Protein AF-A0A9P8JMW9-F1 (afdb_monomer_lite)

InterPro domains:
  IPR007317 Golgi to ER traffic protein 4 [PF04190] (308-570)
  IPR007317 Golgi to ER traffic protein 4 [PTHR12875] (272-573)
  IPR011990 Tetratricopeptide-like helical domain superfamily [G3DSA:1.25.40.10] (266-571)

Sequence (598 aa):
MWIPQNRLHRLKITGHLLQAILTFITGCMTLAILTEKREHDSRVQWCFALCFLTMPALMYQCIVPCWTRLWRLANPYIFFAIDSVFTIFWISAFASMCAWTAKGIQKGAIEKKLSMSDASCSTFAFGSTSACNLAKATTGLGVALCILFLAAAIMSGIDAYKLWKSGNVRTQPDIYSQTPSRSSSPEGKDEWSLSTDDLGAKSTYASDAYQGWAQDHEPAFLESDTMEGRHPGKHVRCESTKTIPYERDLTPSAMSPTVAELRYTGIFPMSAKIQKTLARQQEKVKEGQFYEAHQQLRVIASRYTKSSDWTSAIDLLASGASMLLKAGQGASGGDLCMFLMDVYGKAELKPDTTNKARLLSLLREFPEGEPTRKRFAGEVIGWSSKFGEYPAGDPELHHVIGTLYAEDGEATEAEKHLTLGTADSPVTFASLEYDWYASDEPSTAPLYAARVVFPYLLVGNLRAANKAFLLFTSKLSSSNPGLGVQEVGSASSDLRVYPSLPLLNFLGLLLLAIEKGSADVFKQLKSHYASYIKDAGNWDEALAQVGEMYFGIKIPSQSNPLFDMMSSFMGGGGSGSQKPASRRVEAAPAPAPAPALD

Foldseek 3Di:
DWFDDDPLLVVLLVLLVVLLVLLVVLLVLLVVLVPFPWDDDPLSVLSNVLSVVSVVLSVCSNPQLTDPVNLVVPALVVQLVSLVVNLVSLVSNLVSLVVLLLVQQVVQCVVVVHDPVPRDLPSGRTGHSVSSVSSVVSSVSSVVSSVSSVVSSVSSVVQNVCCVVPVDHPSPGVPDPPPPDDDDDPDDDDPDDDDPPPPDDDDDDDDDDDDDDDDDDDDDDDDDDDPDDDDDDDDDDDDDDDDDDDDDDDDDDDDDPPPPPPPPPDDDPAPPVLVVLLVVLLVCLVVVVLVVSLVVLVVVLVVCVVVVVLVNNLRSLLSSLLSCLLSVNQVSSLVSLVVNLVSCVVNLDAPDPVVVVSLLSSLVSHDPPRPSSVVSLVSQQVSNLVSHDHVRGAQQSLQSQLLVCLVSLVLVSSLSSLLSHDLCSLVSNLVSLLVVCVVDDPQCLLVSLCSQQLSNLLVVNLVSSVVNLCNNVVVVCVVCVPFDWDWDDDPVDIDIDGPSHVSNSLSRQLSVCLLVLDLVSLVVSCVVCVVVVVVSPPCPVSSLSSSCQRNVPDRDPPCPVVNVVVCVVVPDDDDDDDDDDDDHSDRDDDDDPDDDDD

pLDDT: mean 79.08, std 24.62, range [23.27, 98.56]

Radius of gyration: 34.65 Å; chains: 1; bounding box: 91×107×77 Å

Structure (mmCIF, N/CA/C/O backbone):
data_AF-A0A9P8JMW9-F1
#
_entry.id   AF-A0A9P8JMW9-F1
#
loop_
_atom_site.group_PDB
_atom_site.id
_atom_site.type_symbol
_atom_site.label_atom_id
_atom_site.label_alt_id
_atom_site.label_comp_id
_atom_site.label_asym_id
_atom_site.label_entity_id
_atom_site.label_seq_id
_atom_site.pdbx_PDB_ins_code
_atom_site.Cartn_x
_atom_site.Cartn_y
_atom_site.Cartn_z
_atom_site.occupancy
_atom_site.B_iso_or_equiv
_atom_site.auth_seq_id
_atom_site.auth_comp_id
_atom_site.auth_asym_id
_atom_site.auth_atom_id
_atom_site.pdbx_PDB_model_num
ATOM 1 N N . MET A 1 1 ? 15.835 5.437 4.046 1.00 61.50 1 MET A N 1
ATOM 2 C CA . MET A 1 1 ? 17.200 6.000 4.123 1.00 61.50 1 MET A CA 1
ATOM 3 C C . MET A 1 1 ? 17.122 7.511 4.332 1.00 61.50 1 MET A C 1
ATOM 5 O O . MET A 1 1 ? 16.263 8.152 3.724 1.00 61.50 1 MET A O 1
ATOM 9 N N . TRP A 1 2 ? 17.944 8.059 5.227 1.00 72.69 2 TRP A N 1
ATOM 10 C CA . TRP A 1 2 ? 18.009 9.498 5.514 1.00 72.69 2 TRP A CA 1
ATOM 11 C C . TRP A 1 2 ? 18.810 10.216 4.420 1.00 72.69 2 TRP A C 1
ATOM 13 O O . TRP A 1 2 ? 19.878 9.740 4.043 1.00 72.69 2 TRP A O 1
ATOM 23 N N . ILE A 1 3 ? 18.309 11.339 3.900 1.00 70.81 3 ILE A N 1
ATOM 24 C CA . ILE A 1 3 ? 19.006 12.134 2.874 1.00 70.81 3 ILE A CA 1
ATOM 25 C C . ILE A 1 3 ? 19.988 13.096 3.568 1.00 70.81 3 ILE A C 1
ATOM 27 O O . ILE A 1 3 ? 19.559 13.850 4.450 1.00 70.81 3 ILE A O 1
ATOM 31 N N . PRO A 1 4 ? 21.288 13.107 3.214 1.00 72.12 4 PRO A N 1
ATOM 32 C CA . PRO A 1 4 ? 22.244 14.047 3.791 1.00 72.12 4 PRO A CA 1
ATOM 33 C C . PRO A 1 4 ? 21.847 15.495 3.472 1.00 72.12 4 PRO A C 1
ATOM 35 O O . PRO A 1 4 ? 21.650 15.868 2.320 1.00 72.12 4 PRO A O 1
ATOM 38 N N . GLN A 1 5 ? 21.722 16.321 4.515 1.00 73.38 5 GLN A N 1
ATOM 39 C CA . GLN A 1 5 ? 21.242 17.699 4.389 1.00 73.38 5 GLN A CA 1
ATOM 40 C C . GLN A 1 5 ? 22.390 18.708 4.336 1.00 73.38 5 GLN A C 1
ATOM 42 O O . GLN A 1 5 ? 23.272 18.706 5.203 1.00 73.38 5 GLN A O 1
ATOM 47 N N . ASN A 1 6 ? 22.318 19.627 3.371 1.00 75.81 6 ASN A N 1
ATOM 48 C CA . ASN A 1 6 ? 23.217 20.776 3.246 1.00 75.81 6 ASN A CA 1
ATOM 49 C C . ASN A 1 6 ? 23.014 21.783 4.390 1.00 75.81 6 ASN A C 1
ATOM 51 O O . ASN A 1 6 ? 21.942 21.845 4.991 1.00 75.81 6 ASN A O 1
ATOM 55 N N . ARG A 1 7 ? 24.015 22.634 4.666 1.00 78.50 7 ARG A N 1
ATOM 56 C CA . ARG A 1 7 ? 23.982 23.597 5.791 1.00 78.50 7 ARG A CA 1
ATOM 57 C C . ARG A 1 7 ? 22.729 24.484 5.807 1.00 78.50 7 ARG A C 1
ATOM 59 O O . ARG A 1 7 ? 22.129 24.656 6.860 1.00 78.50 7 ARG A O 1
ATOM 66 N N . LEU A 1 8 ? 22.302 24.983 4.643 1.00 77.50 8 LEU A N 1
ATOM 67 C CA . LEU A 1 8 ? 21.089 25.803 4.520 1.00 77.50 8 LEU A CA 1
ATOM 68 C C . LEU A 1 8 ? 19.818 25.017 4.877 1.00 77.50 8 LEU A C 1
ATOM 70 O O . LEU A 1 8 ? 18.912 25.543 5.511 1.00 77.50 8 LEU A O 1
ATOM 74 N N . HIS A 1 9 ? 19.770 23.742 4.499 1.00 77.44 9 HIS A N 1
ATOM 75 C CA . HIS A 1 9 ? 18.626 22.889 4.776 1.00 77.44 9 HIS A CA 1
ATOM 76 C C . HIS A 1 9 ? 18.567 22.491 6.255 1.00 77.44 9 HIS A C 1
ATOM 78 O O . HIS A 1 9 ? 17.506 22.541 6.866 1.00 77.44 9 HIS A O 1
ATOM 84 N N . ARG A 1 10 ? 19.721 22.198 6.870 1.00 83.31 10 ARG A N 1
ATOM 85 C CA . ARG A 1 10 ? 19.817 22.001 8.325 1.00 83.31 10 ARG A CA 1
ATOM 86 C C . ARG A 1 10 ? 19.355 23.242 9.084 1.00 83.31 10 ARG A C 1
ATOM 88 O O . ARG A 1 10 ? 18.584 23.110 10.021 1.00 83.31 10 ARG A O 1
ATOM 95 N N . LEU A 1 11 ? 19.764 24.433 8.642 1.00 87.56 11 LEU A N 1
ATOM 96 C CA . LEU A 1 11 ? 19.314 25.695 9.232 1.00 87.56 11 LEU A CA 1
ATOM 97 C C . LEU A 1 11 ? 17.788 25.849 9.143 1.00 87.56 11 LEU A C 1
ATOM 99 O O . LEU A 1 11 ? 17.157 26.196 10.138 1.00 87.56 11 LEU A O 1
ATOM 103 N N . LYS A 1 12 ? 17.194 25.542 7.984 1.00 87.44 12 LYS A N 1
ATOM 104 C CA . LYS A 1 12 ? 15.740 25.579 7.793 1.00 87.44 12 LYS A CA 1
ATOM 105 C C . LYS A 1 12 ? 15.017 24.569 8.694 1.00 87.44 12 LYS A C 1
ATOM 107 O O . LYS A 1 12 ? 14.062 24.945 9.366 1.00 87.44 12 LYS A O 1
ATOM 112 N N . ILE A 1 13 ? 15.495 23.324 8.776 1.00 89.50 13 ILE A N 1
ATOM 113 C CA . ILE A 1 13 ? 14.938 22.306 9.685 1.00 89.50 13 ILE A CA 1
ATOM 114 C C . ILE A 1 13 ? 15.008 22.784 11.137 1.00 89.50 13 ILE A C 1
ATOM 116 O O . ILE A 1 13 ? 14.005 22.719 11.841 1.00 89.50 13 ILE A O 1
ATOM 120 N N . THR A 1 14 ? 16.156 23.299 11.585 1.00 90.44 14 THR A N 1
ATOM 121 C CA . THR A 1 14 ? 16.304 23.840 12.944 1.00 90.44 14 THR A CA 1
ATOM 122 C C . THR A 1 14 ? 15.345 25.005 13.189 1.00 90.44 14 THR A C 1
ATOM 124 O O . THR A 1 14 ? 14.741 25.084 14.257 1.00 90.44 14 THR A O 1
ATOM 127 N N . GLY A 1 15 ? 15.142 25.873 12.192 1.00 93.62 15 GLY A N 1
ATOM 128 C CA . GLY A 1 15 ? 14.141 26.938 12.235 1.00 93.62 15 GLY A CA 1
ATOM 129 C C . GLY A 1 15 ? 12.717 26.406 12.425 1.00 93.62 15 GLY A C 1
ATOM 130 O O . GLY A 1 15 ? 11.994 26.898 13.289 1.00 93.62 15 GLY A O 1
ATOM 131 N N . HIS A 1 16 ? 12.334 25.356 11.698 1.00 95.44 16 HIS A N 1
ATOM 132 C CA . HIS A 1 16 ? 11.022 24.718 11.844 1.00 95.44 16 HIS A CA 1
ATOM 133 C C . HIS A 1 16 ? 10.845 23.976 13.176 1.00 95.44 16 HIS A C 1
ATOM 135 O O . HIS A 1 16 ? 9.763 24.018 13.759 1.00 95.44 16 HIS A O 1
ATOM 141 N N . LEU A 1 17 ? 11.901 23.359 13.713 1.00 93.56 17 LEU A N 1
ATOM 142 C CA . LEU A 1 17 ? 11.870 22.770 15.056 1.00 93.56 17 LEU A CA 1
ATOM 143 C C . LEU A 1 17 ? 11.662 23.844 16.132 1.00 93.56 17 LEU A C 1
ATOM 145 O O . LEU A 1 17 ? 10.852 23.657 17.040 1.00 93.56 17 LEU A O 1
ATOM 149 N N . LEU A 1 18 ? 12.323 24.999 16.000 1.00 95.25 18 LEU A N 1
ATOM 150 C CA . LEU A 1 18 ? 12.076 26.145 16.876 1.00 95.25 18 LEU A CA 1
ATOM 151 C C . LEU A 1 18 ? 10.628 26.643 16.748 1.00 95.25 18 LEU A C 1
ATOM 153 O O . LEU A 1 18 ? 9.980 26.895 17.762 1.00 95.25 18 LEU A O 1
ATOM 157 N N . GLN A 1 19 ? 10.088 26.731 15.529 1.00 97.25 19 GLN A N 1
ATOM 158 C CA . GLN A 1 19 ? 8.681 27.085 15.317 1.00 97.25 19 GLN A CA 1
ATOM 159 C C . GLN A 1 19 ? 7.728 26.091 15.987 1.00 97.25 19 GLN A C 1
ATOM 161 O O . GLN A 1 19 ? 6.733 26.522 16.567 1.00 97.25 19 GLN A O 1
ATOM 166 N N . ALA A 1 20 ? 8.025 24.788 15.973 1.00 96.75 20 ALA A N 1
ATOM 167 C CA . ALA A 1 20 ? 7.200 23.782 16.641 1.00 96.75 20 ALA A CA 1
ATOM 168 C C . ALA A 1 20 ? 7.177 24.002 18.161 1.00 96.75 20 ALA A C 1
ATOM 170 O O . ALA A 1 20 ? 6.106 24.012 18.768 1.00 96.75 20 ALA A O 1
ATOM 171 N N . ILE A 1 21 ? 8.338 24.279 18.763 1.00 96.50 21 ILE A N 1
ATOM 172 C CA . ILE A 1 21 ? 8.458 24.581 20.198 1.00 96.50 21 ILE A CA 1
ATOM 173 C C . ILE A 1 21 ? 7.669 25.848 20.554 1.00 96.50 21 ILE A C 1
ATOM 175 O O . ILE A 1 21 ? 6.849 25.829 21.471 1.00 96.50 21 ILE A O 1
ATOM 179 N N . LEU A 1 22 ? 7.868 26.941 19.812 1.00 96.81 22 LEU A N 1
ATOM 180 C CA . LEU A 1 22 ? 7.160 28.201 20.059 1.00 96.81 22 LEU A CA 1
ATOM 181 C C . LEU A 1 22 ? 5.647 28.051 19.860 1.00 96.81 22 LEU A C 1
ATOM 183 O O . LEU A 1 22 ? 4.869 28.610 20.633 1.00 96.81 22 LEU A O 1
ATOM 187 N N . THR A 1 23 ? 5.218 27.262 18.874 1.00 97.31 23 THR A N 1
ATOM 188 C CA . THR A 1 23 ? 3.799 26.970 18.635 1.00 97.31 23 THR A CA 1
ATOM 189 C C . THR A 1 23 ? 3.195 26.167 19.784 1.00 97.31 23 THR A C 1
ATOM 191 O O . THR A 1 23 ? 2.097 26.483 20.238 1.00 97.31 23 THR A O 1
ATOM 194 N N . PHE A 1 24 ? 3.909 25.164 20.301 1.00 96.88 24 PHE A N 1
ATOM 195 C CA . PHE A 1 24 ? 3.461 24.382 21.454 1.00 96.88 24 PHE A CA 1
ATOM 196 C C . PHE A 1 24 ? 3.309 25.258 22.704 1.00 96.88 24 PHE A C 1
ATOM 198 O O . PHE A 1 24 ? 2.259 25.239 23.343 1.00 96.88 24 PHE A O 1
ATOM 205 N N . ILE A 1 25 ? 4.310 26.095 23.004 1.00 96.69 25 ILE A N 1
ATOM 206 C CA . ILE A 1 25 ? 4.258 27.046 24.127 1.00 96.69 25 ILE A CA 1
ATOM 207 C C . ILE A 1 25 ? 3.062 27.996 23.965 1.00 96.69 25 ILE A C 1
ATOM 209 O O . ILE A 1 25 ? 2.274 28.161 24.895 1.00 96.69 25 ILE A O 1
ATOM 213 N N . THR A 1 26 ? 2.878 28.560 22.768 1.00 96.31 26 THR A N 1
ATOM 214 C CA . THR A 1 26 ? 1.742 29.438 22.439 1.00 96.31 26 THR A CA 1
ATOM 215 C C . THR A 1 26 ? 0.405 28.716 22.640 1.00 96.31 26 THR A C 1
ATOM 217 O O . THR A 1 26 ? -0.527 29.284 23.209 1.00 96.31 26 THR A O 1
ATOM 220 N N . GLY A 1 27 ? 0.308 27.445 22.238 1.00 95.81 27 GLY A N 1
ATOM 221 C CA . GLY A 1 27 ? -0.864 26.596 22.456 1.00 95.81 27 GLY A CA 1
ATOM 222 C C . GLY A 1 27 ? -1.185 26.400 23.937 1.00 95.81 27 GLY A C 1
ATOM 223 O O . GLY A 1 27 ? -2.322 26.633 24.343 1.00 95.81 27 GLY A O 1
ATOM 224 N N . CYS A 1 28 ? -0.188 26.064 24.759 1.00 95.88 28 CYS A N 1
ATOM 225 C CA . CYS A 1 28 ? -0.345 25.909 26.210 1.00 95.88 28 CYS A CA 1
ATOM 226 C C . CYS A 1 28 ? -0.783 27.212 26.892 1.00 95.88 28 CYS A C 1
ATOM 228 O O . CYS A 1 28 ? -1.676 27.203 27.739 1.00 95.88 28 CYS A O 1
ATOM 230 N N . MET A 1 29 ? -0.195 28.345 26.500 1.00 94.06 29 MET A N 1
ATOM 231 C CA . MET A 1 29 ? -0.575 29.659 27.022 1.00 94.06 29 MET A CA 1
ATOM 232 C C . MET A 1 29 ? -2.011 30.024 26.635 1.00 94.06 29 MET A C 1
ATOM 234 O O . MET A 1 29 ? -2.782 30.478 27.477 1.00 94.06 29 MET A O 1
ATOM 238 N N . THR A 1 30 ? -2.402 29.774 25.385 1.00 92.56 30 THR A N 1
ATOM 239 C CA . THR A 1 30 ? -3.764 30.060 24.912 1.00 92.56 30 THR A CA 1
ATOM 240 C C . THR A 1 30 ? -4.791 29.138 25.573 1.00 92.56 30 THR A C 1
ATOM 242 O O . THR A 1 30 ? -5.875 29.590 25.934 1.00 92.56 30 THR A O 1
ATOM 245 N N . LEU A 1 31 ? -4.441 27.870 25.814 1.00 92.69 31 LEU A N 1
ATOM 246 C CA . LEU A 1 31 ? -5.275 26.934 26.566 1.00 92.69 31 LEU A CA 1
ATOM 247 C C . LEU A 1 31 ? -5.510 27.423 27.997 1.00 92.69 31 LEU A C 1
ATOM 249 O O . LEU A 1 31 ? -6.648 27.434 28.454 1.00 92.69 31 LEU A O 1
ATOM 253 N N . ALA A 1 32 ? -4.462 27.888 28.681 1.00 91.81 32 ALA A N 1
ATOM 254 C CA . ALA A 1 32 ? -4.598 28.443 30.024 1.00 91.81 32 ALA A CA 1
ATOM 255 C C . ALA A 1 32 ? -5.555 29.651 30.054 1.00 91.81 32 ALA A C 1
ATOM 257 O O . ALA A 1 32 ? -6.397 29.726 30.948 1.00 91.81 32 ALA A O 1
ATOM 258 N N . ILE A 1 33 ? -5.506 30.534 29.044 1.00 90.94 33 ILE A N 1
ATOM 259 C CA . ILE A 1 33 ? -6.485 31.627 28.893 1.00 90.94 33 ILE A CA 1
ATOM 260 C C . ILE A 1 33 ? -7.900 31.048 28.762 1.00 90.94 33 ILE A C 1
ATOM 262 O O . ILE A 1 33 ? -8.773 31.420 29.539 1.00 90.94 33 ILE A O 1
ATOM 266 N N . LEU A 1 34 ? -8.116 30.099 27.844 1.00 90.06 34 LEU A N 1
ATOM 267 C CA . LEU A 1 34 ? -9.431 29.496 27.581 1.00 90.06 34 LEU A CA 1
ATOM 268 C C . LEU A 1 34 ? -10.025 28.744 28.784 1.00 90.06 34 LEU A C 1
ATOM 270 O O . LEU A 1 34 ? -11.243 28.608 28.869 1.00 90.06 34 LEU A O 1
ATOM 274 N N . THR A 1 35 ? -9.194 28.264 29.714 1.00 88.44 35 THR A N 1
ATOM 275 C CA . THR A 1 35 ? -9.659 27.579 30.933 1.00 88.44 35 THR A CA 1
ATOM 276 C C . THR A 1 35 ? -10.120 28.520 32.052 1.00 88.44 35 THR A C 1
ATOM 278 O O . THR A 1 35 ? -10.762 28.064 33.001 1.00 88.44 35 THR A O 1
ATOM 281 N N . GLU A 1 36 ? -9.844 29.828 31.975 1.00 82.81 36 GLU A N 1
ATOM 282 C CA . GLU A 1 36 ? -10.395 30.777 32.949 1.00 82.81 36 GLU A CA 1
ATOM 283 C C . GLU A 1 36 ? -11.919 30.910 32.763 1.00 82.81 36 GLU A C 1
ATOM 285 O O . GLU A 1 36 ? -12.391 31.121 31.650 1.00 82.81 36 GLU A O 1
ATOM 290 N N . LYS A 1 37 ? -12.698 30.837 33.859 1.00 60.44 37 LYS A N 1
ATOM 291 C CA . LYS A 1 37 ? -14.182 30.893 33.887 1.00 60.44 37 LYS A CA 1
ATOM 292 C C . LYS A 1 37 ? -14.784 32.270 33.511 1.00 60.44 37 LYS A C 1
ATOM 294 O O . LYS A 1 37 ? -15.643 32.776 34.232 1.00 60.44 37 LYS A O 1
ATOM 299 N N . ARG A 1 38 ? -14.321 32.924 32.442 1.00 65.62 38 ARG A N 1
ATOM 300 C CA . ARG A 1 38 ? -14.765 34.266 32.011 1.00 65.62 38 ARG A CA 1
ATOM 301 C C . ARG A 1 38 ? -14.933 34.371 30.488 1.00 65.62 38 ARG A C 1
ATOM 303 O O . ARG A 1 38 ? -14.707 33.408 29.767 1.00 65.62 38 ARG A O 1
ATOM 310 N N . GLU A 1 39 ? -15.422 35.523 30.024 1.00 70.38 39 GLU A N 1
ATOM 311 C CA . GLU A 1 39 ? -15.767 35.792 28.620 1.00 70.38 39 GLU A CA 1
ATOM 312 C C . GLU A 1 39 ? -14.536 35.744 27.693 1.00 70.38 39 GLU A C 1
ATOM 314 O O . GLU A 1 39 ? -13.828 36.737 27.519 1.00 70.38 39 GLU A O 1
ATOM 319 N N . HIS A 1 40 ? -14.321 34.605 27.034 1.00 76.19 40 HIS A N 1
ATOM 320 C CA . HIS A 1 40 ? -13.423 34.488 25.880 1.00 76.19 40 HIS A CA 1
ATOM 321 C C . HIS A 1 40 ? -14.231 34.474 24.584 1.00 76.19 40 HIS A C 1
ATOM 323 O O . HIS A 1 40 ? -15.393 34.081 24.558 1.00 76.19 40 HIS A O 1
ATOM 329 N N . ASP A 1 41 ? -13.605 34.909 23.498 1.00 82.81 41 ASP A N 1
ATOM 330 C CA . ASP A 1 41 ? -14.230 35.052 22.180 1.00 82.81 41 ASP A CA 1
ATOM 331 C C . ASP A 1 41 ? -13.438 34.239 21.139 1.00 82.81 41 ASP A C 1
ATOM 333 O O . ASP A 1 41 ? -12.290 33.844 21.365 1.00 82.81 41 ASP A O 1
ATOM 337 N N . SER A 1 42 ? -14.045 34.038 19.973 1.00 88.00 42 SER A N 1
ATOM 338 C CA . SER A 1 42 ? -13.505 33.434 18.751 1.00 88.00 42 SER A CA 1
ATOM 339 C C . SER A 1 42 ? -12.072 33.857 18.405 1.00 88.00 42 SER A C 1
ATOM 341 O O . SER A 1 42 ? -11.310 33.060 17.869 1.00 88.00 42 SER A O 1
ATOM 343 N N . ARG A 1 43 ? -11.650 35.076 18.766 1.00 91.69 43 ARG A N 1
ATOM 344 C CA . ARG A 1 43 ? -10.275 35.572 18.569 1.00 91.69 43 ARG A CA 1
ATOM 345 C C . ARG A 1 43 ? -9.216 34.765 19.328 1.00 91.69 43 ARG A C 1
ATOM 347 O O . ARG A 1 43 ? -8.158 34.488 18.770 1.00 91.69 43 ARG A O 1
ATOM 354 N N . VAL A 1 44 ? -9.499 34.375 20.574 1.00 91.06 44 VAL A N 1
ATOM 355 C CA . VAL A 1 44 ? -8.592 33.539 21.385 1.00 91.06 44 VAL A CA 1
ATOM 356 C C . VAL A 1 44 ? -8.647 32.089 20.900 1.00 91.06 44 VAL A C 1
ATOM 358 O O . VAL A 1 44 ? -7.618 31.426 20.782 1.00 91.06 44 VAL A O 1
ATOM 361 N N . GLN A 1 45 ? -9.842 31.621 20.529 1.00 91.81 45 GLN A N 1
ATOM 362 C CA . GLN A 1 45 ? -10.047 30.285 19.966 1.00 91.81 45 GLN A CA 1
ATOM 363 C C . GLN A 1 45 ? -9.317 30.101 18.628 1.00 91.81 45 GLN A C 1
ATOM 365 O O . GLN A 1 45 ? -8.721 29.052 18.409 1.00 91.81 45 GLN A O 1
ATOM 370 N N . TRP A 1 46 ? -9.294 31.122 17.764 1.00 94.31 46 TRP A N 1
ATOM 371 C CA . TRP A 1 46 ? -8.551 31.107 16.502 1.00 94.31 46 TRP A CA 1
ATOM 372 C C . TRP A 1 46 ? -7.052 30.899 16.727 1.00 94.31 46 TRP A C 1
ATOM 374 O O . TRP A 1 46 ? -6.443 30.061 16.065 1.00 94.31 46 TRP A O 1
ATOM 384 N N . CYS A 1 47 ? -6.465 31.598 17.704 1.00 93.75 47 CYS A N 1
ATOM 385 C CA . CYS A 1 47 ? -5.055 31.427 18.049 1.00 93.75 47 CYS A CA 1
ATOM 386 C C . CYS A 1 47 ? -4.759 29.993 18.525 1.00 93.75 47 CYS A C 1
ATOM 388 O O . CYS A 1 47 ? -3.785 29.387 18.086 1.00 93.75 47 CYS A O 1
ATOM 390 N N . PHE A 1 48 ? -5.627 29.416 19.362 1.00 94.62 48 PHE A N 1
ATOM 391 C CA . PHE A 1 48 ? -5.483 28.032 19.823 1.00 94.62 48 PHE A CA 1
ATOM 392 C C . PHE A 1 48 ? -5.633 27.016 18.681 1.00 94.62 48 PHE A C 1
ATOM 394 O O . PHE A 1 48 ? -4.810 26.112 18.542 1.00 94.62 48 PHE A O 1
ATOM 401 N N . ALA A 1 49 ? -6.646 27.188 17.829 1.00 95.00 49 ALA A N 1
ATOM 402 C CA . ALA A 1 49 ? -6.883 26.329 16.672 1.00 95.00 49 ALA A CA 1
ATOM 403 C C . ALA A 1 49 ? -5.707 26.369 15.685 1.00 95.00 49 ALA A C 1
ATOM 405 O O . ALA A 1 49 ? -5.283 25.328 15.176 1.00 95.00 49 ALA A O 1
ATOM 406 N N . LEU A 1 50 ? -5.123 27.551 15.460 1.00 95.94 50 LEU A N 1
ATOM 407 C CA . LEU A 1 50 ? -3.963 27.699 14.590 1.00 95.94 50 LEU A CA 1
ATOM 408 C C . LEU A 1 50 ? -2.736 26.945 15.122 1.00 95.94 50 LEU A C 1
ATOM 410 O O . LEU A 1 50 ? -1.985 26.384 14.322 1.00 95.94 50 LEU A O 1
ATOM 414 N N . CYS A 1 51 ? -2.544 26.860 16.444 1.00 95.12 51 CYS A N 1
ATOM 415 C CA . CYS A 1 51 ? -1.458 26.061 17.020 1.00 95.12 51 CYS A CA 1
ATOM 416 C C . CYS A 1 51 ? -1.560 24.581 16.620 1.00 95.12 51 CYS A C 1
ATOM 418 O O . CYS A 1 51 ? -0.551 23.978 16.257 1.00 95.12 51 CYS A O 1
ATOM 420 N N . PHE A 1 52 ? -2.769 24.010 16.612 1.00 91.88 52 PHE A N 1
ATOM 421 C CA . PHE A 1 52 ? -3.000 22.635 16.156 1.00 91.88 52 PHE A CA 1
ATOM 422 C C . PHE A 1 52 ? -2.812 22.485 14.648 1.00 91.88 52 PHE A C 1
ATOM 424 O O . PHE A 1 52 ? -2.158 21.544 14.205 1.00 91.88 52 PHE A O 1
ATOM 431 N N . LEU A 1 53 ? -3.326 23.432 13.860 1.00 94.94 53 LEU A N 1
ATOM 432 C CA . LEU A 1 53 ? -3.183 23.421 12.403 1.00 94.94 53 LEU A CA 1
ATOM 433 C C . LEU A 1 53 ? -1.715 23.537 11.952 1.00 94.94 53 LEU A C 1
ATOM 435 O O . LEU A 1 53 ? -1.330 22.993 10.919 1.00 94.94 53 LEU A O 1
ATOM 439 N N . THR A 1 54 ? -0.881 24.215 12.741 1.00 95.75 54 THR A N 1
ATOM 440 C CA . THR A 1 54 ? 0.545 24.420 12.455 1.00 95.75 54 THR A CA 1
ATOM 441 C C . THR A 1 54 ? 1.379 23.145 12.650 1.00 95.75 54 THR A C 1
ATOM 443 O O . THR A 1 54 ? 2.387 22.974 11.964 1.00 95.75 54 THR A O 1
ATOM 446 N N . MET A 1 55 ? 0.960 22.205 13.510 1.00 92.81 55 MET A N 1
ATOM 447 C CA . MET A 1 55 ? 1.744 20.991 13.801 1.00 92.81 55 MET A CA 1
ATOM 448 C C . MET A 1 55 ? 1.906 20.057 12.586 1.00 92.81 55 MET A C 1
ATOM 450 O O . MET A 1 55 ? 3.049 19.736 12.251 1.00 92.81 55 MET A O 1
ATOM 454 N N . PRO A 1 56 ? 0.840 19.664 11.854 1.00 94.50 56 PRO A N 1
ATOM 455 C CA . PRO A 1 56 ? 0.991 18.864 10.636 1.00 94.50 56 PRO A CA 1
ATOM 456 C C . PRO A 1 56 ? 1.813 19.564 9.547 1.00 94.50 56 PRO A C 1
ATOM 458 O O . PRO A 1 56 ? 2.567 18.910 8.826 1.00 94.50 56 PRO A O 1
ATOM 461 N N . ALA A 1 57 ? 1.704 20.892 9.439 1.00 94.62 57 ALA A N 1
ATOM 462 C CA . ALA A 1 57 ? 2.452 21.669 8.456 1.00 94.62 57 ALA A CA 1
ATOM 463 C C . ALA A 1 57 ? 3.960 21.668 8.744 1.00 94.62 57 ALA A C 1
ATOM 465 O O . ALA A 1 57 ? 4.760 21.419 7.843 1.00 94.62 57 ALA A O 1
ATOM 466 N N . LEU A 1 58 ? 4.360 21.874 10.003 1.00 95.31 58 LEU A N 1
ATOM 467 C CA . LEU A 1 58 ? 5.764 21.787 10.412 1.00 95.31 58 LEU A CA 1
ATOM 468 C C . LEU A 1 58 ? 6.305 20.358 10.290 1.00 95.31 58 LEU A C 1
ATOM 470 O O . LEU A 1 58 ? 7.430 20.162 9.834 1.00 95.31 58 LEU A O 1
ATOM 474 N N . MET A 1 59 ? 5.486 19.354 10.613 1.00 92.31 59 MET A N 1
ATOM 475 C CA . MET A 1 59 ? 5.837 17.948 10.420 1.00 92.31 59 MET A CA 1
ATOM 476 C C . MET A 1 59 ? 6.154 17.650 8.947 1.00 92.31 59 MET A C 1
ATOM 478 O O . MET A 1 59 ? 7.186 17.047 8.649 1.00 92.31 59 MET A O 1
ATOM 482 N N . TYR A 1 60 ? 5.321 18.130 8.018 1.00 93.31 60 TYR A N 1
ATOM 483 C CA . TYR A 1 60 ? 5.582 18.023 6.583 1.00 93.31 60 TYR A CA 1
ATOM 484 C C . TYR A 1 60 ? 6.909 18.696 6.193 1.00 93.31 60 TYR A C 1
ATOM 486 O O . TYR A 1 60 ? 7.746 18.075 5.538 1.00 93.31 60 TYR A O 1
ATOM 494 N N . GLN A 1 61 ? 7.133 19.936 6.639 1.00 91.94 61 GLN A N 1
ATOM 495 C CA . GLN A 1 61 ? 8.328 20.727 6.312 1.00 91.94 61 GLN A CA 1
ATOM 496 C C . GLN A 1 61 ? 9.635 20.107 6.839 1.00 91.94 61 GLN A C 1
ATOM 498 O O . GLN A 1 61 ? 10.667 20.217 6.180 1.00 91.94 61 GLN A O 1
ATOM 503 N N . CYS A 1 62 ? 9.611 19.437 7.995 1.00 90.19 62 CYS A N 1
ATOM 504 C CA . CYS A 1 62 ? 10.795 18.800 8.580 1.00 90.19 62 CYS A CA 1
ATOM 505 C C . CYS A 1 62 ? 11.056 17.390 8.036 1.00 90.19 62 CYS A C 1
ATOM 507 O O . CYS A 1 62 ? 12.207 17.026 7.788 1.00 90.19 62 CYS A O 1
ATOM 509 N N . ILE A 1 63 ? 10.010 16.573 7.879 1.00 88.62 63 ILE A N 1
ATOM 510 C CA . ILE A 1 63 ? 10.162 15.139 7.598 1.00 88.62 63 ILE A CA 1
ATOM 511 C C . ILE A 1 63 ? 10.337 14.881 6.104 1.00 88.62 63 ILE A C 1
ATOM 513 O O . ILE A 1 63 ? 11.247 14.149 5.715 1.00 88.62 63 ILE A O 1
ATOM 517 N N . VAL A 1 64 ? 9.502 15.482 5.254 1.00 88.38 64 VAL A N 1
ATOM 518 C CA . VAL A 1 64 ? 9.482 15.183 3.811 1.00 88.38 64 VAL A CA 1
ATOM 519 C C . VAL A 1 64 ? 10.856 15.348 3.146 1.00 88.38 64 VAL A C 1
ATOM 521 O O . VAL A 1 64 ? 11.255 14.444 2.410 1.00 88.38 64 VAL A O 1
ATOM 524 N N . PRO A 1 65 ? 11.641 16.406 3.429 1.00 82.50 65 PRO A N 1
ATOM 525 C CA . PRO A 1 65 ? 12.967 16.555 2.827 1.00 82.50 65 PRO A CA 1
ATOM 526 C C . PRO A 1 65 ? 14.034 15.582 3.348 1.00 82.50 65 PRO A C 1
ATOM 528 O O . PRO A 1 65 ? 15.055 15.381 2.692 1.00 82.50 65 PRO A O 1
ATOM 531 N N . CYS A 1 66 ? 13.835 15.003 4.535 1.00 82.06 66 CYS A N 1
ATOM 532 C CA . CYS A 1 66 ? 14.827 14.143 5.181 1.00 82.06 66 CYS A CA 1
ATOM 533 C C . CYS A 1 66 ? 14.733 12.682 4.729 1.00 82.06 66 CYS A C 1
ATOM 535 O O . CYS A 1 66 ? 15.675 11.914 4.932 1.00 82.06 66 CYS A O 1
ATOM 537 N N . TRP A 1 67 ? 13.618 12.278 4.116 1.00 80.38 67 TRP A N 1
ATOM 538 C CA . TRP A 1 67 ? 13.311 10.874 3.862 1.00 80.38 67 TRP A CA 1
ATOM 539 C C . TRP A 1 67 ? 13.308 10.539 2.374 1.00 80.38 67 TRP A C 1
ATOM 541 O O . TRP A 1 67 ? 12.466 10.998 1.607 1.00 80.38 67 TRP A O 1
ATOM 551 N N . THR A 1 68 ? 14.175 9.601 1.989 1.00 74.25 68 THR A N 1
ATOM 552 C CA . THR A 1 68 ? 14.229 9.037 0.622 1.00 74.25 68 THR A CA 1
ATOM 553 C C . THR A 1 68 ? 12.913 8.449 0.128 1.00 74.25 68 THR A C 1
ATOM 555 O O . THR A 1 68 ? 12.731 8.367 -1.073 1.00 74.25 68 THR A O 1
ATOM 558 N N . ARG A 1 69 ? 11.979 8.047 0.998 1.00 78.50 69 ARG A N 1
ATOM 559 C CA . ARG A 1 69 ? 10.657 7.542 0.576 1.00 78.50 69 ARG A CA 1
ATOM 560 C C . ARG A 1 69 ? 9.681 8.662 0.200 1.00 78.50 69 ARG A C 1
ATOM 562 O O . ARG A 1 69 ? 8.743 8.417 -0.549 1.00 78.50 69 ARG A O 1
ATOM 569 N N . LEU A 1 70 ? 9.918 9.881 0.686 1.00 80.88 70 LEU A N 1
ATOM 570 C CA . LEU A 1 70 ? 9.030 11.036 0.524 1.00 80.88 70 LEU A CA 1
ATOM 571 C C . LEU A 1 70 ? 9.550 12.054 -0.504 1.00 80.88 70 LEU A C 1
ATOM 573 O O . LEU A 1 70 ? 8.922 13.088 -0.703 1.00 80.88 70 LEU A O 1
ATOM 577 N N . TRP A 1 71 ? 10.649 11.761 -1.210 1.00 71.44 71 TRP A N 1
ATOM 578 C CA . TRP A 1 71 ? 11.291 12.696 -2.148 1.00 71.44 71 TRP A CA 1
ATOM 579 C C . TRP A 1 71 ? 10.351 13.231 -3.241 1.00 71.44 71 TRP A C 1
ATOM 581 O O . TRP A 1 71 ? 10.469 14.385 -3.639 1.00 71.44 71 TRP A O 1
ATOM 591 N N . ARG A 1 72 ? 9.372 12.429 -3.687 1.00 75.50 72 ARG A N 1
ATOM 592 C CA . ARG A 1 72 ? 8.363 12.844 -4.684 1.00 75.50 72 ARG A CA 1
ATOM 593 C C . ARG A 1 72 ? 7.414 13.923 -4.163 1.00 75.50 72 ARG A C 1
ATOM 595 O O . ARG A 1 72 ? 6.847 14.668 -4.954 1.00 75.50 72 ARG A O 1
ATOM 602 N N . LEU A 1 73 ? 7.247 14.004 -2.845 1.00 81.31 73 LEU A N 1
ATOM 603 C CA . LEU A 1 73 ? 6.466 15.042 -2.177 1.00 81.31 73 LEU A CA 1
ATOM 604 C C . LEU A 1 73 ? 7.322 16.287 -1.888 1.00 81.31 73 LEU A C 1
ATOM 606 O O . LEU A 1 73 ? 6.787 17.353 -1.606 1.00 81.31 73 LEU A O 1
ATOM 610 N N . ALA A 1 74 ? 8.652 16.197 -1.996 1.00 81.50 74 ALA A N 1
ATOM 611 C CA . ALA A 1 74 ? 9.579 17.275 -1.662 1.00 81.50 74 ALA A CA 1
ATOM 612 C C . ALA A 1 74 ? 9.674 18.359 -2.757 1.00 81.50 74 ALA A C 1
ATOM 614 O O . ALA A 1 74 ? 10.760 18.649 -3.262 1.00 81.50 74 ALA A O 1
ATOM 615 N N . ASN A 1 75 ? 8.540 18.967 -3.117 1.00 84.69 75 ASN A N 1
ATOM 616 C CA . ASN A 1 75 ? 8.441 20.029 -4.116 1.00 84.69 75 ASN A CA 1
ATOM 617 C C . ASN A 1 75 ? 8.666 21.431 -3.487 1.00 84.69 75 ASN A C 1
ATOM 619 O O . ASN A 1 75 ? 7.883 21.837 -2.620 1.00 84.69 75 ASN A O 1
ATOM 623 N N . PRO A 1 76 ? 9.671 22.212 -3.947 1.00 86.00 76 PRO A N 1
ATOM 624 C CA . PRO A 1 76 ? 9.945 23.576 -3.477 1.00 86.00 76 PRO A CA 1
ATOM 625 C C . PRO A 1 76 ? 8.754 24.541 -3.503 1.00 86.00 76 PRO A C 1
ATOM 627 O O . PRO A 1 76 ? 8.622 25.359 -2.594 1.00 86.00 76 PRO A O 1
ATOM 630 N N . TYR A 1 77 ? 7.860 24.430 -4.490 1.00 88.88 77 TYR A N 1
ATOM 631 C CA . TYR A 1 77 ? 6.664 25.274 -4.568 1.00 88.88 77 TYR A CA 1
ATOM 632 C C . TYR A 1 77 ? 5.680 24.984 -3.433 1.00 88.88 77 TYR A C 1
ATOM 634 O O . TYR A 1 77 ? 5.068 25.909 -2.905 1.00 88.88 77 TYR A O 1
ATOM 642 N N . ILE A 1 78 ? 5.560 23.718 -3.019 1.00 91.19 78 ILE A N 1
ATOM 643 C CA . ILE A 1 78 ? 4.693 23.324 -1.902 1.00 91.19 78 ILE A CA 1
ATOM 644 C C . ILE A 1 78 ? 5.261 23.869 -0.591 1.00 91.19 78 ILE A C 1
ATOM 646 O O . ILE A 1 78 ? 4.519 24.437 0.207 1.00 91.19 78 ILE A O 1
ATOM 650 N N . PHE A 1 79 ? 6.578 23.766 -0.391 1.00 92.38 79 PHE A N 1
ATOM 651 C CA . PHE A 1 79 ? 7.223 24.327 0.795 1.00 92.38 79 PHE A CA 1
ATOM 652 C C . PHE A 1 79 ? 7.032 25.846 0.883 1.00 92.38 79 PHE A C 1
ATOM 654 O O . PHE A 1 79 ? 6.653 26.347 1.940 1.00 92.38 79 PHE A O 1
ATOM 661 N N . PHE A 1 80 ? 7.215 26.561 -0.232 1.00 94.31 80 PHE A N 1
ATOM 662 C CA . PHE A 1 80 ? 6.973 28.003 -0.315 1.00 94.31 80 PHE A CA 1
ATOM 663 C C . PHE A 1 80 ? 5.510 28.377 -0.046 1.00 94.31 80 PHE A C 1
ATOM 665 O O . PHE A 1 80 ? 5.244 29.327 0.692 1.00 94.31 80 PHE A O 1
ATOM 672 N N . ALA A 1 81 ? 4.564 27.625 -0.613 1.00 95.94 81 ALA A N 1
ATOM 673 C CA . ALA A 1 81 ? 3.139 27.857 -0.418 1.00 95.94 81 ALA A CA 1
ATOM 674 C C . ALA A 1 81 ? 2.732 27.679 1.051 1.00 95.94 81 ALA A C 1
ATOM 676 O O . ALA A 1 81 ? 2.076 28.555 1.608 1.00 95.94 81 ALA A O 1
ATOM 677 N N . ILE A 1 82 ? 3.165 26.588 1.692 1.00 96.19 82 ILE A N 1
ATOM 678 C CA . ILE A 1 82 ? 2.895 26.336 3.113 1.00 96.19 82 ILE A CA 1
ATOM 679 C C . ILE A 1 82 ? 3.484 27.465 3.964 1.00 96.19 82 ILE A C 1
ATOM 681 O O . ILE A 1 82 ? 2.754 28.060 4.751 1.00 96.19 82 ILE A O 1
ATOM 685 N N . ASP A 1 83 ? 4.763 27.811 3.782 1.00 96.75 83 ASP A N 1
ATOM 686 C CA . ASP A 1 83 ? 5.400 28.862 4.585 1.00 96.75 83 ASP A CA 1
ATOM 687 C C . ASP A 1 83 ? 4.663 30.206 4.438 1.00 96.75 83 ASP A C 1
ATOM 689 O O . ASP A 1 83 ? 4.376 30.864 5.435 1.00 96.75 83 ASP A O 1
ATOM 693 N N . SER A 1 84 ? 4.261 30.565 3.214 1.00 96.50 84 SER A N 1
ATOM 694 C CA . SER A 1 84 ? 3.534 31.810 2.926 1.00 96.50 84 SER A CA 1
ATOM 695 C C . SER A 1 84 ? 2.132 31.840 3.545 1.00 96.50 84 SER A C 1
ATOM 697 O O . SER A 1 84 ? 1.725 32.850 4.121 1.00 96.50 84 SER A O 1
ATOM 699 N N . VAL A 1 85 ? 1.386 30.733 3.459 1.00 97.88 85 VAL A N 1
ATOM 700 C CA . VAL A 1 85 ? 0.053 30.615 4.071 1.00 97.88 85 VAL A CA 1
ATOM 701 C C . VAL A 1 85 ? 0.153 30.728 5.590 1.00 97.88 85 VAL A C 1
ATOM 703 O O . VAL A 1 85 ? -0.615 31.469 6.204 1.00 97.88 85 VAL A O 1
ATOM 706 N N . PHE A 1 86 ? 1.129 30.057 6.204 1.00 97.44 86 PHE A N 1
ATOM 707 C CA . PHE A 1 86 ? 1.318 30.124 7.650 1.00 97.44 86 PHE A CA 1
ATOM 708 C C . PHE A 1 86 ? 1.846 31.483 8.119 1.00 97.44 86 PHE A C 1
ATOM 710 O O . PHE A 1 86 ? 1.462 31.911 9.205 1.00 97.44 86 PHE A O 1
ATOM 717 N N . THR A 1 87 ? 2.602 32.230 7.307 1.00 97.38 87 THR A N 1
ATOM 718 C CA . THR A 1 87 ? 2.875 33.650 7.588 1.00 97.38 87 THR A CA 1
ATOM 719 C C . THR A 1 87 ? 1.570 34.437 7.724 1.00 97.38 87 THR A C 1
ATOM 721 O O . THR A 1 87 ? 1.373 35.123 8.725 1.00 97.38 87 THR A O 1
ATOM 724 N N . ILE A 1 88 ? 0.644 34.306 6.769 1.00 96.94 88 ILE A N 1
ATOM 725 C CA . ILE A 1 88 ? -0.644 35.022 6.793 1.00 96.94 88 ILE A CA 1
ATOM 726 C C . ILE A 1 88 ? -1.489 34.596 7.999 1.00 96.94 88 ILE A C 1
ATOM 728 O O . ILE A 1 88 ? -2.049 35.442 8.703 1.00 96.94 88 ILE A O 1
ATOM 732 N N . PHE A 1 89 ? -1.562 33.295 8.277 1.00 97.69 89 PHE A N 1
ATOM 733 C CA . PHE A 1 89 ? -2.319 32.795 9.420 1.00 97.69 89 PHE A CA 1
ATOM 734 C C . PHE A 1 89 ? -1.752 33.303 10.745 1.00 97.69 89 PHE A C 1
ATOM 736 O O . PHE A 1 89 ? -2.518 33.808 11.567 1.00 97.69 89 PHE A O 1
ATOM 743 N N . TRP A 1 90 ? -0.432 33.276 10.938 1.00 97.38 90 TRP A N 1
ATOM 744 C CA . TRP A 1 90 ? 0.179 33.796 12.161 1.00 97.38 90 TRP A CA 1
ATOM 745 C C . TRP A 1 90 ? 0.030 35.314 12.298 1.00 97.38 90 TRP A C 1
ATOM 747 O O . TRP A 1 90 ? -0.197 35.783 13.415 1.00 97.38 90 TRP A O 1
ATOM 757 N N . ILE A 1 91 ? 0.021 36.070 11.188 1.00 96.06 91 ILE A N 1
ATOM 758 C CA . ILE A 1 91 ? -0.364 37.494 11.187 1.00 96.06 91 ILE A CA 1
ATOM 759 C C . ILE A 1 91 ? -1.778 37.681 11.730 1.00 96.06 91 ILE A C 1
ATOM 761 O O . ILE A 1 91 ? -2.001 38.479 12.641 1.00 96.06 91 ILE A O 1
ATOM 765 N N . SER A 1 92 ? -2.736 36.915 11.207 1.00 96.19 92 SER A N 1
ATOM 766 C CA . SER A 1 92 ? -4.128 37.010 11.645 1.00 96.19 92 SER A CA 1
ATOM 767 C C . SER A 1 92 ? -4.311 36.618 13.118 1.00 96.19 92 SER A C 1
ATOM 769 O O . SER A 1 92 ? -5.113 37.233 13.824 1.00 96.19 92 SER A O 1
ATOM 771 N N . ALA A 1 93 ? -3.549 35.637 13.610 1.00 94.62 93 ALA A N 1
ATOM 772 C CA . ALA A 1 93 ? -3.643 35.151 14.982 1.00 94.62 93 ALA A CA 1
ATOM 773 C C . ALA A 1 93 ? -3.110 36.167 15.997 1.00 94.62 93 ALA A C 1
ATOM 775 O O . ALA A 1 93 ? -3.832 36.511 16.936 1.00 94.62 93 ALA A O 1
ATOM 776 N N . PHE A 1 94 ? -1.903 36.718 15.800 1.00 94.75 94 PHE A N 1
ATOM 777 C CA . PHE A 1 94 ? -1.397 37.722 16.742 1.00 94.75 94 PHE A CA 1
ATOM 778 C C . PHE A 1 94 ? -2.207 39.022 16.664 1.00 94.75 94 PHE A C 1
ATOM 780 O O . PHE A 1 94 ? -2.455 39.636 17.699 1.00 94.75 94 PHE A O 1
ATOM 787 N N . ALA A 1 95 ? -2.692 39.421 15.479 1.00 95.44 95 ALA A N 1
ATOM 788 C CA . ALA A 1 95 ? -3.564 40.588 15.339 1.00 95.44 95 ALA A CA 1
ATOM 789 C C . ALA A 1 95 ? -4.889 40.397 16.098 1.00 95.44 95 ALA A C 1
ATOM 791 O O . ALA A 1 95 ? -5.350 41.303 16.797 1.00 95.44 95 ALA A O 1
ATOM 792 N N . SER A 1 96 ? -5.466 39.194 16.032 1.00 93.88 96 SER A N 1
ATOM 793 C CA . SER A 1 96 ? -6.674 38.829 16.781 1.00 93.88 96 SER A CA 1
ATOM 794 C C . SER A 1 96 ? -6.442 38.861 18.295 1.00 93.88 96 SER A C 1
ATOM 796 O O . SER A 1 96 ? -7.264 39.422 19.028 1.00 93.88 96 SER A O 1
ATOM 798 N N . MET A 1 97 ? -5.305 38.337 18.767 1.00 93.44 97 MET A N 1
ATOM 799 C CA . MET A 1 97 ? -4.913 38.371 20.182 1.00 93.44 97 MET A CA 1
ATOM 800 C C . MET A 1 97 ? -4.634 39.795 20.683 1.00 93.44 97 MET A C 1
ATOM 802 O O . MET A 1 97 ? -5.112 40.170 21.758 1.00 93.44 97 MET A O 1
ATOM 806 N N . CYS A 1 98 ? -3.950 40.625 19.886 1.00 94.38 98 CYS A N 1
ATOM 807 C CA . CYS A 1 98 ? -3.782 42.060 20.130 1.00 94.38 98 CYS A CA 1
ATOM 808 C C . CYS A 1 98 ? -5.135 42.752 20.304 1.00 94.38 98 CYS A C 1
ATOM 810 O O . CYS A 1 98 ? -5.360 43.441 21.300 1.00 94.38 98 CYS A O 1
ATOM 812 N N . ALA A 1 99 ? -6.046 42.558 19.347 1.00 94.38 99 ALA A N 1
ATOM 813 C CA . ALA A 1 99 ? -7.355 43.200 19.341 1.00 94.38 99 ALA A CA 1
ATOM 814 C C . ALA A 1 99 ? -8.223 42.750 20.525 1.00 94.38 99 ALA A C 1
ATOM 816 O O . ALA A 1 99 ? -8.961 43.553 21.099 1.00 94.38 99 ALA A O 1
ATOM 817 N N . TRP A 1 100 ? -8.151 41.474 20.911 1.00 93.94 100 TRP A N 1
ATOM 818 C CA . TRP A 1 100 ? -8.838 40.967 22.100 1.00 93.94 100 TRP A CA 1
ATOM 819 C C . TRP A 1 100 ? -8.280 41.587 23.383 1.00 93.94 100 TRP A C 1
ATOM 821 O O . TRP A 1 100 ? -9.047 42.118 24.190 1.00 93.94 100 TRP A O 1
ATOM 831 N N . THR A 1 101 ? -6.954 41.622 23.515 1.00 92.94 101 THR A N 1
ATOM 832 C CA . THR A 1 101 ? -6.270 42.198 24.679 1.00 92.94 101 THR A CA 1
ATOM 833 C C . THR A 1 101 ? -6.570 43.693 24.821 1.00 92.94 101 THR A C 1
ATOM 835 O O . THR A 1 101 ? -6.974 44.143 25.892 1.00 92.94 101 THR A O 1
ATOM 838 N N . ALA A 1 102 ? -6.452 44.466 23.736 1.00 92.69 102 ALA A N 1
ATOM 839 C CA . ALA A 1 102 ? -6.733 45.902 23.729 1.00 92.69 102 ALA A CA 1
ATOM 840 C C . ALA A 1 102 ? -8.196 46.203 24.084 1.00 92.69 102 ALA A C 1
ATOM 842 O O . ALA A 1 102 ? -8.458 47.041 24.947 1.00 92.69 102 ALA A O 1
ATOM 843 N N . LYS A 1 103 ? -9.147 45.462 23.495 1.00 92.56 103 LYS A N 1
ATOM 844 C CA . LYS A 1 103 ? -10.578 45.600 23.804 1.00 92.56 103 LYS A CA 1
ATOM 845 C C . LYS A 1 103 ? -10.861 45.333 25.284 1.00 92.56 103 LYS A C 1
ATOM 847 O O . LYS A 1 103 ? -11.641 46.061 25.890 1.00 92.56 103 LYS A O 1
ATOM 852 N N . GLY A 1 104 ? -10.232 44.314 25.870 1.00 90.94 104 GLY A N 1
ATOM 853 C CA . GLY A 1 104 ? -10.437 43.976 27.279 1.00 90.94 104 GLY A CA 1
ATOM 854 C C . GLY A 1 104 ? -9.864 45.020 28.236 1.00 90.94 104 GLY A C 1
ATOM 855 O O . GLY A 1 104 ? -10.501 45.329 29.239 1.00 90.94 104 GLY A O 1
ATOM 856 N N . ILE A 1 105 ? -8.704 45.599 27.910 1.00 91.50 105 ILE A N 1
ATOM 857 C CA . ILE A 1 105 ? -8.088 46.688 28.686 1.00 91.50 105 ILE A CA 1
ATOM 858 C C . ILE A 1 105 ? -8.945 47.964 28.613 1.00 91.50 105 ILE A C 1
ATOM 860 O O . ILE A 1 105 ? -9.204 48.588 29.642 1.00 91.50 105 ILE A O 1
ATOM 864 N N . GLN A 1 106 ? -9.422 48.328 27.417 1.00 90.38 106 GLN A N 1
ATOM 865 C CA . GLN A 1 106 ? -10.275 49.505 27.207 1.00 90.38 106 GLN A CA 1
ATOM 866 C C . GLN A 1 106 ? -11.628 49.363 27.911 1.00 90.38 106 GLN A C 1
ATOM 868 O O . GLN A 1 106 ? -12.045 50.275 28.623 1.00 90.38 106 GLN A O 1
ATOM 873 N N . LYS A 1 107 ? -12.292 48.206 27.767 1.00 89.81 107 LYS A N 1
ATOM 874 C CA . LYS A 1 107 ? -13.584 47.932 28.415 1.00 89.81 107 LYS A CA 1
ATOM 875 C C . LYS A 1 107 ? -13.477 48.067 29.934 1.00 89.81 107 LYS A C 1
ATOM 877 O O . LYS A 1 107 ? -14.286 48.767 30.534 1.00 89.81 107 LYS A O 1
ATOM 882 N N . GLY A 1 108 ? -12.456 47.476 30.555 1.00 88.88 108 GLY A N 1
ATOM 883 C CA . GLY A 1 108 ? -12.343 47.534 32.012 1.00 88.88 108 GLY A CA 1
ATOM 884 C C . GLY A 1 108 ? -11.843 48.882 32.544 1.00 88.88 108 GLY A C 1
ATOM 885 O O . GLY A 1 108 ? -12.146 49.222 33.685 1.00 88.88 108 GLY A O 1
ATOM 886 N N . ALA A 1 109 ? -11.154 49.698 31.737 1.00 89.62 109 ALA A N 1
ATOM 887 C CA . ALA A 1 109 ? -10.889 51.096 32.088 1.00 89.62 109 ALA A CA 1
ATOM 888 C C . ALA A 1 109 ? -12.181 51.939 32.088 1.00 89.62 109 ALA A C 1
ATOM 890 O O . ALA A 1 109 ? -12.405 52.700 33.030 1.00 89.62 109 ALA A O 1
ATOM 891 N N . ILE A 1 110 ? -13.071 51.736 31.105 1.00 88.81 110 ILE A N 1
ATOM 892 C CA . ILE A 1 110 ? -14.397 52.384 31.051 1.00 88.81 110 ILE A CA 1
ATOM 893 C C . ILE A 1 110 ? -15.257 51.970 32.253 1.00 88.81 110 ILE A C 1
ATOM 895 O O . ILE A 1 110 ? -15.811 52.830 32.935 1.00 88.81 110 ILE A O 1
ATOM 899 N N . GLU A 1 111 ? -15.334 50.671 32.559 1.00 88.00 111 GLU A N 1
ATOM 900 C CA . GLU A 1 111 ? -16.110 50.152 33.699 1.00 88.00 111 GLU A CA 1
ATOM 901 C C . GLU A 1 111 ? -15.615 50.707 35.044 1.00 88.00 111 GLU A C 1
ATOM 903 O O . GLU A 1 111 ? -16.416 51.001 35.932 1.00 88.00 111 GLU A O 1
ATOM 908 N N . LYS A 1 112 ? -14.300 50.913 35.183 1.00 86.81 112 LYS A N 1
ATOM 909 C CA . LYS A 1 112 ? -13.678 51.496 36.382 1.00 86.81 112 LYS A CA 1
ATOM 910 C C . LYS A 1 112 ? -13.663 53.031 36.392 1.00 86.81 112 LYS A C 1
ATOM 912 O O . LYS A 1 112 ? -13.134 53.605 37.339 1.00 86.81 112 LYS A O 1
ATOM 917 N N . LYS A 1 113 ? -14.243 53.696 35.381 1.00 88.19 113 LYS A N 1
ATOM 918 C CA . LYS A 1 113 ? -14.232 55.164 35.202 1.00 88.19 113 LYS A CA 1
ATOM 919 C C . LYS A 1 113 ? -12.819 55.769 35.215 1.00 88.19 113 LYS A C 1
ATOM 921 O O . LYS A 1 113 ? -12.624 56.890 35.679 1.00 88.19 113 LYS A O 1
ATOM 926 N N . LEU A 1 114 ? -11.838 55.015 34.726 1.00 85.88 114 LEU A N 1
ATOM 927 C CA . LEU A 1 114 ? -10.449 55.451 34.613 1.00 85.88 114 LEU A CA 1
ATOM 928 C C . LEU A 1 114 ? -10.197 56.093 33.248 1.00 85.88 114 LEU A C 1
ATOM 930 O O . LEU A 1 114 ? -10.872 55.790 32.260 1.00 85.88 114 LEU A O 1
ATOM 934 N N . SER A 1 115 ? -9.203 56.979 33.191 1.00 81.00 115 SER A N 1
ATOM 935 C CA . SER A 1 115 ? -8.753 57.563 31.930 1.00 81.00 115 SER A CA 1
ATOM 936 C C . SER A 1 115 ? -8.107 56.489 31.040 1.00 81.00 115 SER A C 1
ATOM 938 O O . SER A 1 115 ? -7.551 55.507 31.534 1.00 81.00 115 SER A O 1
ATOM 940 N N . MET A 1 116 ? -8.145 56.662 29.714 1.00 77.12 116 MET A N 1
ATOM 941 C CA . MET A 1 116 ? -7.500 55.711 28.791 1.00 77.12 116 MET A CA 1
ATOM 942 C C . MET A 1 116 ? -5.976 55.627 28.983 1.00 77.12 116 MET A C 1
ATOM 944 O O . MET A 1 116 ? -5.387 54.603 28.648 1.00 77.12 116 MET A O 1
ATOM 948 N N . SER A 1 117 ? -5.342 56.661 29.547 1.00 79.38 117 SER A N 1
ATOM 949 C CA . SER A 1 117 ? -3.916 56.655 29.903 1.00 79.38 117 SER A CA 1
ATOM 950 C C . SER A 1 117 ? -3.577 55.727 31.072 1.00 79.38 117 SER A C 1
ATOM 952 O O . SER A 1 117 ? -2.447 55.254 31.144 1.00 79.38 117 SER A O 1
ATOM 954 N N . ASP A 1 118 ? -4.544 55.408 31.936 1.00 82.12 118 ASP A N 1
ATOM 955 C CA . ASP A 1 118 ? -4.350 54.505 33.083 1.00 82.12 118 ASP A CA 1
ATOM 956 C C . ASP A 1 118 ? -4.694 53.041 32.746 1.00 82.12 118 ASP A C 1
ATOM 958 O O . ASP A 1 118 ? -4.622 52.147 33.597 1.00 82.12 118 ASP A O 1
ATOM 962 N N . ALA A 1 119 ? -5.097 52.773 31.500 1.00 85.69 119 ALA A N 1
ATOM 963 C CA . ALA A 1 119 ? -5.558 51.465 31.069 1.00 85.69 119 ALA A CA 1
ATOM 964 C C . ALA A 1 119 ? -4.382 50.477 30.959 1.00 85.69 119 ALA A C 1
ATOM 966 O O . ALA A 1 119 ? -3.440 50.657 30.186 1.00 85.69 119 ALA A O 1
ATOM 967 N N . SER A 1 120 ? -4.438 49.388 31.726 1.00 88.62 120 SER A N 1
ATOM 968 C CA . SER A 1 120 ? -3.374 48.382 31.776 1.00 88.62 120 SER A CA 1
ATOM 969 C C . SER A 1 120 ? -3.937 46.982 32.036 1.00 88.62 120 SER A C 1
ATOM 971 O O . SER A 1 120 ? -5.147 46.778 32.089 1.00 88.62 120 SER A O 1
ATOM 973 N N . CYS A 1 121 ? -3.077 45.974 32.212 1.00 89.62 121 CYS A N 1
ATOM 974 C CA . CYS A 1 121 ? -3.559 44.623 32.519 1.00 89.62 121 CYS A CA 1
ATOM 975 C C . CYS A 1 121 ? -4.284 44.511 33.872 1.00 89.62 121 CYS A C 1
ATOM 977 O O . CYS A 1 121 ? -5.015 43.548 34.075 1.00 89.62 121 CYS A O 1
ATOM 979 N N . SER A 1 122 ? -4.152 45.491 34.776 1.00 86.50 122 SER A N 1
ATOM 980 C CA . SER A 1 122 ? -4.944 45.554 36.016 1.00 86.50 122 SER A CA 1
ATOM 981 C C . SER A 1 122 ? -6.395 46.009 35.783 1.00 86.50 122 SER A C 1
ATOM 983 O O . SER A 1 122 ? -7.267 45.831 36.641 1.00 86.50 122 SER A O 1
ATOM 985 N N . THR A 1 123 ? -6.681 46.590 34.616 1.00 87.00 123 THR A N 1
ATOM 986 C CA . THR A 1 123 ? -8.014 47.024 34.183 1.00 87.00 123 THR A CA 1
ATOM 987 C C . THR A 1 123 ? -8.593 46.080 33.131 1.00 87.00 123 THR A C 1
ATOM 989 O O . THR A 1 123 ? -9.468 46.478 32.377 1.00 87.00 123 THR A O 1
ATOM 992 N N . PHE A 1 124 ? -8.115 44.836 33.046 1.00 90.56 124 PHE A N 1
ATOM 993 C CA . PHE A 1 124 ? -8.590 43.871 32.058 1.00 90.56 124 PHE A CA 1
ATOM 994 C C . PHE A 1 124 ? -9.987 43.332 32.407 1.00 90.56 124 PHE A C 1
ATOM 996 O O . PHE A 1 124 ? -10.184 42.762 33.477 1.00 90.56 124 PHE A O 1
ATOM 1003 N N . ALA A 1 125 ? -10.959 43.499 31.504 1.00 88.38 125 ALA A N 1
ATOM 1004 C CA . ALA A 1 125 ? -12.350 43.103 31.751 1.00 88.38 125 ALA A CA 1
ATOM 1005 C C . ALA A 1 125 ? -12.623 41.596 31.574 1.00 88.38 125 ALA A C 1
ATOM 1007 O O . ALA A 1 125 ? -13.512 41.048 32.222 1.00 88.38 125 ALA A O 1
ATOM 1008 N N . PHE A 1 126 ? -11.877 40.911 30.701 1.00 87.50 126 PHE A N 1
ATOM 1009 C CA . PHE A 1 126 ? -12.218 39.548 30.260 1.00 87.50 126 PHE A CA 1
ATOM 1010 C C . PHE A 1 126 ? -11.604 38.425 31.108 1.00 87.50 126 PHE A C 1
ATOM 1012 O O . PHE A 1 126 ? -11.908 37.260 30.886 1.00 87.50 126 PHE A O 1
ATOM 1019 N N . GLY A 1 127 ? -10.758 38.735 32.090 1.00 85.81 127 GLY A N 1
ATOM 1020 C CA . GLY A 1 127 ? -9.992 37.716 32.810 1.00 85.81 127 GLY A CA 1
ATOM 1021 C C . GLY A 1 127 ? -9.165 38.285 33.952 1.00 85.81 127 GLY A C 1
ATOM 1022 O O . GLY A 1 127 ? -9.316 39.448 34.330 1.00 85.81 127 GLY A O 1
ATOM 1023 N N . SER A 1 128 ? -8.281 37.458 34.502 1.00 89.12 128 SER A N 1
ATOM 1024 C CA . SER A 1 128 ? -7.312 37.894 35.508 1.00 89.12 128 SER A CA 1
ATOM 1025 C C . SER A 1 128 ? -6.223 38.809 34.913 1.00 89.12 128 SER A C 1
ATOM 1027 O O . SER A 1 128 ? -5.982 38.832 33.701 1.00 89.12 128 SER A O 1
ATOM 1029 N N . THR A 1 129 ? -5.494 39.535 35.770 1.00 90.25 129 THR A N 1
ATOM 1030 C CA . THR A 1 129 ? -4.272 40.256 35.357 1.00 90.25 129 THR A CA 1
ATOM 1031 C C . THR A 1 129 ? -3.263 39.298 34.713 1.00 90.25 129 THR A C 1
ATOM 1033 O O . THR A 1 129 ? -2.590 39.655 33.744 1.00 90.25 129 THR A O 1
ATOM 1036 N N . SER A 1 130 ? -3.195 38.060 35.216 1.00 89.06 130 SER A N 1
ATOM 1037 C CA . SER A 1 130 ? -2.344 36.999 34.678 1.00 89.06 130 SER A CA 1
ATOM 1038 C C . SER A 1 130 ? -2.761 36.599 33.265 1.00 89.06 130 SER A C 1
ATOM 1040 O O . SER A 1 130 ? -1.890 36.512 32.407 1.00 89.06 130 SER A O 1
ATOM 1042 N N . ALA A 1 131 ? -4.059 36.459 32.974 1.00 89.19 131 ALA A N 1
ATOM 1043 C CA . ALA A 1 131 ? -4.547 36.185 31.621 1.00 89.19 131 ALA A CA 1
ATOM 1044 C C . ALA A 1 131 ? -4.207 37.307 30.634 1.00 89.19 131 ALA A C 1
ATOM 1046 O O . ALA A 1 131 ? -3.799 37.028 29.510 1.00 89.19 131 ALA A O 1
ATOM 1047 N N . CYS A 1 132 ? -4.297 38.575 31.050 1.00 92.38 132 CYS A N 1
ATOM 1048 C CA . CYS A 1 132 ? -3.878 39.699 30.207 1.00 92.38 132 CYS A CA 1
ATOM 1049 C C . CYS A 1 132 ? -2.372 39.674 29.910 1.00 92.38 132 CYS A C 1
ATOM 1051 O O . CYS A 1 132 ? -1.957 39.859 28.763 1.00 92.38 132 CYS A O 1
ATOM 1053 N N . ASN A 1 133 ? -1.542 39.406 30.922 1.00 93.94 133 ASN A N 1
ATOM 1054 C CA . ASN A 1 133 ? -0.097 39.265 30.733 1.00 93.94 133 ASN A CA 1
ATOM 1055 C C . ASN A 1 133 ? 0.235 38.066 29.833 1.00 93.94 133 ASN A C 1
ATOM 1057 O O . ASN A 1 133 ? 1.086 38.170 28.950 1.00 93.94 133 ASN A O 1
ATOM 1061 N N . LEU A 1 134 ? -0.491 36.960 29.999 1.00 92.75 134 LEU A N 1
ATOM 1062 C CA . LEU A 1 134 ? -0.355 35.765 29.180 1.00 92.75 134 LEU A CA 1
ATOM 1063 C C . LEU A 1 134 ? -0.760 36.031 27.726 1.00 92.75 134 LEU A C 1
ATOM 1065 O O . LEU A 1 134 ? -0.068 35.598 26.810 1.00 92.75 134 LEU A O 1
ATOM 1069 N N . ALA A 1 135 ? -1.813 36.813 27.495 1.00 92.81 135 ALA A N 1
ATOM 1070 C CA . ALA A 1 135 ? -2.259 37.214 26.164 1.00 92.81 135 ALA A CA 1
ATOM 1071 C C . ALA A 1 135 ? -1.268 38.154 25.463 1.00 92.81 135 ALA A C 1
ATOM 1073 O O . ALA A 1 135 ? -0.999 37.991 24.269 1.00 92.81 135 ALA A O 1
ATOM 1074 N N . LYS A 1 136 ? -0.652 39.087 26.202 1.00 94.62 136 LYS A N 1
ATOM 1075 C CA . LYS A 1 136 ? 0.455 39.915 25.692 1.00 94.62 136 LYS A CA 1
ATOM 1076 C C . LYS A 1 136 ? 1.669 39.066 25.315 1.00 94.62 136 LYS A C 1
ATOM 1078 O O . LYS A 1 136 ? 2.233 39.255 24.241 1.00 94.62 136 LYS A O 1
ATOM 1083 N N . ALA A 1 137 ? 2.042 38.105 26.157 1.00 95.56 137 ALA A N 1
ATOM 1084 C CA . ALA A 1 137 ? 3.143 37.193 25.861 1.00 95.56 137 ALA A CA 1
ATOM 1085 C C . ALA A 1 137 ? 2.826 36.281 24.655 1.00 95.56 137 ALA A C 1
ATOM 1087 O O . ALA A 1 137 ? 3.659 36.137 23.764 1.00 95.56 137 ALA A O 1
ATOM 1088 N N . THR A 1 138 ? 1.596 35.764 24.558 1.00 95.12 138 THR A N 1
ATOM 1089 C CA . THR A 1 138 ? 1.097 34.970 23.414 1.00 95.12 138 THR A CA 1
ATOM 1090 C C . THR A 1 138 ? 1.151 35.780 22.116 1.00 95.12 138 THR A C 1
ATOM 1092 O O . THR A 1 138 ? 1.578 35.281 21.081 1.00 95.12 138 THR A O 1
ATOM 1095 N N . THR A 1 139 ? 0.795 37.065 22.178 1.00 95.44 139 THR A N 1
ATOM 1096 C CA . THR A 1 139 ? 0.921 37.997 21.050 1.00 95.44 139 THR A CA 1
ATOM 1097 C C . THR A 1 139 ? 2.379 38.140 20.602 1.00 95.44 139 THR A C 1
ATOM 1099 O O . THR A 1 139 ? 2.662 38.043 19.410 1.00 95.44 139 THR A O 1
ATOM 1102 N N . GLY A 1 140 ? 3.313 38.330 21.542 1.00 95.25 140 GLY A N 1
ATOM 1103 C CA . GLY A 1 140 ? 4.744 38.423 21.238 1.00 95.25 140 GLY A CA 1
ATOM 1104 C C . GLY A 1 140 ? 5.294 37.157 20.573 1.00 95.25 140 GLY A C 1
ATOM 1105 O O . GLY A 1 140 ? 6.014 37.245 19.579 1.00 95.25 140 GLY A O 1
ATOM 1106 N N . LEU A 1 141 ? 4.892 35.978 21.060 1.00 96.06 141 LEU A N 1
ATOM 1107 C CA . LEU A 1 141 ? 5.237 34.697 20.435 1.00 96.06 141 LEU A CA 1
ATOM 1108 C C . LEU A 1 141 ? 4.624 34.546 19.037 1.00 96.06 141 LEU A C 1
ATOM 1110 O O . LEU A 1 141 ? 5.300 34.076 18.126 1.00 96.06 141 LEU A O 1
ATOM 1114 N N . GLY A 1 142 ? 3.386 35.003 18.835 1.00 95.94 142 GLY A N 1
ATOM 1115 C CA . GLY A 1 142 ? 2.743 35.018 17.521 1.00 95.94 142 GLY A CA 1
ATOM 1116 C C . GLY A 1 142 ? 3.475 35.901 16.502 1.00 95.94 142 GLY A C 1
ATOM 1117 O O . GLY A 1 142 ? 3.641 35.502 15.349 1.00 95.94 142 GLY A O 1
ATOM 1118 N N . VAL A 1 143 ? 3.991 37.063 16.923 1.00 96.69 143 VAL A N 1
ATOM 1119 C CA . VAL A 1 143 ? 4.851 37.915 16.079 1.00 96.69 143 VAL A CA 1
ATOM 1120 C C . VAL A 1 143 ? 6.160 37.200 15.738 1.00 96.69 143 VAL A C 1
ATOM 1122 O O . VAL A 1 143 ? 6.568 37.194 14.577 1.00 96.69 143 VAL A O 1
ATOM 1125 N N . ALA A 1 144 ? 6.798 36.550 16.717 1.00 96.38 144 ALA A N 1
ATOM 1126 C CA . ALA A 1 144 ? 8.017 35.779 16.478 1.00 96.38 144 ALA A CA 1
ATOM 1127 C C . ALA A 1 144 ? 7.784 34.635 15.472 1.00 96.38 144 ALA A C 1
ATOM 1129 O O . ALA A 1 144 ? 8.562 34.473 14.534 1.00 96.38 144 ALA A O 1
ATOM 1130 N N . LEU A 1 145 ? 6.683 33.890 15.610 1.00 96.81 145 LEU A N 1
ATOM 1131 C CA . LEU A 1 145 ? 6.290 32.830 14.676 1.00 96.81 145 LEU A CA 1
ATOM 1132 C C . LEU A 1 145 ? 6.048 33.366 13.263 1.00 96.81 145 LEU A C 1
ATOM 1134 O O . LEU A 1 145 ? 6.538 32.774 12.303 1.00 96.81 145 LEU A O 1
ATOM 1138 N N . CYS A 1 146 ? 5.373 34.511 13.130 1.00 95.69 146 CYS A N 1
ATOM 1139 C CA . CYS A 1 146 ? 5.183 35.186 11.847 1.00 95.69 146 CYS A CA 1
ATOM 1140 C C . CYS A 1 146 ? 6.522 35.514 11.167 1.00 95.69 146 CYS A C 1
ATOM 1142 O O . CYS A 1 146 ? 6.723 35.162 10.004 1.00 95.69 146 CYS A O 1
ATOM 1144 N N . ILE A 1 147 ? 7.461 36.129 11.896 1.00 96.56 147 ILE A N 1
ATOM 1145 C CA . ILE A 1 147 ? 8.787 36.483 11.366 1.00 96.56 147 ILE A CA 1
ATOM 1146 C C . ILE A 1 147 ? 9.549 35.226 10.932 1.00 96.56 147 ILE A C 1
ATOM 1148 O O . ILE A 1 147 ? 10.152 35.210 9.859 1.00 96.56 147 ILE A O 1
ATOM 1152 N N . LEU A 1 148 ? 9.493 34.155 11.728 1.00 95.94 148 LEU A N 1
ATOM 1153 C CA . LEU A 1 148 ? 10.137 32.886 11.390 1.00 95.94 148 LEU A CA 1
ATOM 1154 C C . LEU A 1 148 ? 9.521 32.246 10.137 1.00 95.94 148 LEU A C 1
ATOM 1156 O O . LEU A 1 148 ? 10.264 31.773 9.278 1.00 95.94 148 LEU A O 1
ATOM 1160 N N . PHE A 1 149 ? 8.191 32.266 9.988 1.00 96.94 149 PHE A N 1
ATOM 1161 C CA . PHE A 1 149 ? 7.529 31.755 8.781 1.00 96.94 149 PHE A CA 1
ATOM 1162 C C . PHE A 1 149 ? 7.834 32.617 7.556 1.00 96.94 149 PHE A C 1
ATOM 1164 O O . PHE A 1 149 ? 8.067 32.074 6.483 1.00 96.94 149 PHE A O 1
ATOM 1171 N N . LEU A 1 150 ? 7.930 33.940 7.714 1.00 96.56 150 LEU A N 1
ATOM 1172 C CA . LEU A 1 150 ? 8.343 34.836 6.635 1.00 96.56 150 LEU A CA 1
ATOM 1173 C C . LEU A 1 150 ? 9.786 34.549 6.187 1.00 96.56 150 LEU A C 1
ATOM 1175 O O . LEU A 1 150 ? 10.058 34.460 4.991 1.00 96.56 150 LEU A O 1
ATOM 1179 N N . ALA A 1 151 ? 10.709 34.347 7.131 1.00 95.00 151 ALA A N 1
ATOM 1180 C CA . ALA A 1 151 ? 12.081 33.955 6.817 1.00 95.00 151 ALA A CA 1
ATOM 1181 C C . ALA A 1 151 ? 12.137 32.587 6.110 1.00 95.00 151 ALA A C 1
ATOM 1183 O O . ALA A 1 151 ? 12.871 32.427 5.131 1.00 95.00 151 ALA A O 1
ATOM 1184 N N . ALA A 1 152 ? 11.331 31.616 6.556 1.00 94.31 152 ALA A N 1
ATOM 1185 C CA . ALA A 1 152 ? 11.195 30.317 5.899 1.00 94.31 152 ALA A CA 1
ATOM 1186 C C . ALA A 1 152 ? 10.631 30.443 4.476 1.00 94.31 152 ALA A C 1
ATOM 1188 O O . ALA A 1 152 ? 11.198 29.862 3.550 1.00 94.31 152 ALA A O 1
ATOM 1189 N N . ALA A 1 153 ? 9.609 31.280 4.273 1.00 95.31 153 ALA A N 1
ATOM 1190 C CA . ALA A 1 153 ? 9.031 31.561 2.963 1.00 95.31 153 ALA A CA 1
ATOM 1191 C C . ALA A 1 153 ? 10.064 32.178 2.011 1.00 95.31 153 ALA A C 1
ATOM 1193 O O . ALA A 1 153 ? 10.146 31.772 0.857 1.00 95.31 153 ALA A O 1
ATOM 1194 N N . ILE A 1 154 ? 10.917 33.092 2.485 1.00 93.50 154 ILE A N 1
ATOM 1195 C CA . ILE A 1 154 ? 12.005 33.656 1.670 1.00 93.50 154 ILE A CA 1
ATOM 1196 C C . ILE A 1 154 ? 13.000 32.560 1.260 1.00 93.50 154 ILE A C 1
ATOM 1198 O O . ILE A 1 154 ? 13.345 32.456 0.082 1.00 93.50 154 ILE A O 1
ATOM 1202 N N . MET A 1 155 ? 13.432 31.707 2.196 1.00 89.88 155 MET A N 1
ATOM 1203 C CA . MET A 1 155 ? 14.339 30.592 1.887 1.00 89.88 155 MET A CA 1
ATOM 1204 C C . MET A 1 155 ? 13.721 29.618 0.870 1.00 89.88 155 MET A C 1
ATOM 1206 O O . MET A 1 155 ? 14.362 29.278 -0.126 1.00 89.88 155 MET A O 1
ATOM 1210 N N . SER A 1 156 ? 12.463 29.224 1.079 1.00 90.81 156 SER A N 1
ATOM 1211 C CA . SER A 1 156 ? 11.704 28.358 0.171 1.00 90.81 156 SER A CA 1
ATOM 1212 C C . SER A 1 156 ? 11.471 29.005 -1.196 1.00 90.81 156 SER A C 1
ATOM 1214 O O . SER A 1 156 ? 11.549 28.327 -2.216 1.00 90.81 156 SER A O 1
ATOM 1216 N N . GLY A 1 157 ? 11.236 30.318 -1.239 1.00 90.75 157 GLY A N 1
ATOM 1217 C CA . GLY A 1 157 ? 11.050 31.088 -2.467 1.00 90.75 157 GLY A CA 1
ATOM 1218 C C . GLY A 1 157 ? 12.328 31.178 -3.298 1.00 90.75 157 GLY A C 1
ATOM 1219 O O . GLY A 1 157 ? 12.277 31.029 -4.517 1.00 90.75 157 GLY A O 1
ATOM 1220 N N . ILE A 1 158 ? 13.491 31.327 -2.653 1.00 87.69 158 ILE A N 1
ATOM 1221 C CA . ILE A 1 158 ? 14.795 31.257 -3.330 1.00 87.69 158 ILE A CA 1
ATOM 1222 C C . ILE A 1 158 ? 14.997 29.873 -3.960 1.00 87.69 158 ILE A C 1
ATOM 1224 O O . ILE A 1 158 ? 15.447 29.783 -5.104 1.00 87.69 158 ILE A O 1
ATOM 1228 N N . ASP A 1 159 ? 14.668 28.796 -3.243 1.00 82.88 159 ASP A N 1
ATOM 1229 C CA . ASP A 1 159 ? 14.790 27.432 -3.767 1.00 82.88 159 ASP A CA 1
ATOM 1230 C C . ASP A 1 159 ? 13.768 27.153 -4.892 1.00 82.88 159 ASP A C 1
ATOM 1232 O O . ASP A 1 159 ? 14.126 26.555 -5.907 1.00 82.88 159 ASP A O 1
ATOM 1236 N N . ALA A 1 160 ? 12.532 27.652 -4.783 1.00 86.88 160 ALA A N 1
ATOM 1237 C CA . ALA A 1 160 ? 11.513 27.560 -5.832 1.00 86.88 160 ALA A CA 1
ATOM 1238 C C . ALA A 1 160 ? 11.888 28.358 -7.094 1.00 86.88 160 ALA A C 1
ATOM 1240 O O . ALA A 1 160 ? 11.704 27.880 -8.213 1.00 86.88 160 ALA A O 1
ATOM 1241 N N . TYR A 1 161 ? 12.474 29.547 -6.932 1.00 87.12 161 TYR A N 1
ATOM 1242 C CA . TYR A 1 161 ? 12.983 30.354 -8.042 1.00 87.12 161 TYR A CA 1
ATOM 1243 C C . TYR A 1 161 ? 14.170 29.681 -8.743 1.00 87.12 161 TYR A C 1
ATOM 1245 O O . TYR A 1 161 ? 14.257 29.681 -9.971 1.00 87.12 161 TYR A O 1
ATOM 1253 N N . LYS A 1 162 ? 15.075 29.055 -7.981 1.00 82.44 162 LYS A N 1
ATOM 1254 C CA . LYS A 1 162 ? 16.173 28.261 -8.552 1.00 82.44 162 LYS A CA 1
ATOM 1255 C C . LYS A 1 162 ? 15.655 27.063 -9.335 1.00 82.44 162 LYS A C 1
ATOM 1257 O O . LYS A 1 162 ? 16.156 26.823 -10.432 1.00 82.44 162 LYS A O 1
ATOM 1262 N N . LEU A 1 163 ? 14.652 26.356 -8.814 1.00 83.19 163 LEU A N 1
ATOM 1263 C CA . LEU A 1 163 ? 13.997 25.269 -9.538 1.00 83.19 163 LEU A CA 1
ATOM 1264 C C . LEU A 1 163 ? 13.374 25.775 -10.845 1.00 83.19 163 LEU A C 1
ATOM 1266 O O . LEU A 1 163 ? 13.614 25.191 -11.895 1.00 83.19 163 LEU A O 1
ATOM 1270 N N . TRP A 1 164 ? 12.651 26.895 -10.797 1.00 84.69 164 TRP A N 1
ATOM 1271 C CA . TRP A 1 164 ? 12.056 27.512 -11.982 1.00 84.69 164 TRP A CA 1
ATOM 1272 C C . TRP A 1 164 ? 13.100 27.874 -13.049 1.00 84.69 164 TRP A C 1
ATOM 1274 O O . TRP A 1 164 ? 12.893 27.612 -14.229 1.00 84.69 164 TRP A O 1
ATOM 1284 N N . LYS A 1 165 ? 14.237 28.450 -12.636 1.00 84.06 165 LYS A N 1
ATOM 1285 C CA . LYS A 1 165 ? 15.282 28.920 -13.555 1.00 84.06 165 LYS A CA 1
ATOM 1286 C C . LYS A 1 165 ? 16.176 27.802 -14.106 1.00 84.06 165 LYS A C 1
ATOM 1288 O O . LYS A 1 165 ? 16.660 27.926 -15.223 1.00 84.06 165 LYS A O 1
ATOM 1293 N N . SER A 1 166 ? 16.463 26.768 -13.314 1.00 75.88 166 SER A N 1
ATOM 1294 C CA . SER A 1 166 ? 17.475 25.747 -13.647 1.00 75.88 166 SER A CA 1
ATOM 1295 C C . SER A 1 166 ? 16.918 24.349 -13.911 1.00 75.88 166 SER A C 1
ATOM 1297 O O . SER A 1 166 ? 17.673 23.482 -14.333 1.00 75.88 166 SER A O 1
ATOM 1299 N N . GLY A 1 167 ? 15.639 24.091 -13.619 1.00 67.94 167 GLY A N 1
ATOM 1300 C CA . GLY A 1 167 ? 15.026 22.762 -13.735 1.00 67.94 167 GLY A CA 1
ATOM 1301 C C . GLY A 1 167 ? 15.524 21.726 -12.715 1.00 67.94 167 GLY A C 1
ATOM 1302 O O . GLY A 1 167 ? 14.952 20.643 -12.623 1.00 67.94 167 GLY A O 1
ATOM 1303 N N . ASN A 1 168 ? 16.543 22.052 -11.912 1.00 58.59 168 ASN A N 1
ATOM 1304 C CA . ASN A 1 168 ? 17.160 21.131 -10.963 1.00 58.59 168 ASN A CA 1
ATOM 1305 C C . ASN A 1 168 ? 16.527 21.248 -9.569 1.00 58.59 168 ASN A C 1
ATOM 1307 O O . ASN A 1 168 ? 16.481 22.322 -8.961 1.00 58.59 168 ASN A O 1
ATOM 1311 N N . VAL A 1 169 ? 16.064 20.115 -9.037 1.00 59.97 169 VAL A N 1
ATOM 1312 C CA . VAL A 1 169 ? 15.474 20.006 -7.698 1.00 59.97 169 VAL A CA 1
ATOM 1313 C C . VAL A 1 169 ? 16.569 19.670 -6.682 1.00 59.97 169 VAL A C 1
ATOM 1315 O O . VAL A 1 169 ? 17.189 18.615 -6.742 1.00 59.97 169 VAL A O 1
ATOM 1318 N N . ARG A 1 170 ? 16.778 20.545 -5.692 1.00 55.50 170 ARG A N 1
ATOM 1319 C CA . ARG A 1 170 ? 17.817 20.395 -4.651 1.00 55.50 170 ARG A CA 1
ATOM 1320 C C . ARG A 1 170 ? 17.575 19.235 -3.668 1.00 55.50 170 ARG A C 1
ATOM 1322 O O . ARG A 1 170 ? 18.479 18.874 -2.924 1.00 55.50 170 ARG A O 1
ATOM 1329 N N . THR A 1 171 ? 16.355 18.697 -3.630 1.00 52.09 171 THR A N 1
ATOM 1330 C CA . THR A 1 171 ? 15.922 17.567 -2.785 1.00 52.09 171 THR A CA 1
ATOM 1331 C C . THR A 1 171 ? 16.001 16.217 -3.498 1.00 52.09 171 THR A C 1
ATOM 1333 O O . THR A 1 171 ? 15.608 15.203 -2.920 1.00 52.09 171 THR A O 1
ATOM 1336 N N . GLN A 1 172 ? 16.508 16.173 -4.735 1.00 46.06 172 GLN A N 1
ATOM 1337 C CA . GLN A 1 172 ? 16.816 14.905 -5.378 1.00 46.06 172 GLN A CA 1
ATOM 1338 C C . GLN A 1 172 ? 18.024 14.288 -4.651 1.00 46.06 172 GLN A C 1
ATOM 1340 O O . GLN A 1 172 ? 19.055 14.950 -4.532 1.00 46.06 172 GLN A O 1
ATOM 1345 N N . PRO A 1 173 ? 17.917 13.063 -4.106 1.00 41.34 173 PRO A N 1
ATOM 1346 C CA . PRO A 1 173 ? 19.079 12.381 -3.558 1.00 41.34 173 PRO A CA 1
ATOM 1347 C C . PRO A 1 173 ? 20.136 12.254 -4.661 1.00 41.34 173 PRO A C 1
ATOM 1349 O O . PRO A 1 173 ? 19.803 11.780 -5.751 1.00 41.34 173 PRO A O 1
ATOM 1352 N N . ASP A 1 174 ? 21.390 12.612 -4.374 1.00 41.56 174 ASP A N 1
ATOM 1353 C CA . ASP A 1 174 ? 22.555 12.235 -5.188 1.00 41.56 174 ASP A CA 1
ATOM 1354 C C . ASP A 1 174 ? 22.769 10.716 -5.082 1.00 41.56 174 ASP A C 1
ATOM 1356 O O . ASP A 1 174 ? 23.701 10.220 -4.463 1.00 41.56 174 ASP A O 1
ATOM 1360 N N . ILE A 1 175 ? 21.825 9.952 -5.619 1.00 36.75 175 ILE A N 1
ATOM 1361 C CA . ILE A 1 175 ? 21.959 8.514 -5.857 1.00 36.75 175 ILE A CA 1
ATOM 1362 C C . ILE A 1 175 ? 22.156 8.281 -7.368 1.00 36.75 175 ILE A C 1
ATOM 1364 O O . ILE A 1 175 ? 22.638 7.232 -7.773 1.00 36.75 175 ILE A O 1
ATOM 1368 N N . TYR A 1 176 ? 21.889 9.296 -8.203 1.00 31.64 176 TYR A N 1
ATOM 1369 C CA . TYR A 1 176 ? 22.162 9.304 -9.641 1.00 31.64 176 TYR A CA 1
ATOM 1370 C C . TYR A 1 176 ? 22.507 10.723 -10.120 1.00 31.64 176 TYR A C 1
ATOM 1372 O O . TYR A 1 176 ? 21.634 11.453 -10.584 1.00 31.64 176 TYR A O 1
ATOM 1380 N N . SER A 1 177 ? 23.771 11.136 -10.026 1.00 28.92 177 SER A N 1
ATOM 1381 C CA . SER A 1 177 ? 24.235 12.391 -10.642 1.00 28.92 177 SER A CA 1
ATOM 1382 C C . SER A 1 177 ? 25.673 12.294 -11.171 1.00 28.92 177 SER A C 1
ATOM 1384 O O . SER A 1 177 ? 26.565 13.055 -10.818 1.00 28.92 177 SER A O 1
ATOM 1386 N N . GLN A 1 178 ? 25.871 11.403 -12.145 1.00 28.48 178 GLN A N 1
ATOM 1387 C CA . GLN A 1 178 ? 26.581 11.789 -13.370 1.00 28.48 178 GLN A CA 1
ATOM 1388 C C . GLN A 1 178 ? 25.681 11.512 -14.578 1.00 28.48 178 GLN A C 1
ATOM 1390 O O . GLN A 1 178 ? 25.902 10.614 -15.381 1.00 28.48 178 GLN A O 1
ATOM 1395 N N . THR A 1 179 ? 24.637 12.320 -14.705 1.00 28.16 179 THR A N 1
ATOM 1396 C CA . THR A 1 179 ? 24.043 12.640 -16.006 1.00 28.16 179 THR A CA 1
ATOM 1397 C C . THR A 1 179 ? 23.973 14.159 -16.072 1.00 28.16 179 THR A C 1
ATOM 1399 O O . THR A 1 179 ? 23.240 14.740 -15.269 1.00 28.16 179 THR A O 1
ATOM 1402 N N . PRO A 1 180 ? 24.738 14.823 -16.958 1.00 29.67 180 PRO A N 1
ATOM 1403 C CA . PRO A 1 180 ? 24.626 16.261 -17.143 1.00 29.67 180 PRO A CA 1
ATOM 1404 C C . PRO A 1 180 ? 23.187 16.605 -17.535 1.00 29.67 180 PRO A C 1
ATOM 1406 O O . PRO A 1 180 ? 22.635 16.057 -18.492 1.00 29.67 180 PRO A O 1
ATOM 1409 N N . SER A 1 181 ? 22.570 17.475 -16.741 1.00 31.41 181 SER A N 1
ATOM 1410 C CA . SER A 1 181 ? 21.208 17.961 -16.921 1.00 31.41 181 SER A CA 1
ATOM 1411 C C . SER A 1 181 ? 21.040 18.627 -18.285 1.00 31.41 181 SER A C 1
ATOM 1413 O O . SER A 1 181 ? 21.772 19.546 -18.647 1.00 31.41 181 SER A O 1
ATOM 1415 N N . ARG A 1 182 ? 20.030 18.159 -19.013 1.00 29.56 182 ARG A N 1
ATOM 1416 C CA . ARG A 1 182 ? 19.497 18.739 -20.242 1.00 29.56 182 ARG A CA 1
ATOM 1417 C C . ARG A 1 182 ? 18.559 19.907 -19.905 1.00 29.56 182 ARG A C 1
ATOM 1419 O O . ARG A 1 182 ? 17.753 19.785 -18.988 1.00 29.56 182 ARG A O 1
ATOM 1426 N N . SER A 1 183 ? 18.604 20.941 -20.755 1.00 29.73 183 SER A N 1
ATOM 1427 C CA . SER A 1 183 ? 17.805 22.189 -20.821 1.00 29.73 183 SER A CA 1
ATOM 1428 C C . SER A 1 183 ? 18.356 23.356 -19.985 1.00 29.73 183 SER A C 1
ATOM 1430 O O . SER A 1 183 ? 18.642 23.186 -18.812 1.00 29.73 183 SER A O 1
ATOM 1432 N N . SER A 1 184 ? 18.589 24.562 -20.511 1.00 29.23 184 SER A N 1
ATOM 1433 C CA . SER A 1 184 ? 18.076 25.241 -21.713 1.00 29.23 184 SER A CA 1
ATOM 1434 C C . SER A 1 184 ? 19.095 26.267 -22.240 1.00 29.23 184 SER A C 1
ATOM 1436 O O . SER A 1 184 ? 19.532 27.123 -21.470 1.00 29.23 184 SER A O 1
ATOM 1438 N N . SER A 1 185 ? 19.418 26.240 -23.537 1.00 27.02 185 SER A N 1
ATOM 1439 C CA . SER A 1 185 ? 20.064 27.373 -24.216 1.00 27.02 185 SER A CA 1
ATOM 1440 C C . SER A 1 185 ? 18.987 28.200 -24.929 1.00 27.02 185 SER A C 1
ATOM 1442 O O . SER A 1 185 ? 18.208 27.619 -25.691 1.00 27.02 185 SER A O 1
ATOM 1444 N N . PRO A 1 186 ? 18.876 29.516 -24.685 1.00 38.50 186 PRO A N 1
ATOM 1445 C CA . PRO A 1 186 ? 18.018 30.392 -25.457 1.00 38.50 186 PRO A CA 1
ATOM 1446 C C . PRO A 1 186 ? 18.819 30.922 -26.646 1.00 38.50 186 PRO A C 1
ATOM 1448 O O . PRO A 1 186 ? 19.456 31.955 -26.528 1.00 38.50 186 PRO A O 1
ATOM 1451 N N . GLU A 1 187 ? 18.827 30.189 -27.756 1.00 33.91 187 GLU A N 1
ATOM 1452 C CA . GLU A 1 187 ? 18.977 30.717 -29.121 1.00 33.91 187 GLU A CA 1
ATOM 1453 C C . GLU A 1 187 ? 19.003 29.540 -30.097 1.00 33.91 187 GLU A C 1
ATOM 1455 O O . GLU A 1 187 ? 19.757 28.581 -29.931 1.00 33.91 187 GLU A O 1
ATOM 1460 N N . GLY A 1 188 ? 18.119 29.588 -31.093 1.00 43.69 188 GLY A N 1
ATOM 1461 C CA . GLY A 1 188 ? 17.969 28.530 -32.082 1.00 43.69 188 GLY A CA 1
ATOM 1462 C C . GLY A 1 188 ? 19.220 28.378 -32.937 1.00 43.69 188 GLY A C 1
ATOM 1463 O O . GLY A 1 188 ? 19.506 29.245 -33.760 1.00 43.69 188 GLY A O 1
ATOM 1464 N N . LYS A 1 189 ? 19.920 27.254 -32.767 1.00 33.06 189 LYS A N 1
ATOM 1465 C CA . LYS A 1 189 ? 20.745 26.613 -33.796 1.00 33.06 189 LYS A CA 1
ATOM 1466 C C . LYS A 1 189 ? 20.611 25.099 -33.659 1.00 33.06 189 LYS A C 1
ATOM 1468 O O . LYS A 1 189 ? 20.608 24.557 -32.558 1.00 33.06 189 LYS A O 1
ATOM 1473 N N . ASP A 1 190 ? 20.441 24.451 -34.798 1.00 37.69 190 ASP A N 1
ATOM 1474 C CA . ASP A 1 190 ? 20.022 23.063 -34.940 1.00 37.69 190 ASP A CA 1
ATOM 1475 C C . ASP A 1 190 ? 21.134 22.081 -34.517 1.00 37.69 190 ASP A C 1
ATOM 1477 O O . ASP A 1 190 ? 22.167 21.977 -35.171 1.00 37.69 190 ASP A O 1
ATOM 1481 N N . GLU A 1 191 ? 20.924 21.315 -33.441 1.00 36.25 191 GLU A N 1
ATOM 1482 C CA . GLU A 1 191 ? 21.896 20.342 -32.890 1.00 36.25 191 GLU A CA 1
ATOM 1483 C C . GLU A 1 191 ? 21.964 18.995 -33.656 1.00 36.25 191 GLU A C 1
ATOM 1485 O O . GLU A 1 191 ? 22.291 17.958 -33.082 1.00 36.25 191 GLU A O 1
ATOM 1490 N N . TRP A 1 192 ? 21.655 18.968 -34.958 1.00 42.00 192 TRP A N 1
ATOM 1491 C CA . TRP A 1 192 ? 21.754 17.752 -35.790 1.00 42.00 192 TRP A CA 1
ATOM 1492 C C . TRP A 1 192 ? 22.412 17.983 -37.161 1.00 42.00 192 TRP A C 1
ATOM 1494 O O . TRP A 1 192 ? 22.004 17.390 -38.160 1.00 42.00 192 TRP A O 1
ATOM 1504 N N . SER A 1 193 ? 23.477 18.786 -37.231 1.00 38.16 193 SER A N 1
ATOM 1505 C CA . SER A 1 193 ? 24.376 18.775 -38.392 1.00 38.16 193 SER A CA 1
ATOM 1506 C C . SER A 1 193 ? 25.514 17.761 -38.196 1.00 38.16 193 SER A C 1
ATOM 1508 O O . SER A 1 193 ? 26.401 17.914 -37.361 1.00 38.16 193 SER A O 1
ATOM 1510 N N . LEU A 1 194 ? 25.490 16.694 -38.996 1.00 38.78 194 LEU A N 1
ATOM 1511 C CA . LEU A 1 194 ? 26.650 15.840 -39.251 1.00 38.78 194 LEU A CA 1
ATOM 1512 C C . LEU A 1 194 ? 27.576 16.583 -40.227 1.00 38.78 194 LEU A C 1
ATOM 1514 O O . LEU A 1 194 ? 27.352 16.525 -41.433 1.00 38.78 194 LEU A O 1
ATOM 1518 N N . SER A 1 195 ? 28.601 17.267 -39.712 1.00 36.94 195 SER A N 1
ATOM 1519 C CA . SER A 1 195 ? 29.795 17.607 -40.496 1.00 36.94 195 SER A CA 1
ATOM 1520 C C . SER A 1 195 ? 31.013 16.925 -39.880 1.00 36.94 195 SER A C 1
ATOM 1522 O O . SER A 1 195 ? 31.217 16.967 -38.669 1.00 36.94 195 SER A O 1
ATOM 1524 N N . THR A 1 196 ? 31.795 16.247 -40.716 1.00 43.28 196 THR A N 1
ATOM 1525 C CA . THR A 1 196 ? 33.003 15.495 -40.343 1.00 43.28 196 THR A CA 1
ATOM 1526 C C . THR A 1 196 ? 34.285 16.325 -40.464 1.00 43.28 196 THR A C 1
ATOM 1528 O O . THR A 1 196 ? 35.372 15.755 -40.509 1.00 43.28 196 THR A O 1
ATOM 1531 N N . ASP A 1 197 ? 34.180 17.653 -40.504 1.00 41.16 197 ASP A N 1
ATOM 1532 C CA . ASP A 1 197 ? 35.315 18.527 -40.833 1.00 41.16 197 ASP A CA 1
ATOM 1533 C C . ASP A 1 197 ? 36.240 18.872 -39.646 1.00 41.16 197 ASP A C 1
ATOM 1535 O O . ASP A 1 197 ? 37.322 19.407 -39.866 1.00 41.16 197 ASP A O 1
ATOM 1539 N N . ASP A 1 198 ? 35.906 18.487 -38.407 1.00 42.69 198 ASP A N 1
ATOM 1540 C CA . ASP A 1 198 ? 36.722 18.809 -37.216 1.00 42.69 198 ASP A CA 1
ATOM 1541 C C . ASP A 1 198 ? 37.658 17.675 -36.741 1.00 42.69 198 ASP A C 1
ATOM 1543 O O . ASP A 1 198 ? 38.211 17.713 -35.638 1.00 42.69 198 ASP A O 1
ATOM 1547 N N . LEU A 1 199 ? 37.922 16.667 -37.579 1.00 33.91 199 LEU A N 1
ATOM 1548 C CA . LEU A 1 199 ? 39.022 15.718 -37.347 1.00 33.91 199 LEU A CA 1
ATOM 1549 C C . LEU A 1 199 ? 40.346 16.306 -37.848 1.00 33.91 199 LEU A C 1
ATOM 1551 O O . LEU A 1 199 ? 40.919 15.844 -38.834 1.00 33.91 199 LEU A O 1
ATOM 1555 N N . GLY A 1 200 ? 40.845 17.339 -37.167 1.00 38.19 200 GLY A N 1
ATOM 1556 C CA . GLY A 1 200 ? 42.044 18.021 -37.646 1.00 38.19 200 GLY A CA 1
ATOM 1557 C C . GLY A 1 200 ? 42.663 19.072 -36.735 1.00 38.19 200 GLY A C 1
ATOM 1558 O O . GLY A 1 200 ? 43.012 20.134 -37.233 1.00 38.19 200 GLY A O 1
ATOM 1559 N N . ALA A 1 201 ? 42.882 18.810 -35.442 1.00 30.42 201 ALA A N 1
ATOM 1560 C CA . ALA A 1 201 ? 43.822 19.637 -34.674 1.00 30.42 201 ALA A CA 1
ATOM 1561 C C . ALA A 1 201 ? 44.483 18.889 -33.505 1.00 30.42 201 ALA A C 1
ATOM 1563 O O . ALA A 1 201 ? 43.836 18.446 -32.560 1.00 30.42 201 ALA A O 1
ATOM 1564 N N . LYS A 1 202 ? 45.815 18.784 -33.575 1.00 35.94 202 LYS A N 1
ATOM 1565 C CA . LYS A 1 202 ? 46.715 18.387 -32.484 1.00 35.94 202 LYS A CA 1
ATOM 1566 C C . LYS A 1 202 ? 46.591 19.362 -31.304 1.00 35.94 202 LYS A C 1
ATOM 1568 O O . LYS A 1 202 ? 46.737 20.560 -31.520 1.00 35.94 202 LYS A O 1
ATOM 1573 N N . SER A 1 203 ? 46.496 18.855 -30.073 1.00 26.36 203 SER A N 1
ATOM 1574 C CA . SER A 1 203 ? 47.073 19.525 -28.896 1.00 26.36 203 SER A CA 1
ATOM 1575 C C . SER A 1 203 ? 47.244 18.553 -27.719 1.00 26.36 203 SER A C 1
ATOM 1577 O O . SER A 1 203 ? 46.296 18.173 -27.044 1.00 26.36 203 SER A O 1
ATOM 1579 N N . THR A 1 204 ? 48.484 18.088 -27.589 1.00 27.14 204 THR A N 1
ATOM 1580 C CA . THR A 1 204 ? 49.329 18.061 -26.386 1.00 27.14 204 THR A CA 1
ATOM 1581 C C . THR A 1 204 ? 48.689 17.779 -25.018 1.00 27.14 204 THR A C 1
ATOM 1583 O O . THR A 1 204 ? 48.028 18.622 -24.420 1.00 27.14 204 THR A O 1
ATOM 1586 N N . TYR A 1 205 ? 49.039 16.611 -24.469 1.00 28.33 205 TYR A N 1
ATOM 1587 C CA . TYR A 1 205 ? 49.021 16.326 -23.035 1.00 28.33 205 TYR A CA 1
ATOM 1588 C C . TYR A 1 205 ? 49.928 17.305 -22.278 1.00 28.33 205 TYR A C 1
ATOM 1590 O O . TYR A 1 205 ? 51.105 17.431 -22.611 1.00 28.33 205 TYR A O 1
ATOM 1598 N N . ALA A 1 206 ? 49.404 17.921 -21.220 1.00 25.33 206 ALA A N 1
ATOM 1599 C CA . ALA A 1 206 ? 50.210 18.522 -20.164 1.00 25.33 206 ALA A CA 1
ATOM 1600 C C . ALA A 1 206 ? 49.595 18.170 -18.804 1.00 25.33 206 ALA A C 1
ATOM 1602 O O . ALA A 1 206 ? 48.518 18.638 -18.436 1.00 25.33 206 ALA A O 1
ATOM 1603 N N . SER A 1 207 ? 50.289 17.276 -18.108 1.00 29.03 207 SER A N 1
ATOM 1604 C CA . SER A 1 207 ? 50.240 17.072 -16.666 1.00 29.03 207 SER A CA 1
ATOM 1605 C C . SER A 1 207 ? 50.953 18.220 -15.953 1.00 29.03 207 SER A C 1
ATOM 1607 O O . SER A 1 207 ? 51.990 18.645 -16.447 1.00 29.03 207 SER A O 1
ATOM 1609 N N . ASP A 1 208 ? 50.429 18.645 -14.803 1.00 25.39 208 ASP A N 1
ATOM 1610 C CA . ASP A 1 208 ? 51.166 19.054 -13.590 1.00 25.39 208 ASP A CA 1
ATOM 1611 C C . ASP A 1 208 ? 50.107 19.376 -12.507 1.00 25.39 208 ASP A C 1
ATOM 1613 O O . ASP A 1 208 ? 49.167 20.123 -12.766 1.00 25.39 208 ASP A O 1
ATOM 1617 N N . ALA A 1 209 ? 50.004 18.600 -11.413 1.00 26.94 209 ALA A N 1
ATOM 1618 C CA . ALA A 1 209 ? 50.811 18.663 -10.174 1.00 26.94 209 ALA A CA 1
ATOM 1619 C C . ALA A 1 209 ? 50.384 19.864 -9.290 1.00 26.94 209 ALA A C 1
ATOM 1621 O O . ALA A 1 209 ? 50.168 20.945 -9.811 1.00 26.94 209 ALA A O 1
ATOM 1622 N N . TYR A 1 210 ? 50.256 19.854 -7.958 1.00 23.67 210 TYR A N 1
ATOM 1623 C CA . TYR A 1 210 ? 50.344 18.914 -6.828 1.00 23.67 210 TYR A CA 1
ATOM 1624 C C . TYR A 1 210 ? 49.961 19.771 -5.591 1.00 23.67 210 TYR A C 1
ATOM 1626 O O . TYR A 1 210 ? 50.346 20.936 -5.585 1.00 23.67 210 TYR A O 1
ATOM 1634 N N . GLN A 1 211 ? 49.282 19.248 -4.553 1.00 25.92 211 GLN A N 1
ATOM 1635 C CA . GLN A 1 211 ? 49.652 19.462 -3.127 1.00 25.92 211 GLN A CA 1
ATOM 1636 C C . GLN A 1 211 ? 48.614 18.942 -2.114 1.00 25.92 211 GLN A C 1
ATOM 1638 O O . GLN A 1 211 ? 47.553 19.533 -1.955 1.00 25.92 211 GLN A O 1
ATOM 1643 N N . GLY A 1 212 ? 49.041 17.901 -1.377 1.00 23.27 212 GLY A N 1
ATOM 1644 C CA . GLY A 1 212 ? 48.807 17.634 0.056 1.00 23.27 212 GLY A CA 1
ATOM 1645 C C . GLY A 1 212 ? 47.363 17.356 0.492 1.00 23.27 212 GLY A C 1
ATOM 1646 O O . GLY A 1 212 ? 46.463 18.124 0.203 1.00 23.27 212 GLY A O 1
ATOM 1647 N N . TRP A 1 213 ? 47.047 16.346 1.295 1.00 23.38 213 TRP A N 1
ATOM 1648 C CA . TRP A 1 213 ? 47.799 15.799 2.421 1.00 23.38 213 TRP A CA 1
ATOM 1649 C C . TRP A 1 213 ? 47.558 14.285 2.517 1.00 23.38 213 TRP A C 1
ATOM 1651 O O . TRP A 1 213 ? 46.414 13.834 2.524 1.00 23.38 213 TRP A O 1
ATOM 1661 N N . ALA A 1 214 ? 48.645 13.524 2.621 1.00 26.11 214 ALA A N 1
ATOM 1662 C CA . ALA A 1 214 ? 48.660 12.123 3.018 1.00 26.11 214 A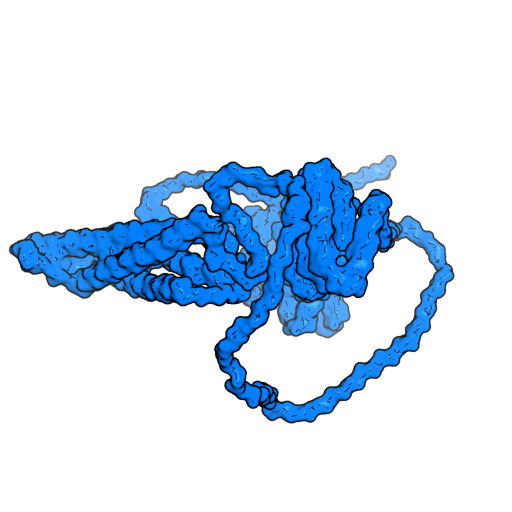LA A CA 1
ATOM 1663 C C . ALA A 1 214 ? 49.610 11.985 4.212 1.00 26.11 214 ALA A C 1
ATOM 1665 O O . ALA A 1 214 ? 50.748 12.429 4.090 1.00 26.11 214 ALA A O 1
ATOM 1666 N N . GLN A 1 215 ? 49.105 11.411 5.312 1.00 27.45 215 GLN A N 1
ATOM 1667 C CA . GLN A 1 215 ? 49.764 10.738 6.456 1.00 27.45 215 GLN A CA 1
ATOM 1668 C C . GLN A 1 215 ? 48.738 10.757 7.615 1.00 27.45 215 GLN A C 1
ATOM 1670 O O . GLN A 1 215 ? 48.154 11.804 7.870 1.00 27.45 215 GLN A O 1
ATOM 1675 N N . ASP A 1 216 ? 48.319 9.668 8.266 1.00 26.69 216 ASP A N 1
ATOM 1676 C CA . ASP A 1 216 ? 48.965 8.386 8.560 1.00 26.69 216 ASP A CA 1
ATOM 1677 C C . ASP A 1 216 ? 47.955 7.213 8.594 1.00 26.69 216 ASP A C 1
ATOM 1679 O O . ASP A 1 216 ? 46.750 7.399 8.773 1.00 26.69 216 ASP A O 1
ATOM 1683 N N . HIS A 1 217 ? 48.463 5.991 8.413 1.00 28.80 217 HIS A N 1
ATOM 1684 C CA . HIS A 1 217 ? 47.761 4.726 8.652 1.00 28.80 217 HIS A CA 1
ATOM 1685 C C . HIS A 1 217 ? 47.875 4.298 10.123 1.00 28.80 217 HIS A C 1
ATOM 1687 O O . HIS A 1 217 ? 48.979 4.268 10.653 1.00 28.80 217 HIS A O 1
ATOM 1693 N N . GLU A 1 218 ? 46.762 3.853 10.713 1.00 25.73 218 GLU A N 1
ATOM 1694 C CA . GLU A 1 218 ? 46.697 2.880 11.821 1.00 25.73 218 GLU A CA 1
ATOM 1695 C C . GLU A 1 218 ? 45.295 2.219 11.788 1.00 25.73 218 GLU A C 1
ATOM 1697 O O . GLU A 1 218 ? 44.293 2.943 11.721 1.00 25.73 218 GLU A O 1
ATOM 1702 N N . PRO A 1 219 ? 45.169 0.875 11.747 1.00 31.70 219 PRO A N 1
ATOM 1703 C CA . PRO A 1 219 ? 43.883 0.195 11.651 1.00 31.70 219 PRO A CA 1
ATOM 1704 C C . PRO A 1 219 ? 43.358 -0.193 13.041 1.00 31.70 219 PRO A C 1
ATOM 1706 O O . PRO A 1 219 ? 43.773 -1.193 13.617 1.00 31.70 219 PRO A O 1
ATOM 1709 N N . ALA A 1 220 ? 42.375 0.542 13.560 1.00 28.55 220 ALA A N 1
ATOM 1710 C CA . ALA A 1 220 ? 41.638 0.121 14.751 1.00 28.55 220 ALA A CA 1
ATOM 1711 C C . ALA A 1 220 ? 40.431 -0.750 14.356 1.00 28.55 220 ALA A C 1
ATOM 1713 O O . ALA A 1 220 ? 39.326 -0.250 14.141 1.00 28.55 220 ALA A O 1
ATOM 1714 N N . PHE A 1 221 ? 40.641 -2.066 14.270 1.00 27.95 221 PHE A N 1
ATOM 1715 C CA . PHE A 1 221 ? 39.568 -3.032 14.505 1.00 27.95 221 PHE A CA 1
ATOM 1716 C C . PHE A 1 221 ? 39.321 -3.081 16.015 1.00 27.95 221 PHE A C 1
ATOM 1718 O O . PHE A 1 221 ? 40.198 -3.503 16.765 1.00 27.95 221 PHE A O 1
ATOM 1725 N N . LEU A 1 222 ? 38.144 -2.636 16.465 1.00 27.83 222 LEU A N 1
ATOM 1726 C CA . LEU A 1 222 ? 37.688 -2.893 17.827 1.00 27.83 222 LEU A CA 1
ATOM 1727 C C . LEU A 1 222 ? 36.801 -4.141 17.808 1.00 27.83 222 LEU A C 1
ATOM 1729 O O . LEU A 1 222 ? 35.658 -4.119 17.353 1.00 27.83 222 LEU A O 1
ATOM 1733 N N . GLU A 1 223 ? 37.407 -5.228 18.258 1.00 30.73 223 GLU A N 1
ATOM 1734 C CA . GLU A 1 223 ? 36.823 -6.517 18.607 1.00 30.73 223 GLU A CA 1
ATOM 1735 C C . GLU A 1 223 ? 35.777 -6.307 19.720 1.00 30.73 223 GLU A C 1
ATOM 1737 O O . GLU A 1 223 ? 36.076 -5.714 20.757 1.00 30.73 223 GLU A O 1
ATOM 1742 N N . SER A 1 224 ? 34.528 -6.732 19.506 1.00 33.94 224 SER A N 1
ATOM 1743 C CA . SER A 1 224 ? 33.520 -6.775 20.568 1.00 33.94 224 SER A CA 1
ATOM 1744 C C . SER A 1 224 ? 33.501 -8.174 21.180 1.00 33.94 224 SER A C 1
ATOM 1746 O O . SER A 1 224 ? 32.859 -9.078 20.643 1.00 33.94 224 SER A O 1
ATOM 1748 N N . ASP A 1 225 ? 34.202 -8.336 22.298 1.00 30.56 225 ASP A N 1
ATOM 1749 C CA . ASP A 1 225 ? 34.096 -9.505 23.169 1.00 30.56 225 ASP A CA 1
ATOM 1750 C C . ASP A 1 225 ? 32.737 -9.507 23.890 1.00 30.56 225 ASP A C 1
ATOM 1752 O O . ASP A 1 225 ? 32.393 -8.572 24.617 1.00 30.56 225 ASP A O 1
ATOM 1756 N N . THR A 1 226 ? 31.963 -10.581 23.725 1.00 41.34 226 THR A N 1
ATOM 1757 C CA . THR A 1 226 ? 30.853 -10.928 24.625 1.00 41.34 226 THR A CA 1
ATOM 1758 C C . THR A 1 226 ? 31.344 -11.876 25.719 1.00 41.34 226 THR A C 1
ATOM 1760 O O . THR A 1 226 ? 32.177 -12.746 25.478 1.00 41.34 226 THR A O 1
ATOM 1763 N N . MET A 1 227 ? 30.808 -11.711 26.930 1.00 36.53 227 MET A N 1
ATOM 1764 C CA . MET A 1 227 ? 31.328 -12.228 28.207 1.00 36.53 227 MET A CA 1
ATOM 1765 C C . MET A 1 227 ? 31.150 -13.743 28.463 1.00 36.53 227 MET A C 1
ATOM 1767 O O . MET A 1 227 ? 31.297 -14.192 29.597 1.00 36.53 227 MET A O 1
ATOM 1771 N N . GLU A 1 228 ? 30.877 -14.550 27.438 1.00 40.81 228 GLU A N 1
ATOM 1772 C CA . GLU A 1 228 ? 30.728 -16.008 27.538 1.00 40.81 228 GLU A CA 1
ATOM 1773 C C . GLU A 1 228 ? 31.596 -16.670 26.463 1.00 40.81 228 GLU A C 1
ATOM 1775 O O . GLU A 1 228 ? 31.396 -16.486 25.268 1.00 40.81 228 GLU A O 1
ATOM 1780 N N . GLY A 1 229 ? 32.646 -17.364 26.911 1.00 40.78 229 GLY A N 1
ATOM 1781 C CA . GLY A 1 229 ? 33.768 -17.799 26.082 1.00 40.78 229 GLY A CA 1
ATOM 1782 C C . GLY A 1 229 ? 33.464 -18.788 24.944 1.00 40.78 229 GLY A C 1
ATOM 1783 O O . GLY A 1 229 ? 32.356 -19.257 24.718 1.00 40.78 229 GLY A O 1
ATOM 1784 N N . ARG A 1 230 ? 34.540 -19.136 24.231 1.00 30.62 230 ARG A N 1
ATOM 1785 C CA . ARG A 1 230 ? 34.595 -19.930 22.992 1.00 30.62 230 ARG A CA 1
ATOM 1786 C C . ARG A 1 230 ? 33.874 -21.290 23.088 1.00 30.62 230 ARG A C 1
ATOM 1788 O O . ARG A 1 230 ? 34.406 -22.238 23.663 1.00 30.62 230 ARG A O 1
ATOM 1795 N N . HIS A 1 231 ? 32.716 -21.429 22.445 1.00 33.59 231 HIS A N 1
ATOM 1796 C CA . HIS A 1 231 ? 32.067 -22.731 22.239 1.00 33.59 231 HIS A CA 1
ATOM 1797 C C . HIS A 1 231 ? 32.625 -23.438 20.983 1.00 33.59 231 HIS A C 1
ATOM 1799 O O . HIS A 1 231 ? 32.778 -22.796 19.940 1.00 33.59 231 HIS A O 1
ATOM 1805 N N . PRO A 1 232 ? 32.912 -24.755 21.019 1.00 37.28 232 PRO A N 1
ATOM 1806 C CA . PRO A 1 232 ? 33.313 -25.510 19.837 1.00 37.28 232 PRO A CA 1
ATOM 1807 C C . PRO A 1 232 ? 32.079 -25.883 18.999 1.00 37.28 232 PRO A C 1
ATOM 1809 O O . PRO A 1 232 ? 31.404 -26.879 19.256 1.00 37.28 232 PRO A O 1
ATOM 1812 N N . GLY A 1 233 ? 31.789 -25.085 17.971 1.00 31.88 233 GLY A N 1
ATOM 1813 C CA . GLY A 1 233 ? 30.798 -25.412 16.944 1.00 31.88 233 GLY A CA 1
ATOM 1814 C C . GLY A 1 233 ? 31.283 -26.561 16.059 1.00 31.88 233 GLY A C 1
ATOM 1815 O O . GLY A 1 233 ? 32.027 -26.365 15.102 1.00 31.88 233 GLY A O 1
ATOM 1816 N N . LYS A 1 234 ? 30.876 -27.783 16.398 1.00 30.22 234 LYS A N 1
ATOM 1817 C CA . LYS A 1 234 ? 31.084 -28.996 15.603 1.00 30.22 234 LYS A CA 1
ATOM 1818 C C . LYS A 1 234 ? 30.145 -28.958 14.390 1.00 30.22 234 LYS A C 1
ATOM 1820 O O . LYS A 1 234 ? 28.934 -29.076 14.548 1.00 30.22 234 LYS A O 1
ATOM 1825 N N . HIS A 1 235 ? 30.692 -28.821 13.182 1.00 27.25 235 HIS A N 1
ATOM 1826 C CA . HIS A 1 235 ? 29.933 -29.010 11.944 1.00 27.25 235 HIS A CA 1
ATOM 1827 C C . HIS A 1 235 ? 29.415 -30.453 11.865 1.00 27.25 235 HIS A C 1
ATOM 1829 O O . HIS A 1 235 ? 30.202 -31.394 11.753 1.00 27.25 235 HIS A O 1
ATOM 1835 N N . VAL A 1 236 ? 28.095 -30.635 11.884 1.00 27.81 236 VAL A N 1
ATOM 1836 C CA . VAL A 1 236 ? 27.463 -31.901 11.498 1.00 27.81 236 VAL A CA 1
ATOM 1837 C C . VAL A 1 236 ? 27.132 -31.810 10.013 1.00 27.81 236 VAL A C 1
ATOM 1839 O O . VAL A 1 236 ? 26.104 -31.277 9.610 1.00 27.81 236 VAL A O 1
ATOM 1842 N N . ARG A 1 237 ? 28.054 -32.311 9.188 1.00 25.39 237 ARG A N 1
ATOM 1843 C CA . ARG A 1 237 ? 27.791 -32.682 7.797 1.00 25.39 237 ARG A CA 1
ATOM 1844 C C . ARG A 1 237 ? 27.117 -34.054 7.814 1.00 25.39 237 ARG A C 1
ATOM 1846 O O . ARG A 1 237 ? 27.688 -34.996 8.358 1.00 25.39 237 ARG A O 1
ATOM 1853 N N . CYS A 1 238 ? 25.949 -34.183 7.192 1.00 24.67 238 CYS A N 1
ATOM 1854 C CA . CYS A 1 238 ? 25.408 -35.484 6.809 1.00 24.67 238 CYS A CA 1
ATOM 1855 C C . CYS A 1 238 ? 25.228 -35.501 5.287 1.00 24.67 238 CYS A C 1
ATOM 1857 O O . CYS A 1 238 ? 24.262 -34.969 4.750 1.00 24.67 238 CYS A O 1
ATOM 1859 N N . GLU A 1 239 ? 26.217 -36.071 4.597 1.00 27.14 239 GLU A N 1
ATOM 1860 C CA . GLU A 1 239 ? 26.046 -36.624 3.256 1.00 27.14 239 GLU A CA 1
ATOM 1861 C C . GLU A 1 239 ? 25.267 -37.936 3.387 1.00 27.14 239 GLU A C 1
ATOM 1863 O O . GLU A 1 239 ? 25.685 -38.841 4.107 1.00 27.14 239 GLU A O 1
ATOM 1868 N N . SER A 1 240 ? 24.162 -38.066 2.657 1.00 26.73 240 SER A N 1
ATOM 1869 C CA . SER A 1 240 ? 23.599 -39.371 2.317 1.00 26.73 240 SER A CA 1
ATOM 1870 C C . SER A 1 240 ? 22.983 -39.313 0.925 1.00 26.73 240 SER A C 1
ATOM 1872 O O . SER A 1 240 ? 21.784 -39.108 0.746 1.00 26.73 240 SER A O 1
ATOM 1874 N N . THR A 1 241 ? 23.831 -39.554 -0.069 1.00 31.98 241 THR A N 1
ATOM 1875 C CA . THR A 1 241 ? 23.432 -40.051 -1.383 1.00 31.98 241 THR A CA 1
ATOM 1876 C C . THR A 1 241 ? 22.847 -41.451 -1.218 1.00 31.98 241 THR A C 1
ATOM 1878 O O . THR A 1 241 ? 23.594 -42.408 -1.024 1.00 31.98 241 THR A O 1
ATOM 1881 N N . LYS A 1 242 ? 21.523 -41.586 -1.330 1.00 27.12 242 LYS A N 1
ATOM 1882 C CA . LYS A 1 242 ? 20.870 -42.823 -1.782 1.00 27.12 242 LYS A CA 1
ATOM 1883 C C . LYS A 1 242 ? 19.667 -42.469 -2.649 1.00 27.12 242 LYS A C 1
ATOM 1885 O O . LYS A 1 242 ? 18.579 -42.190 -2.162 1.00 27.12 242 LYS A O 1
ATOM 1890 N N . THR A 1 243 ? 19.901 -42.486 -3.952 1.00 28.09 243 THR A N 1
ATOM 1891 C CA . THR A 1 243 ? 18.888 -42.654 -4.990 1.00 28.09 243 THR A CA 1
ATOM 1892 C C . THR A 1 243 ? 18.127 -43.956 -4.733 1.00 28.09 243 THR A C 1
ATOM 1894 O O . THR A 1 243 ? 18.728 -45.029 -4.712 1.00 28.09 243 THR A O 1
ATOM 1897 N N . ILE A 1 244 ? 16.811 -43.865 -4.545 1.00 24.84 244 ILE A N 1
ATOM 1898 C CA . ILE A 1 244 ? 15.890 -45.003 -4.655 1.00 24.84 244 ILE A CA 1
ATOM 1899 C C . ILE A 1 244 ? 15.129 -44.816 -5.980 1.00 24.84 244 ILE A C 1
ATOM 1901 O O . ILE A 1 244 ? 14.643 -43.710 -6.231 1.00 24.84 244 ILE A O 1
ATOM 1905 N N . PRO A 1 245 ? 15.071 -45.830 -6.862 1.00 26.17 245 PRO A N 1
ATOM 1906 C CA . PRO A 1 245 ? 14.488 -45.696 -8.190 1.00 26.17 245 PRO A CA 1
ATOM 1907 C C . PRO A 1 245 ? 12.961 -45.779 -8.112 1.00 26.17 245 PRO A C 1
ATOM 1909 O O . PRO A 1 245 ? 12.424 -46.724 -7.541 1.00 26.17 245 PRO A O 1
ATOM 1912 N N . TYR A 1 246 ? 12.257 -44.811 -8.705 1.00 26.17 246 TYR A N 1
ATOM 1913 C CA . TYR A 1 246 ? 10.827 -44.963 -8.969 1.00 26.17 246 TYR A CA 1
ATOM 1914 C C . TYR A 1 246 ? 10.652 -45.749 -10.270 1.00 26.17 246 TYR A C 1
ATOM 1916 O O . TYR A 1 246 ? 10.981 -45.274 -11.361 1.00 26.17 246 TYR A O 1
ATOM 1924 N N . GLU A 1 247 ? 10.191 -46.982 -10.106 1.00 26.92 247 GLU A N 1
ATOM 1925 C CA . GLU A 1 247 ? 9.842 -47.926 -11.156 1.00 26.92 247 GLU A CA 1
ATOM 1926 C C . GLU A 1 247 ? 8.612 -47.405 -11.914 1.00 26.92 247 GLU A C 1
ATOM 1928 O O . GLU A 1 247 ? 7.570 -47.082 -11.343 1.00 26.92 247 GLU A O 1
ATOM 1933 N N . ARG A 1 248 ? 8.786 -47.243 -13.222 1.00 35.31 248 ARG A N 1
ATOM 1934 C CA . ARG A 1 248 ? 7.796 -46.753 -14.173 1.00 35.31 248 ARG A CA 1
ATOM 1935 C C . ARG A 1 248 ? 7.105 -47.989 -14.736 1.00 35.31 248 ARG A C 1
ATOM 1937 O O . ARG A 1 248 ? 7.748 -48.642 -15.537 1.00 35.31 248 ARG A O 1
ATOM 1944 N N . ASP A 1 249 ? 5.891 -48.310 -14.278 1.00 35.09 249 ASP A N 1
ATOM 1945 C CA . ASP A 1 249 ? 4.873 -49.090 -15.014 1.00 35.09 249 ASP A CA 1
ATOM 1946 C C . ASP A 1 249 ? 3.618 -49.342 -14.155 1.00 35.09 249 ASP A C 1
ATOM 1948 O O . ASP A 1 249 ? 3.474 -50.395 -13.550 1.00 35.09 249 ASP A O 1
ATOM 1952 N N . LEU A 1 250 ? 2.672 -48.394 -14.137 1.00 31.41 250 LEU A N 1
ATOM 1953 C CA . LEU A 1 250 ? 1.237 -48.670 -13.969 1.00 31.41 250 LEU A CA 1
ATOM 1954 C C . LEU A 1 250 ? 0.437 -47.609 -14.752 1.00 31.41 250 LEU A C 1
ATOM 1956 O O . LEU A 1 250 ? 0.742 -46.419 -14.737 1.00 31.41 250 LEU A O 1
ATOM 1960 N N . THR A 1 251 ? -0.555 -48.087 -15.494 1.00 32.28 251 THR A N 1
ATOM 1961 C CA . THR A 1 251 ? -1.402 -47.415 -16.496 1.00 32.28 251 THR A CA 1
ATOM 1962 C C . THR A 1 251 ? -2.122 -46.133 -16.025 1.00 32.28 251 THR A C 1
ATOM 1964 O O . THR A 1 251 ? -2.438 -46.015 -14.842 1.00 32.28 251 THR A O 1
ATOM 1967 N N . PRO A 1 252 ? -2.468 -45.196 -16.938 1.00 29.64 252 PRO A N 1
ATOM 1968 C CA . PRO A 1 252 ? -3.035 -43.894 -16.583 1.00 29.64 252 PRO A CA 1
ATOM 1969 C C . PRO A 1 252 ? -4.501 -43.997 -16.133 1.00 29.64 252 PRO A C 1
ATOM 1971 O O . PRO A 1 252 ? -5.355 -44.498 -16.864 1.00 29.64 252 PRO A O 1
ATOM 1974 N N . SER A 1 253 ? -4.801 -43.469 -14.945 1.00 32.12 253 SER A N 1
ATOM 1975 C CA . SER A 1 253 ? -6.174 -43.267 -14.471 1.00 32.12 253 SER A CA 1
ATOM 1976 C C . SER A 1 253 ? -6.737 -41.952 -15.030 1.00 32.12 253 SER A C 1
ATOM 1978 O O . SER A 1 253 ? -6.105 -40.901 -14.934 1.00 32.12 253 SER A O 1
ATOM 1980 N N . ALA A 1 254 ? -7.922 -42.015 -15.639 1.00 32.41 254 ALA A N 1
ATOM 1981 C CA . ALA A 1 254 ? -8.502 -41.002 -16.528 1.00 32.41 254 ALA A CA 1
ATOM 1982 C C . ALA A 1 254 ? -9.188 -39.801 -15.835 1.00 32.41 254 ALA A C 1
ATOM 1984 O O . ALA A 1 254 ? -10.095 -39.199 -16.406 1.00 32.41 254 ALA A O 1
ATOM 1985 N N . MET A 1 255 ? -8.787 -39.424 -14.617 1.00 31.14 255 MET A N 1
ATOM 1986 C CA . MET A 1 255 ? -9.374 -38.280 -13.901 1.00 31.14 255 MET A CA 1
ATOM 1987 C C . MET A 1 255 ? -8.318 -37.512 -13.102 1.00 31.14 255 MET A C 1
ATOM 1989 O O . MET A 1 255 ? -8.213 -37.607 -11.883 1.00 31.14 255 MET A O 1
ATOM 1993 N N . SER A 1 256 ? -7.512 -36.729 -13.807 1.00 27.84 256 SER A N 1
ATOM 1994 C CA . SER A 1 256 ? -6.778 -35.588 -13.257 1.00 27.84 256 SER A CA 1
ATOM 1995 C C . SER A 1 256 ? -6.522 -34.623 -14.408 1.00 27.84 256 SER A C 1
ATOM 1997 O O . SER A 1 256 ? -6.070 -35.075 -15.463 1.00 27.84 256 SER A O 1
ATOM 1999 N N . PRO A 1 257 ? -6.813 -33.317 -14.271 1.00 29.83 257 PRO A N 1
ATOM 2000 C CA . PRO A 1 257 ? -6.358 -32.362 -15.258 1.00 29.83 257 PRO A CA 1
ATOM 2001 C C . PRO A 1 257 ? -4.836 -32.331 -15.147 1.00 29.83 257 PRO A C 1
ATOM 2003 O O . PRO A 1 257 ? -4.274 -31.817 -14.183 1.00 29.83 257 PRO A O 1
ATOM 2006 N N . THR A 1 258 ? -4.166 -32.948 -16.114 1.00 26.44 258 THR A N 1
ATOM 2007 C CA . THR A 1 258 ? -2.745 -32.755 -16.372 1.00 26.44 258 THR A CA 1
ATOM 2008 C C . THR A 1 258 ? -2.507 -31.264 -16.557 1.00 26.44 258 THR A C 1
ATOM 2010 O O . THR A 1 258 ? -2.698 -30.727 -17.648 1.00 26.44 258 THR A O 1
ATOM 2013 N N . VAL A 1 259 ? -2.094 -30.583 -15.489 1.00 32.53 259 VAL A N 1
ATOM 2014 C CA . VAL A 1 259 ? -1.358 -29.332 -15.611 1.00 32.53 259 VAL A CA 1
ATOM 2015 C C . VAL A 1 259 ? -0.034 -29.742 -16.231 1.00 32.53 259 VAL A C 1
ATOM 2017 O O . VAL A 1 259 ? 0.869 -30.228 -15.554 1.00 32.53 259 VAL A O 1
ATOM 2020 N N . ALA A 1 260 ? 0.033 -29.657 -17.557 1.00 26.98 260 ALA A N 1
ATOM 2021 C CA . ALA A 1 260 ? 1.294 -29.690 -18.263 1.00 26.98 260 ALA A CA 1
ATOM 2022 C C . ALA A 1 260 ? 2.142 -28.568 -17.661 1.00 26.98 260 ALA A C 1
ATOM 2024 O O . ALA A 1 260 ? 1.840 -27.388 -17.832 1.00 26.98 260 ALA A O 1
ATOM 2025 N N . GLU A 1 261 ? 3.149 -28.952 -16.884 1.00 29.83 261 GLU A N 1
ATOM 2026 C CA . GLU A 1 261 ? 4.148 -28.051 -16.340 1.00 29.83 261 GLU A CA 1
ATOM 2027 C C . GLU A 1 261 ? 4.851 -27.402 -17.538 1.00 29.83 261 GLU A C 1
ATOM 2029 O O . GLU A 1 261 ? 5.711 -27.997 -18.193 1.00 29.83 261 GLU A O 1
ATOM 2034 N N . LEU A 1 262 ? 4.394 -26.203 -17.904 1.00 28.50 262 LEU A N 1
ATOM 2035 C CA . LEU A 1 262 ? 4.916 -25.459 -19.035 1.00 28.50 262 LEU A CA 1
ATOM 2036 C C . LEU A 1 262 ? 6.289 -24.926 -18.621 1.00 28.50 262 LEU A C 1
ATOM 2038 O O . LEU A 1 262 ? 6.433 -23.794 -18.162 1.00 28.50 262 LEU A O 1
ATOM 2042 N N . ARG A 1 263 ? 7.320 -25.766 -18.756 1.00 30.27 263 ARG A N 1
ATOM 2043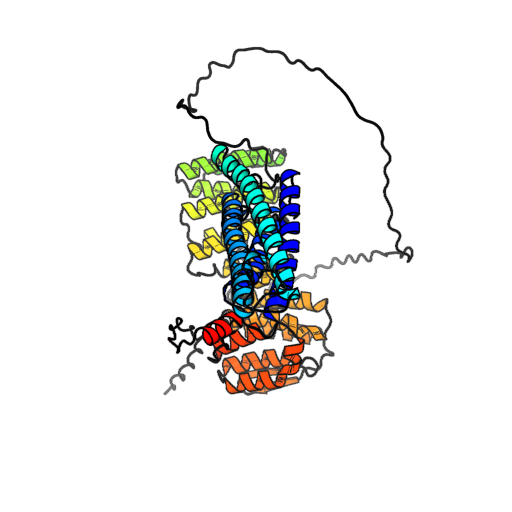 C CA . ARG A 1 263 ? 8.710 -25.314 -18.745 1.00 30.27 263 ARG A CA 1
ATOM 2044 C C . ARG A 1 263 ? 8.884 -24.382 -19.934 1.00 30.27 263 ARG A C 1
ATOM 2046 O O . ARG A 1 263 ? 9.132 -24.812 -21.057 1.00 30.27 263 ARG A O 1
ATOM 2053 N N . TYR A 1 264 ? 8.705 -23.095 -19.674 1.00 37.94 264 TYR A N 1
ATOM 2054 C CA . TYR A 1 264 ? 8.914 -22.018 -20.623 1.00 37.94 264 TYR A CA 1
ATOM 2055 C C . TYR A 1 264 ? 10.423 -21.858 -20.869 1.00 37.94 264 TYR A C 1
ATOM 2057 O O . TYR A 1 264 ? 11.088 -20.976 -20.334 1.00 37.94 264 TYR A O 1
ATOM 2065 N N . THR A 1 265 ? 10.999 -22.766 -21.654 1.00 32.41 265 THR A N 1
ATOM 2066 C CA . THR A 1 265 ? 12.291 -22.552 -22.305 1.00 32.41 265 THR A CA 1
ATOM 2067 C C . THR A 1 265 ? 12.001 -21.688 -23.523 1.00 32.41 265 THR A C 1
ATOM 2069 O O . THR A 1 265 ? 11.365 -22.157 -24.465 1.00 32.41 265 THR A O 1
ATOM 2072 N N . GLY A 1 266 ? 12.348 -20.403 -23.441 1.00 42.00 266 GLY A N 1
ATOM 2073 C CA . GLY A 1 266 ? 11.898 -19.391 -24.392 1.00 42.00 266 GLY A CA 1
ATOM 2074 C C . GLY A 1 266 ? 12.150 -19.724 -25.864 1.00 42.00 266 GLY A C 1
ATOM 2075 O O . GLY A 1 266 ? 13.013 -20.527 -26.194 1.00 42.00 266 GLY A O 1
ATOM 2076 N N . ILE A 1 267 ? 11.379 -19.063 -26.728 1.00 46.38 267 ILE A N 1
ATOM 2077 C CA . ILE A 1 267 ? 11.792 -18.322 -27.932 1.00 46.38 267 ILE A CA 1
ATOM 2078 C C . ILE A 1 267 ? 10.474 -17.859 -28.570 1.00 46.38 267 ILE A C 1
ATOM 2080 O O . ILE A 1 267 ? 9.789 -18.612 -29.258 1.00 46.38 267 ILE A O 1
ATOM 2084 N N . PHE A 1 268 ? 10.103 -16.599 -28.331 1.00 53.12 268 PHE A N 1
ATOM 2085 C CA . PHE A 1 268 ? 9.265 -15.900 -29.302 1.00 53.12 268 PHE A CA 1
ATOM 2086 C C . PHE A 1 268 ? 10.089 -15.780 -30.592 1.00 53.12 268 PHE A C 1
ATOM 2088 O O . PHE A 1 268 ? 11.302 -15.586 -30.493 1.00 53.12 268 PHE A O 1
ATOM 2095 N N . PRO A 1 269 ? 9.512 -15.952 -31.791 1.00 53.97 269 PRO A N 1
ATOM 2096 C CA . PRO A 1 269 ? 10.271 -15.874 -33.034 1.00 53.97 269 PRO A CA 1
ATOM 2097 C C . PRO A 1 269 ? 10.878 -14.473 -33.207 1.00 53.97 269 PRO A C 1
ATOM 2099 O O . PRO A 1 269 ? 10.219 -13.534 -33.637 1.00 53.97 269 PRO A O 1
ATOM 2102 N N . MET A 1 270 ? 12.160 -14.352 -32.862 1.00 70.00 270 MET A N 1
ATOM 2103 C CA . MET A 1 270 ? 12.930 -13.113 -32.949 1.00 70.00 270 MET A CA 1
ATOM 2104 C C . MET A 1 270 ? 13.380 -12.880 -34.389 1.00 70.00 270 MET A C 1
ATOM 2106 O O . MET A 1 270 ? 13.854 -13.805 -35.054 1.00 70.00 270 MET A O 1
ATOM 2110 N N . SER A 1 271 ? 13.361 -11.632 -34.859 1.00 79.00 271 SER A N 1
ATOM 2111 C CA . SER A 1 271 ? 13.965 -11.326 -36.159 1.00 79.00 271 SER A CA 1
ATOM 2112 C C . SER A 1 271 ? 15.476 -11.616 -36.153 1.00 79.00 271 SER A C 1
ATOM 2114 O O . SER A 1 271 ? 16.179 -11.344 -35.173 1.00 79.00 271 SER A O 1
ATOM 2116 N N . ALA A 1 272 ? 16.012 -12.103 -37.278 1.00 82.50 272 ALA A N 1
ATOM 2117 C CA . ALA A 1 272 ? 17.444 -12.400 -37.430 1.00 82.50 272 ALA A CA 1
ATOM 2118 C C . ALA A 1 272 ? 18.345 -11.189 -37.097 1.00 82.50 272 ALA A C 1
ATOM 2120 O O . ALA A 1 272 ? 19.463 -11.326 -36.593 1.00 82.50 272 ALA A O 1
ATOM 2121 N N . LYS A 1 273 ? 17.838 -9.969 -37.322 1.00 84.44 273 LYS A N 1
ATOM 2122 C CA . LYS A 1 273 ? 18.520 -8.714 -36.982 1.00 84.44 273 LYS A CA 1
ATOM 2123 C C . LYS A 1 273 ? 18.634 -8.496 -35.469 1.00 84.44 273 LYS A C 1
ATOM 2125 O O . LYS A 1 273 ? 19.679 -8.035 -34.998 1.00 84.44 273 LYS A O 1
ATOM 2130 N N . ILE A 1 274 ? 17.583 -8.810 -34.711 1.00 87.69 274 ILE A N 1
ATOM 2131 C CA . ILE A 1 274 ? 17.597 -8.725 -33.245 1.00 87.69 274 ILE A CA 1
ATOM 2132 C C . ILE A 1 274 ? 18.510 -9.808 -32.680 1.00 87.69 274 ILE A C 1
ATOM 2134 O O . ILE A 1 274 ? 19.358 -9.490 -31.852 1.00 87.69 274 ILE A O 1
ATOM 2138 N N . GLN A 1 275 ? 18.433 -11.039 -33.191 1.00 88.19 275 GLN A N 1
ATOM 2139 C CA . GLN A 1 275 ? 19.322 -12.131 -32.776 1.00 88.19 275 GLN A CA 1
ATOM 2140 C C . GLN A 1 275 ? 20.801 -11.764 -32.943 1.00 88.19 275 GLN A C 1
ATOM 2142 O O . GLN A 1 275 ? 21.576 -11.886 -31.998 1.00 88.19 275 GLN A O 1
ATOM 2147 N N . LYS A 1 276 ? 21.192 -11.223 -34.105 1.00 90.19 276 LYS A N 1
ATOM 2148 C CA . LYS A 1 276 ? 22.574 -10.774 -34.346 1.00 90.19 276 LYS A CA 1
ATOM 2149 C C . LYS A 1 276 ? 23.000 -9.659 -33.386 1.00 90.19 276 LYS A C 1
ATOM 2151 O O . LYS A 1 276 ? 24.146 -9.610 -32.946 1.00 90.19 276 LYS A O 1
ATOM 2156 N N . THR A 1 277 ? 22.078 -8.751 -33.071 1.00 91.00 277 THR A N 1
ATOM 2157 C CA . THR A 1 277 ? 22.321 -7.657 -32.125 1.00 91.00 277 THR A CA 1
ATOM 2158 C C . THR A 1 277 ? 22.526 -8.201 -30.714 1.00 91.00 277 THR A C 1
ATOM 2160 O O . THR A 1 277 ? 23.508 -7.831 -30.079 1.00 91.00 277 THR A O 1
ATOM 2163 N N . LEU A 1 278 ? 21.645 -9.090 -30.247 1.00 90.44 278 LEU A N 1
ATOM 2164 C CA . LEU A 1 278 ? 21.736 -9.735 -28.937 1.00 90.44 278 LEU A CA 1
ATOM 2165 C C . LEU A 1 278 ? 23.007 -10.573 -28.812 1.00 90.44 278 LEU A C 1
ATOM 2167 O O . LEU A 1 278 ? 23.693 -10.445 -27.810 1.00 90.44 278 LEU A O 1
ATOM 2171 N N . ALA A 1 279 ? 23.387 -11.333 -29.842 1.00 91.94 279 ALA A N 1
ATOM 2172 C CA . ALA A 1 279 ? 24.633 -12.101 -29.846 1.00 91.94 279 ALA A CA 1
ATOM 2173 C C . ALA A 1 279 ? 25.868 -11.207 -29.635 1.00 91.94 279 ALA A C 1
ATOM 2175 O O . ALA A 1 279 ? 26.757 -11.546 -28.859 1.00 91.94 279 ALA A O 1
ATOM 2176 N N . ARG A 1 280 ? 25.900 -10.021 -30.259 1.00 92.31 280 ARG A N 1
ATOM 2177 C CA . ARG A 1 280 ? 26.975 -9.043 -30.033 1.00 92.31 280 ARG A CA 1
ATOM 2178 C C . ARG A 1 280 ? 26.969 -8.490 -28.605 1.00 92.31 280 ARG A C 1
ATOM 2180 O O . ARG A 1 280 ? 28.036 -8.296 -28.037 1.00 92.31 280 ARG A O 1
ATOM 2187 N N . GLN A 1 281 ? 25.792 -8.217 -28.034 1.00 92.69 281 GLN A N 1
ATOM 2188 C CA . GLN A 1 281 ? 25.711 -7.746 -26.645 1.00 92.69 281 GLN A CA 1
ATOM 2189 C C . GLN A 1 281 ? 26.087 -8.843 -25.648 1.00 92.69 281 GLN A C 1
ATOM 2191 O O . GLN A 1 281 ? 26.743 -8.553 -24.656 1.00 92.69 281 GLN A O 1
ATOM 2196 N N . GLN A 1 282 ? 25.751 -10.099 -25.942 1.00 91.81 282 GLN A N 1
ATOM 2197 C CA . GLN A 1 282 ? 26.148 -11.251 -25.139 1.00 91.81 282 GLN A CA 1
ATOM 2198 C C . GLN A 1 282 ? 27.672 -11.339 -25.020 1.00 91.81 282 GLN A C 1
ATOM 2200 O O . GLN A 1 282 ? 28.177 -11.597 -23.934 1.00 91.81 282 GLN A O 1
ATOM 2205 N N . GLU A 1 283 ? 28.403 -11.097 -26.111 1.00 93.31 283 GLU A N 1
ATOM 2206 C CA . GLU A 1 283 ? 29.868 -11.117 -26.078 1.00 93.31 283 GLU A CA 1
ATOM 2207 C C . GLU A 1 283 ? 30.433 -9.987 -25.211 1.00 93.31 283 GLU A C 1
ATOM 2209 O O . GLU A 1 283 ? 31.244 -10.241 -24.327 1.00 93.31 283 GLU A O 1
ATOM 2214 N N . LYS A 1 284 ? 29.895 -8.768 -25.334 1.00 92.06 284 LYS A N 1
ATOM 2215 C CA . LYS A 1 284 ? 30.256 -7.650 -24.445 1.00 92.06 284 LYS A CA 1
ATOM 2216 C C . LYS A 1 284 ? 30.005 -7.950 -22.969 1.00 92.06 284 LYS A C 1
ATOM 2218 O O . LYS A 1 284 ? 30.803 -7.578 -22.116 1.00 92.06 284 LYS A O 1
ATOM 2223 N N . VAL A 1 285 ? 28.899 -8.626 -22.661 1.00 92.25 285 VAL A N 1
ATOM 2224 C CA . VAL A 1 285 ? 28.572 -9.055 -21.294 1.00 92.25 285 VAL A CA 1
ATOM 2225 C C . VAL A 1 285 ? 29.599 -10.074 -20.785 1.00 92.25 285 VAL A C 1
ATOM 2227 O O . VAL A 1 285 ? 30.009 -9.970 -19.632 1.00 92.25 285 VAL A O 1
ATOM 2230 N N . LYS A 1 286 ? 30.083 -11.001 -21.626 1.00 93.75 286 LYS A N 1
ATOM 2231 C CA . LYS A 1 286 ? 31.177 -11.922 -21.252 1.00 93.75 286 LYS A CA 1
ATOM 2232 C C . LYS A 1 286 ? 32.503 -11.198 -21.021 1.00 93.75 286 LYS A C 1
ATOM 2234 O O . LYS A 1 286 ? 33.255 -11.585 -20.136 1.00 93.75 286 LYS A O 1
ATOM 2239 N N . GLU A 1 287 ? 32.770 -10.143 -21.785 1.00 93.69 287 GLU A N 1
ATOM 2240 C CA . GLU A 1 287 ? 33.947 -9.279 -21.628 1.00 93.69 287 GLU A CA 1
ATOM 2241 C C . GLU A 1 287 ? 33.843 -8.320 -20.421 1.00 93.69 287 GLU A C 1
ATOM 2243 O O . GLU A 1 287 ? 34.751 -7.526 -20.184 1.00 93.69 287 GLU A O 1
ATOM 2248 N N . GLY A 1 288 ? 32.742 -8.350 -19.658 1.00 91.94 288 GLY A N 1
ATOM 2249 C CA . GLY A 1 288 ? 32.516 -7.471 -18.504 1.00 91.94 288 GLY A CA 1
ATOM 2250 C C . GLY A 1 288 ? 32.088 -6.041 -18.862 1.00 91.94 288 GLY A C 1
ATOM 2251 O O . GLY A 1 288 ? 31.974 -5.186 -17.984 1.00 91.94 288 GLY A O 1
ATOM 2252 N N . GLN A 1 289 ? 31.797 -5.755 -20.134 1.00 94.94 289 GLN A N 1
ATOM 2253 C CA . GLN A 1 289 ? 31.360 -4.441 -20.625 1.00 94.94 289 GLN A CA 1
ATOM 2254 C C . GLN A 1 289 ? 29.844 -4.229 -20.428 1.00 94.94 289 GLN A C 1
ATOM 2256 O O . GLN A 1 289 ? 29.103 -3.914 -21.366 1.00 94.94 289 GLN A O 1
ATOM 2261 N N . PHE A 1 290 ? 29.355 -4.400 -19.197 1.00 94.56 290 PHE A N 1
ATOM 2262 C CA . PHE A 1 290 ? 27.919 -4.372 -18.883 1.00 94.56 290 PHE A CA 1
ATOM 2263 C C . PHE A 1 290 ? 27.257 -3.021 -19.180 1.00 94.56 290 PHE A C 1
ATOM 2265 O O . PHE A 1 290 ? 26.180 -2.972 -19.777 1.00 94.56 290 PHE A O 1
ATOM 2272 N N . TYR A 1 291 ? 27.917 -1.921 -18.804 1.00 94.12 291 TYR A N 1
ATOM 2273 C CA . TYR A 1 291 ? 27.402 -0.567 -19.019 1.00 94.12 291 TYR A CA 1
ATOM 2274 C C . TYR A 1 291 ? 27.215 -0.263 -20.510 1.00 94.12 291 TYR A C 1
ATOM 2276 O O . TYR A 1 291 ? 26.165 0.227 -20.925 1.00 94.12 291 TYR A O 1
ATOM 2284 N N . GLU A 1 292 ? 28.203 -0.603 -21.339 1.00 93.81 292 GLU A N 1
ATOM 2285 C CA . GLU A 1 292 ? 28.106 -0.380 -22.780 1.00 93.81 292 GLU A CA 1
ATOM 2286 C C . GLU A 1 292 ? 26.998 -1.219 -23.413 1.00 93.81 292 GLU A C 1
ATOM 2288 O O . GLU A 1 292 ? 26.236 -0.703 -24.235 1.00 93.81 292 GLU A O 1
ATOM 2293 N N . ALA A 1 293 ? 26.889 -2.493 -23.023 1.00 95.06 293 ALA A N 1
ATOM 2294 C CA . ALA A 1 293 ? 25.830 -3.370 -23.505 1.00 95.06 293 ALA A CA 1
ATOM 2295 C C . ALA A 1 293 ? 24.445 -2.799 -23.160 1.00 95.06 293 ALA A C 1
ATOM 2297 O O . ALA A 1 293 ? 23.581 -2.671 -24.032 1.00 95.06 293 ALA A O 1
ATOM 2298 N N . HIS A 1 294 ? 24.259 -2.361 -21.912 1.00 96.31 294 HIS A N 1
ATOM 2299 C CA . HIS A 1 294 ? 23.033 -1.721 -21.434 1.00 96.31 294 HIS A CA 1
ATOM 2300 C C . HIS A 1 294 ? 22.676 -0.460 -22.233 1.00 96.31 294 HIS A C 1
ATOM 2302 O O . HIS A 1 294 ? 21.561 -0.356 -22.752 1.00 96.31 294 HIS A O 1
ATOM 2308 N N . GLN A 1 295 ? 23.615 0.476 -22.404 1.00 96.62 295 GLN A N 1
ATOM 2309 C CA . GLN A 1 295 ? 23.358 1.716 -23.144 1.00 96.62 295 GLN A CA 1
ATOM 2310 C C . GLN A 1 295 ? 23.033 1.452 -24.620 1.00 96.62 295 GLN A C 1
ATOM 2312 O O . GLN A 1 295 ? 22.102 2.046 -25.173 1.00 96.62 295 GLN A O 1
ATOM 2317 N N . GLN A 1 296 ? 23.736 0.516 -25.265 1.00 96.44 296 GLN A N 1
ATOM 2318 C CA . GLN A 1 296 ? 23.447 0.148 -26.652 1.00 96.44 296 GLN A CA 1
ATOM 2319 C C . GLN A 1 296 ? 22.048 -0.458 -26.807 1.00 96.44 296 GLN A C 1
ATOM 2321 O O . GLN A 1 296 ? 21.331 -0.097 -27.746 1.00 96.44 296 GLN A O 1
ATOM 2326 N N . LEU A 1 297 ? 21.632 -1.332 -25.883 1.00 97.00 297 LEU A N 1
ATOM 2327 C CA . LEU A 1 297 ? 20.281 -1.896 -25.866 1.00 97.00 297 LEU A CA 1
ATOM 2328 C C . LEU A 1 297 ? 19.221 -0.793 -25.751 1.00 97.00 297 LEU A C 1
ATOM 2330 O O . LEU A 1 297 ? 18.294 -0.765 -26.563 1.00 97.00 297 LEU A O 1
ATOM 2334 N N . ARG A 1 298 ? 19.397 0.176 -24.841 1.00 97.94 298 ARG A N 1
ATOM 2335 C CA . ARG A 1 298 ? 18.478 1.321 -24.689 1.00 97.94 298 ARG A CA 1
ATOM 2336 C C . ARG A 1 298 ? 18.361 2.162 -25.958 1.00 97.94 298 ARG A C 1
ATOM 2338 O O . ARG A 1 298 ? 17.253 2.534 -26.350 1.00 97.94 298 ARG A O 1
ATOM 2345 N N . VAL A 1 299 ? 19.479 2.464 -26.620 1.00 97.56 299 VAL A N 1
ATOM 2346 C CA . VAL A 1 299 ? 19.483 3.269 -27.855 1.00 97.56 299 VAL A CA 1
ATOM 2347 C C . VAL A 1 299 ? 18.753 2.543 -28.986 1.00 97.56 299 VAL A C 1
ATOM 2349 O O . VAL A 1 299 ? 17.972 3.151 -29.720 1.00 97.56 299 VAL A O 1
ATOM 2352 N N . ILE A 1 300 ? 18.978 1.237 -29.140 1.00 96.25 300 ILE A N 1
ATOM 2353 C CA . ILE A 1 300 ? 18.309 0.439 -30.174 1.00 96.25 300 ILE A CA 1
ATOM 2354 C C . ILE A 1 300 ? 16.810 0.315 -29.865 1.00 96.25 300 ILE A C 1
ATOM 2356 O O . ILE A 1 300 ? 16.000 0.594 -30.748 1.00 96.25 300 ILE A O 1
ATOM 2360 N N . ALA A 1 301 ? 16.437 0.001 -28.623 1.00 97.12 301 ALA A N 1
ATOM 2361 C CA . ALA A 1 301 ? 15.040 -0.069 -28.195 1.00 97.12 301 ALA A CA 1
ATOM 2362 C C . ALA A 1 301 ? 14.301 1.263 -28.401 1.00 97.12 301 ALA A C 1
ATOM 2364 O O . ALA A 1 301 ? 13.178 1.284 -28.903 1.00 97.12 301 ALA A O 1
ATOM 2365 N N . SER A 1 302 ? 14.958 2.391 -28.110 1.00 97.94 302 SER A N 1
ATOM 2366 C CA . SER A 1 302 ? 14.408 3.732 -28.347 1.00 97.94 302 SER A CA 1
ATOM 2367 C C . SER A 1 302 ? 14.133 4.000 -29.826 1.00 97.94 302 SER A C 1
ATOM 2369 O O . SER A 1 302 ? 13.158 4.673 -30.152 1.00 97.94 302 SER A O 1
ATOM 2371 N N . ARG A 1 303 ? 14.965 3.479 -30.738 1.00 97.44 303 ARG A N 1
ATOM 2372 C CA . ARG A 1 303 ? 14.727 3.597 -32.185 1.00 97.44 303 ARG A CA 1
ATOM 2373 C C . ARG A 1 303 ? 13.509 2.789 -32.622 1.00 97.44 303 ARG A C 1
ATOM 2375 O O . ARG A 1 303 ? 12.660 3.358 -33.296 1.00 97.44 303 ARG A O 1
ATOM 2382 N N . TYR A 1 304 ? 13.391 1.534 -32.185 1.00 96.75 304 TYR A N 1
ATOM 2383 C CA . TYR A 1 304 ? 12.211 0.709 -32.480 1.00 96.75 304 TYR A CA 1
ATOM 2384 C C . TYR A 1 304 ? 10.925 1.308 -31.894 1.00 96.75 304 TYR A C 1
ATOM 2386 O O . TYR A 1 304 ? 9.910 1.390 -32.577 1.00 96.75 304 TYR A O 1
ATOM 2394 N N . THR A 1 305 ? 10.999 1.843 -30.673 1.00 96.81 305 THR A N 1
ATOM 2395 C CA . THR A 1 305 ? 9.890 2.563 -30.027 1.00 96.81 305 THR A CA 1
ATOM 2396 C C . THR A 1 305 ? 9.464 3.789 -30.842 1.00 96.81 305 THR A C 1
ATOM 2398 O O . THR A 1 305 ? 8.276 4.014 -31.040 1.00 96.81 305 THR A O 1
ATOM 2401 N N . LYS A 1 306 ? 10.418 4.587 -31.350 1.00 97.00 306 LYS A N 1
ATOM 2402 C CA . LYS A 1 306 ? 10.119 5.764 -32.190 1.00 97.00 306 LYS A CA 1
ATOM 2403 C C . LYS A 1 306 ? 9.480 5.389 -33.526 1.00 97.00 306 LYS A C 1
ATOM 2405 O O . LYS A 1 306 ? 8.646 6.140 -34.015 1.00 97.00 306 LYS A O 1
ATOM 2410 N N . SER A 1 307 ? 9.859 4.253 -34.109 1.00 96.19 307 SER A N 1
ATOM 2411 C CA . SER A 1 307 ? 9.248 3.740 -35.340 1.00 96.19 307 SER A CA 1
ATOM 2412 C C . SER A 1 307 ? 7.965 2.940 -35.098 1.00 96.19 307 SER A C 1
ATOM 2414 O O . SER A 1 307 ? 7.454 2.352 -36.044 1.00 96.19 307 SER A O 1
ATOM 2416 N N . SER A 1 308 ? 7.453 2.894 -33.861 1.00 96.44 308 SER A N 1
ATOM 2417 C CA . SER A 1 308 ? 6.299 2.070 -33.460 1.00 96.44 308 SER A CA 1
ATOM 2418 C C . SER A 1 308 ? 6.452 0.577 -33.797 1.00 96.44 308 SER A C 1
ATOM 2420 O O . SER A 1 308 ? 5.466 -0.138 -33.956 1.00 96.44 308 SER A O 1
ATOM 2422 N N . ASP A 1 309 ? 7.691 0.087 -33.899 1.00 95.19 309 ASP A N 1
ATOM 2423 C CA . ASP A 1 309 ? 7.983 -1.341 -34.045 1.00 95.19 309 ASP A CA 1
ATOM 2424 C C . ASP A 1 309 ? 8.017 -1.975 -32.649 1.00 95.19 309 ASP A C 1
ATOM 2426 O O . ASP A 1 309 ? 9.074 -2.191 -32.044 1.00 95.19 309 ASP A O 1
ATOM 2430 N N . TRP A 1 310 ? 6.820 -2.182 -32.102 1.00 95.25 310 TRP A N 1
ATOM 2431 C CA . TRP A 1 310 ? 6.618 -2.652 -30.734 1.00 95.25 310 TRP A CA 1
ATOM 2432 C C . TRP A 1 310 ? 7.203 -4.041 -30.518 1.00 95.25 310 TRP A C 1
ATOM 2434 O O . TRP A 1 310 ? 7.914 -4.253 -29.540 1.00 95.25 310 TRP A O 1
ATOM 2444 N N . THR A 1 311 ? 6.969 -4.957 -31.458 1.00 93.81 311 THR A N 1
ATOM 2445 C CA . THR A 1 311 ? 7.452 -6.340 -31.399 1.00 93.81 311 THR A CA 1
ATOM 2446 C C . THR A 1 311 ? 8.969 -6.377 -31.253 1.00 93.81 311 THR A C 1
ATOM 2448 O O . THR A 1 311 ? 9.477 -6.948 -30.290 1.00 93.81 311 THR A O 1
ATOM 2451 N N . SER A 1 312 ? 9.703 -5.673 -32.126 1.00 93.81 312 SER A N 1
ATOM 2452 C CA . SER A 1 312 ? 11.166 -5.634 -32.051 1.00 93.81 312 SER A CA 1
ATOM 2453 C C . SER A 1 312 ? 11.685 -4.977 -30.771 1.00 93.81 312 SER A C 1
ATOM 2455 O O . SER A 1 312 ? 12.716 -5.397 -30.237 1.00 93.81 312 SER A O 1
ATOM 2457 N N . ALA A 1 313 ? 11.004 -3.938 -30.276 1.00 96.12 313 ALA A N 1
ATOM 2458 C CA . ALA A 1 313 ? 11.368 -3.279 -29.025 1.00 96.12 313 ALA A CA 1
ATOM 2459 C C . ALA A 1 313 ? 11.189 -4.217 -27.820 1.00 96.12 313 ALA A C 1
ATOM 2461 O O . ALA A 1 313 ? 12.104 -4.336 -27.008 1.00 96.12 313 ALA A O 1
ATOM 2462 N N . ILE A 1 314 ? 10.047 -4.903 -27.732 1.00 96.00 314 ILE A N 1
ATOM 2463 C CA . ILE A 1 314 ? 9.703 -5.849 -26.660 1.00 96.00 314 ILE A CA 1
ATOM 2464 C C . ILE A 1 314 ? 10.699 -7.000 -26.620 1.00 96.00 314 ILE A C 1
ATOM 2466 O O . ILE A 1 314 ? 11.272 -7.290 -25.572 1.00 96.00 314 ILE A O 1
ATOM 2470 N N . ASP A 1 315 ? 10.937 -7.613 -27.774 1.00 93.44 315 ASP A N 1
ATOM 2471 C CA . ASP A 1 315 ? 11.848 -8.734 -27.944 1.00 93.44 315 ASP A CA 1
ATOM 2472 C C . ASP A 1 315 ? 13.271 -8.374 -27.499 1.00 93.44 315 ASP A C 1
ATOM 2474 O O . ASP A 1 315 ? 13.891 -9.085 -26.696 1.00 93.44 315 ASP A O 1
ATOM 2478 N N . LEU A 1 316 ? 13.781 -7.233 -27.977 1.00 95.56 316 LEU A N 1
ATOM 2479 C CA . LEU A 1 316 ? 15.105 -6.737 -27.618 1.00 95.56 316 LEU A CA 1
ATOM 2480 C C . LEU A 1 316 ? 15.211 -6.418 -26.123 1.00 95.56 316 LEU A C 1
ATOM 2482 O O . LEU A 1 316 ? 16.202 -6.794 -25.497 1.00 95.56 316 LEU A O 1
ATOM 2486 N N . LEU A 1 317 ? 14.224 -5.713 -25.563 1.00 97.75 317 LEU A N 1
ATOM 2487 C CA . LEU A 1 317 ? 14.231 -5.287 -24.165 1.00 97.75 317 LEU A CA 1
ATOM 2488 C C . LEU A 1 317 ? 14.119 -6.476 -23.217 1.00 97.75 317 LEU A C 1
ATOM 2490 O O . LEU A 1 317 ? 14.914 -6.565 -22.290 1.00 97.75 317 LEU A O 1
ATOM 2494 N N . ALA A 1 318 ? 13.202 -7.411 -23.465 1.00 96.44 318 ALA A N 1
ATOM 2495 C CA . ALA A 1 318 ? 13.036 -8.584 -22.614 1.00 96.44 318 ALA A CA 1
ATOM 2496 C C . ALA A 1 318 ? 14.266 -9.497 -22.657 1.00 96.44 318 ALA A C 1
ATOM 2498 O O . ALA A 1 318 ? 14.771 -9.911 -21.618 1.00 96.44 318 ALA A O 1
ATOM 2499 N N . SER A 1 319 ? 14.810 -9.756 -23.848 1.00 95.19 319 SER A N 1
ATOM 2500 C CA . SER A 1 319 ? 16.011 -10.589 -23.976 1.00 95.19 319 SER A CA 1
ATOM 2501 C C . SER A 1 319 ? 17.251 -9.904 -23.397 1.00 95.19 319 SER A C 1
ATOM 2503 O O . SER A 1 319 ? 18.068 -10.545 -22.741 1.00 95.19 319 SER A O 1
ATOM 2505 N N . GLY A 1 320 ? 17.390 -8.593 -23.613 1.00 96.06 320 GLY A N 1
ATOM 2506 C CA . GLY A 1 320 ? 18.477 -7.792 -23.055 1.00 96.06 320 GLY A CA 1
ATOM 2507 C C . GLY A 1 320 ? 18.407 -7.674 -21.532 1.00 96.06 320 GLY A C 1
ATOM 2508 O O . GLY A 1 320 ? 19.431 -7.798 -20.864 1.00 96.06 320 GLY A O 1
ATOM 2509 N N . ALA A 1 321 ? 17.205 -7.493 -20.978 1.00 97.56 321 ALA A N 1
ATOM 2510 C CA . ALA A 1 321 ? 16.973 -7.505 -19.539 1.00 97.56 321 ALA A CA 1
ATOM 2511 C C . ALA A 1 321 ? 17.353 -8.862 -18.944 1.00 97.56 321 ALA A C 1
ATOM 2513 O O . ALA A 1 321 ? 18.178 -8.905 -18.038 1.00 97.56 321 ALA A O 1
ATOM 2514 N N . SER A 1 322 ? 16.845 -9.957 -19.519 1.00 96.12 322 SER A N 1
ATOM 2515 C CA . SER A 1 322 ? 17.165 -11.321 -19.084 1.00 96.12 322 SER A CA 1
ATOM 2516 C C . SER A 1 322 ? 18.669 -11.591 -19.064 1.00 96.12 322 SER A C 1
ATOM 2518 O O . SER A 1 322 ? 19.210 -12.110 -18.088 1.00 96.12 322 SER A O 1
ATOM 2520 N N . MET A 1 323 ? 19.371 -11.181 -20.124 1.00 95.06 323 MET A N 1
ATOM 2521 C CA . MET A 1 323 ? 20.823 -11.317 -20.236 1.00 95.06 323 MET A CA 1
ATOM 2522 C C . MET A 1 323 ? 21.565 -10.595 -19.103 1.00 95.06 323 MET A C 1
ATOM 2524 O O . MET A 1 323 ? 22.483 -11.167 -18.519 1.00 95.06 323 MET A O 1
ATOM 2528 N N . LEU A 1 324 ? 21.175 -9.357 -18.783 1.00 95.81 324 LEU A N 1
ATOM 2529 C CA . LEU A 1 324 ? 21.818 -8.563 -17.733 1.00 95.81 324 LEU A CA 1
ATOM 2530 C C . LEU A 1 324 ? 21.460 -9.057 -16.326 1.00 95.81 324 LEU A C 1
ATOM 2532 O O . LEU A 1 324 ? 22.345 -9.136 -15.477 1.00 95.81 324 LEU A O 1
ATOM 2536 N N . LEU A 1 325 ? 20.204 -9.447 -16.093 1.00 95.94 325 LEU A N 1
ATOM 2537 C CA . LEU A 1 325 ? 19.757 -10.023 -14.822 1.00 95.94 325 LEU A CA 1
ATOM 2538 C C . LEU A 1 325 ? 20.519 -11.319 -14.506 1.00 95.94 325 LEU A C 1
ATOM 2540 O O . LEU A 1 325 ? 21.109 -11.440 -13.434 1.00 95.94 325 LEU A O 1
ATOM 2544 N N . LYS A 1 326 ? 20.632 -12.230 -15.483 1.00 94.19 326 LYS A N 1
ATOM 2545 C CA . LYS A 1 326 ? 21.427 -13.467 -15.363 1.00 94.19 326 LYS A CA 1
ATOM 2546 C C . LYS A 1 326 ? 22.922 -13.222 -15.160 1.00 94.19 326 LYS A C 1
ATOM 2548 O O . LYS A 1 326 ? 23.601 -14.069 -14.590 1.00 94.19 326 LYS A O 1
ATOM 2553 N N . ALA A 1 327 ? 23.439 -12.080 -15.611 1.00 93.31 327 ALA A N 1
ATOM 2554 C CA . ALA A 1 327 ? 24.819 -11.658 -15.373 1.00 93.31 327 ALA A CA 1
ATOM 2555 C C . ALA A 1 327 ? 25.020 -10.956 -14.011 1.00 93.31 327 ALA A C 1
ATOM 2557 O O . ALA A 1 327 ? 26.078 -10.376 -13.770 1.00 93.31 327 ALA A O 1
ATOM 2558 N N . GLY A 1 328 ? 24.008 -10.954 -13.132 1.00 92.69 328 GLY A N 1
ATOM 2559 C CA . GLY A 1 328 ? 24.054 -10.297 -11.822 1.00 92.69 328 GLY A CA 1
ATOM 2560 C C . GLY A 1 328 ? 23.947 -8.770 -11.880 1.00 92.69 328 GLY A C 1
ATOM 2561 O O . GLY A 1 328 ? 24.084 -8.102 -10.859 1.00 92.69 328 GLY A O 1
ATOM 2562 N N . GLN A 1 329 ? 23.682 -8.190 -13.054 1.00 94.75 329 GLN A N 1
ATOM 2563 C CA . GLN A 1 329 ? 23.538 -6.745 -13.243 1.00 94.75 329 GLN A CA 1
ATOM 2564 C C . GLN A 1 329 ? 22.088 -6.316 -12.993 1.00 94.75 329 GLN A C 1
ATOM 2566 O O . GLN A 1 329 ? 21.387 -5.867 -13.905 1.00 94.75 329 GLN A O 1
ATOM 2571 N N . GLY A 1 330 ? 21.645 -6.467 -11.740 1.00 94.25 330 GLY A N 1
ATOM 2572 C CA . GLY A 1 330 ? 20.268 -6.222 -11.298 1.00 94.25 330 GLY A CA 1
ATOM 2573 C C . GLY A 1 330 ? 19.741 -4.840 -11.690 1.00 94.25 330 GLY A C 1
ATOM 2574 O O . GLY A 1 330 ? 18.706 -4.742 -12.345 1.00 94.25 330 GLY A O 1
ATOM 2575 N N . ALA A 1 331 ? 20.497 -3.776 -11.407 1.00 94.00 331 ALA A N 1
ATOM 2576 C CA . ALA A 1 331 ? 20.097 -2.406 -11.735 1.00 94.00 331 ALA A CA 1
ATOM 2577 C C . ALA A 1 331 ? 19.913 -2.163 -13.248 1.00 94.00 331 ALA A C 1
ATOM 2579 O O . ALA A 1 331 ? 18.918 -1.565 -13.664 1.00 94.00 331 ALA A O 1
ATOM 2580 N N . SER A 1 332 ? 20.842 -2.635 -14.088 1.00 95.94 332 SER A N 1
ATOM 2581 C CA . SER A 1 332 ? 20.759 -2.455 -15.546 1.00 95.94 332 SER A CA 1
ATOM 2582 C C . SER A 1 332 ? 19.665 -3.320 -16.174 1.00 95.94 332 SER A C 1
ATOM 2584 O O . SER A 1 332 ? 18.925 -2.843 -17.034 1.00 95.94 332 SER A O 1
ATOM 2586 N N . GLY A 1 333 ? 19.523 -4.573 -15.731 1.00 97.19 333 GLY A N 1
ATOM 2587 C CA . GLY A 1 333 ? 18.432 -5.450 -16.158 1.00 97.19 333 GLY A CA 1
ATOM 2588 C C . GLY A 1 333 ? 17.061 -4.924 -15.721 1.00 97.19 333 GLY A C 1
ATOM 2589 O O . GLY A 1 333 ? 16.125 -4.890 -16.521 1.00 97.19 333 GLY A O 1
ATOM 2590 N N . GLY A 1 334 ? 16.964 -4.418 -14.491 1.00 97.31 334 GLY A N 1
ATOM 2591 C CA . GLY A 1 334 ? 15.773 -3.778 -13.944 1.00 97.31 334 GLY A CA 1
ATOM 2592 C C . GLY A 1 334 ? 15.373 -2.511 -14.698 1.00 97.31 334 GLY A C 1
ATOM 2593 O O . GLY A 1 334 ? 14.198 -2.329 -15.003 1.00 97.31 334 GLY A O 1
ATOM 2594 N N . ASP A 1 335 ? 16.327 -1.663 -15.086 1.00 97.88 335 ASP A N 1
ATOM 2595 C CA . ASP A 1 335 ? 16.058 -0.494 -15.935 1.00 97.88 335 ASP A CA 1
ATOM 2596 C C . ASP A 1 335 ? 15.490 -0.888 -17.311 1.00 97.88 335 ASP A C 1
ATOM 2598 O O . ASP A 1 335 ? 14.525 -0.277 -17.776 1.00 97.88 335 ASP A O 1
ATOM 2602 N N . LEU A 1 336 ? 16.011 -1.951 -17.938 1.00 98.31 336 LEU A N 1
ATOM 2603 C CA . LEU A 1 336 ? 15.437 -2.471 -19.184 1.00 98.31 336 LEU A CA 1
ATOM 2604 C C . LEU A 1 336 ? 14.032 -3.058 -18.984 1.00 98.31 336 LEU A C 1
ATOM 2606 O O . LEU A 1 336 ? 13.184 -2.881 -19.857 1.00 98.31 336 LEU A O 1
ATOM 2610 N N . CYS A 1 337 ? 13.755 -3.692 -17.840 1.00 98.50 337 CYS A N 1
ATOM 2611 C CA . CYS A 1 337 ? 12.407 -4.143 -17.477 1.00 98.50 337 CYS A CA 1
ATOM 2612 C C . CYS A 1 337 ? 11.433 -2.964 -17.325 1.00 98.50 337 CYS A C 1
ATOM 2614 O O . CYS A 1 337 ? 10.300 -3.024 -17.794 1.00 98.50 337 CYS A O 1
ATOM 2616 N N . MET A 1 338 ? 11.872 -1.857 -16.727 1.00 98.50 338 MET A N 1
ATOM 2617 C CA . MET A 1 338 ? 11.057 -0.643 -16.631 1.00 98.50 338 MET A CA 1
ATOM 2618 C C . MET A 1 338 ? 10.783 -0.037 -18.012 1.00 98.50 338 MET A C 1
ATOM 2620 O O . MET A 1 338 ? 9.648 0.327 -18.311 1.00 98.50 338 MET A O 1
ATOM 2624 N N . PHE A 1 339 ? 11.791 0.007 -18.886 1.00 98.50 339 PHE A N 1
ATOM 2625 C CA . PHE A 1 339 ? 11.595 0.462 -20.262 1.00 98.50 339 PHE A CA 1
ATOM 2626 C C . PHE A 1 339 ? 10.655 -0.481 -21.039 1.00 98.50 339 PHE A C 1
ATOM 2628 O O . PHE A 1 339 ? 9.833 -0.034 -21.837 1.00 98.50 339 PHE A O 1
ATOM 2635 N N . LEU A 1 340 ? 10.704 -1.788 -20.768 1.00 98.50 340 LEU A N 1
ATOM 2636 C CA . LEU A 1 340 ? 9.746 -2.744 -21.320 1.00 98.50 340 LEU A CA 1
ATOM 2637 C C . LEU A 1 340 ? 8.304 -2.404 -20.907 1.00 98.50 340 LEU A C 1
ATOM 2639 O O . LEU A 1 340 ? 7.422 -2.423 -21.765 1.00 98.50 340 LEU A O 1
ATOM 2643 N N . MET A 1 341 ? 8.068 -2.022 -19.646 1.00 98.56 341 MET A N 1
ATOM 2644 C CA . MET A 1 341 ? 6.740 -1.592 -19.183 1.00 98.56 341 MET A CA 1
ATOM 2645 C C . MET A 1 341 ? 6.261 -0.309 -19.870 1.00 98.56 341 MET A C 1
ATOM 2647 O O . MET A 1 341 ? 5.092 -0.223 -20.248 1.00 98.56 341 MET A O 1
ATOM 2651 N N . ASP A 1 342 ? 7.153 0.656 -20.115 1.00 97.94 342 ASP A N 1
ATOM 2652 C CA . ASP A 1 342 ? 6.816 1.857 -20.892 1.00 97.94 342 ASP A C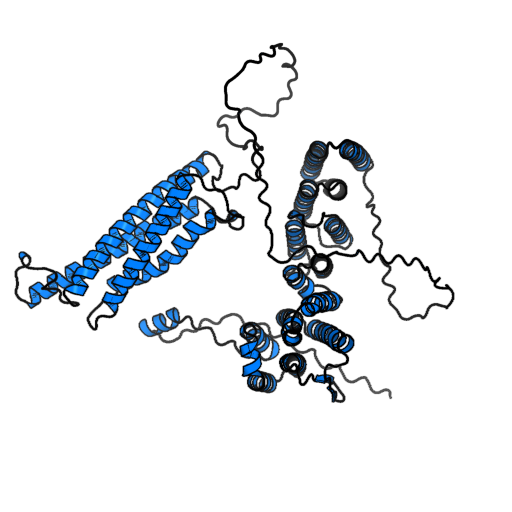A 1
ATOM 2653 C C . ASP A 1 342 ? 6.379 1.500 -22.321 1.00 97.94 342 ASP A C 1
ATOM 2655 O O . ASP A 1 342 ? 5.447 2.099 -22.864 1.00 97.94 342 ASP A O 1
ATOM 2659 N N . VAL A 1 343 ? 7.050 0.525 -22.946 1.00 98.25 343 VAL A N 1
ATOM 2660 C CA . VAL A 1 343 ? 6.694 0.029 -24.283 1.00 98.25 343 VAL A CA 1
ATOM 2661 C C . VAL A 1 343 ? 5.349 -0.697 -24.255 1.00 98.25 343 VAL A C 1
ATOM 2663 O O . VAL A 1 343 ? 4.510 -0.414 -25.106 1.00 98.25 343 VAL A O 1
ATOM 2666 N N . TYR A 1 344 ? 5.100 -1.555 -23.262 1.00 98.31 344 TYR A N 1
AT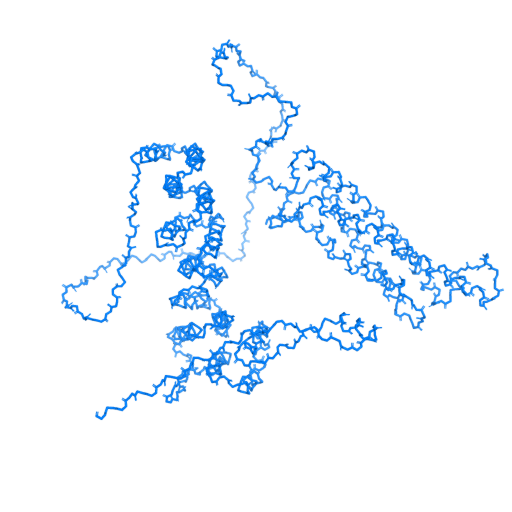OM 2667 C CA . TYR A 1 344 ? 3.802 -2.217 -23.068 1.00 98.31 344 TYR A CA 1
ATOM 2668 C C . TYR A 1 344 ? 2.664 -1.202 -22.926 1.00 98.31 344 TYR A C 1
AT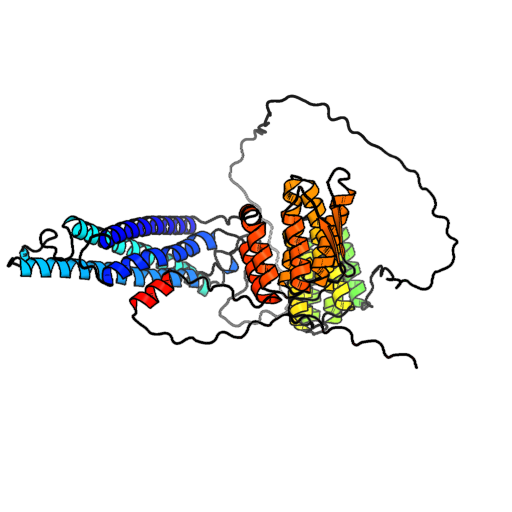OM 2670 O O . TYR A 1 344 ? 1.614 -1.364 -23.545 1.00 98.31 344 TYR A O 1
ATOM 2678 N N . GLY A 1 345 ? 2.883 -0.140 -22.143 1.00 97.75 345 GLY A N 1
ATOM 2679 C CA . GLY A 1 345 ? 1.904 0.923 -21.940 1.00 97.75 345 GLY A CA 1
ATOM 2680 C C . GLY A 1 345 ? 1.636 1.748 -23.199 1.00 97.75 345 GLY A C 1
ATOM 2681 O O . GLY A 1 345 ? 0.483 2.064 -23.474 1.00 97.75 345 GLY A O 1
ATOM 2682 N N . LYS A 1 346 ? 2.672 2.076 -23.983 1.00 97.50 346 LYS A N 1
ATOM 2683 C CA . LYS A 1 346 ? 2.531 2.817 -25.253 1.00 97.50 346 LYS A CA 1
ATOM 2684 C C . LYS A 1 346 ? 1.872 2.000 -26.358 1.00 97.50 346 LYS A C 1
ATOM 2686 O O . LYS A 1 346 ? 1.148 2.565 -27.168 1.00 97.50 346 LYS A O 1
ATOM 2691 N N . ALA A 1 347 ? 2.148 0.701 -26.398 1.00 97.00 347 ALA A N 1
ATOM 2692 C CA . ALA A 1 347 ? 1.544 -0.226 -27.346 1.00 97.00 347 ALA A CA 1
ATOM 2693 C C . ALA A 1 347 ? 0.157 -0.724 -26.894 1.00 97.00 347 ALA A C 1
ATOM 2695 O O . ALA A 1 347 ? -0.459 -1.504 -27.613 1.00 97.00 347 ALA A O 1
ATOM 2696 N N . GLU A 1 348 ? -0.309 -0.299 -25.711 1.00 96.75 348 GLU A N 1
ATOM 2697 C CA . GLU A 1 348 ? -1.592 -0.684 -25.109 1.00 96.75 348 GLU A CA 1
ATOM 2698 C C . GLU A 1 348 ? -1.812 -2.207 -25.074 1.00 96.75 348 GLU A C 1
ATOM 2700 O O . GLU A 1 348 ? -2.901 -2.719 -25.344 1.00 96.75 348 GLU A O 1
ATOM 2705 N N . LEU A 1 349 ? -0.752 -2.956 -24.751 1.00 96.38 349 LEU A N 1
ATOM 2706 C CA . LEU A 1 349 ? -0.812 -4.415 -24.746 1.00 96.38 349 LEU A CA 1
ATOM 2707 C C . LEU A 1 349 ? -1.709 -4.933 -23.627 1.00 96.38 349 LEU A C 1
ATOM 2709 O O . LEU A 1 349 ? -1.615 -4.491 -22.481 1.00 96.38 349 LEU A O 1
ATOM 2713 N N . LYS A 1 350 ? -2.516 -5.942 -23.957 1.00 97.19 350 LYS A N 1
ATOM 2714 C CA . LYS A 1 350 ? -3.366 -6.648 -22.996 1.00 97.19 350 LYS A CA 1
ATOM 2715 C C . LYS A 1 350 ? -2.576 -7.714 -22.222 1.00 97.19 350 LYS A C 1
ATOM 2717 O O . LYS A 1 350 ? -1.613 -8.272 -22.766 1.00 97.19 350 LYS A O 1
ATOM 2722 N N . PRO A 1 351 ? -2.992 -8.053 -20.987 1.00 96.44 351 PRO A N 1
ATOM 2723 C CA . PRO A 1 351 ? -2.394 -9.119 -20.188 1.00 96.44 351 PRO A CA 1
ATOM 2724 C C . PRO A 1 351 ? -2.814 -10.513 -20.668 1.00 96.44 351 PRO A C 1
ATOM 2726 O O . PRO A 1 351 ? -3.418 -11.295 -19.940 1.00 96.44 351 PRO A O 1
ATOM 2729 N N . ASP A 1 352 ? -2.474 -10.835 -21.915 1.00 93.94 352 ASP A N 1
ATOM 2730 C CA . ASP A 1 352 ? -2.606 -12.181 -22.462 1.00 93.94 352 ASP A CA 1
ATOM 2731 C C . ASP A 1 352 ? -1.515 -13.129 -21.927 1.00 93.94 352 ASP A C 1
ATOM 2733 O O . ASP A 1 352 ? -0.535 -12.717 -21.297 1.00 93.94 352 ASP A O 1
ATOM 2737 N N . THR A 1 353 ? -1.676 -14.426 -22.192 1.00 92.56 353 THR A N 1
ATOM 2738 C CA . THR A 1 353 ? -0.747 -15.481 -21.758 1.00 92.56 353 THR A CA 1
ATOM 2739 C C . THR A 1 353 ? 0.699 -15.204 -22.175 1.00 92.56 353 THR A C 1
ATOM 2741 O O . THR A 1 353 ? 1.623 -15.443 -21.401 1.00 92.56 353 THR A O 1
ATOM 2744 N N . THR A 1 354 ? 0.910 -14.663 -23.377 1.00 92.50 354 THR A N 1
ATOM 2745 C CA . THR A 1 354 ? 2.243 -14.392 -23.929 1.00 92.50 354 THR A CA 1
ATOM 2746 C C . THR A 1 354 ? 2.927 -13.253 -23.178 1.00 92.50 354 THR A C 1
ATOM 2748 O O . THR A 1 354 ? 4.075 -13.377 -22.741 1.00 92.50 354 THR A O 1
ATOM 2751 N N . ASN A 1 355 ? 2.219 -12.142 -22.993 1.00 95.44 355 ASN A N 1
ATOM 2752 C CA . ASN A 1 355 ? 2.746 -10.960 -22.330 1.00 95.44 355 ASN A CA 1
ATOM 2753 C C . ASN A 1 355 ? 2.978 -11.213 -20.842 1.00 95.44 355 ASN A C 1
ATOM 2755 O O . ASN A 1 355 ? 4.023 -10.805 -20.330 1.00 95.44 355 ASN A O 1
ATOM 2759 N N . LYS A 1 356 ? 2.068 -11.939 -20.176 1.00 95.69 356 LYS A N 1
ATOM 2760 C CA . LYS A 1 356 ? 2.235 -12.366 -18.781 1.00 95.69 356 LYS A CA 1
ATOM 2761 C C . LYS A 1 356 ? 3.447 -13.276 -18.612 1.00 95.69 356 LYS A C 1
ATOM 2763 O O . LYS A 1 356 ? 4.314 -12.970 -17.797 1.00 95.69 356 LYS A O 1
ATOM 2768 N N . ALA A 1 357 ? 3.570 -14.332 -19.421 1.00 92.94 357 ALA A N 1
ATOM 2769 C CA . ALA A 1 357 ? 4.687 -15.276 -19.328 1.00 92.94 357 ALA A CA 1
ATOM 2770 C C . ALA A 1 357 ? 6.055 -14.583 -19.449 1.00 92.94 357 ALA A C 1
ATOM 2772 O O . ALA A 1 357 ? 6.971 -14.875 -18.679 1.00 92.94 357 ALA A O 1
ATOM 2773 N N . ARG A 1 358 ? 6.182 -13.608 -20.360 1.00 95.69 358 ARG A N 1
ATOM 2774 C CA . ARG A 1 358 ? 7.412 -12.819 -20.532 1.00 95.69 358 ARG A CA 1
ATOM 2775 C C . ARG A 1 358 ? 7.788 -12.044 -19.264 1.00 95.69 358 ARG A C 1
ATOM 2777 O O . ARG A 1 358 ? 8.938 -12.097 -18.837 1.00 95.69 358 ARG A O 1
ATOM 2784 N N . LEU A 1 359 ? 6.828 -11.347 -18.655 1.00 97.38 359 LEU A N 1
ATOM 2785 C CA . LEU A 1 359 ? 7.057 -10.554 -17.442 1.00 97.38 359 LEU A CA 1
ATOM 2786 C C . LEU A 1 359 ? 7.355 -11.444 -16.228 1.00 97.38 359 LEU A C 1
ATOM 2788 O O . LEU A 1 359 ? 8.258 -11.141 -15.451 1.00 97.38 359 LEU A O 1
ATOM 2792 N N . LEU A 1 360 ? 6.655 -12.574 -16.104 1.00 94.38 360 LEU A N 1
ATOM 2793 C CA . LEU A 1 360 ? 6.890 -13.562 -15.050 1.00 94.38 360 LEU A CA 1
ATOM 2794 C C . LEU A 1 360 ? 8.272 -14.212 -15.156 1.00 94.38 360 LEU A C 1
ATOM 2796 O O . LEU A 1 360 ? 8.911 -14.457 -14.136 1.00 94.38 360 LEU A O 1
ATOM 2800 N N . SER A 1 361 ? 8.753 -14.477 -16.375 1.00 94.00 361 SER A N 1
ATOM 2801 C CA . SER A 1 361 ? 10.119 -14.963 -16.592 1.00 94.00 361 SER A CA 1
ATOM 2802 C C . SER A 1 361 ? 11.146 -13.955 -16.084 1.00 94.00 361 SER A C 1
ATOM 2804 O O . SER A 1 361 ? 12.073 -14.340 -15.382 1.00 94.00 361 SER A O 1
ATOM 2806 N N . LEU A 1 362 ? 10.965 -12.668 -16.392 1.00 96.50 362 LEU A N 1
ATOM 2807 C CA . LEU A 1 362 ? 11.879 -11.617 -15.943 1.00 96.50 362 LEU A CA 1
ATOM 2808 C C . LEU A 1 362 ? 11.853 -11.445 -14.424 1.00 96.50 362 LEU A C 1
ATOM 2810 O O . LEU A 1 362 ? 12.913 -11.339 -13.821 1.00 96.50 362 LEU A O 1
ATOM 2814 N N . LEU A 1 363 ? 10.672 -11.477 -13.794 1.00 94.88 363 LEU A N 1
ATOM 2815 C CA . LEU A 1 363 ? 10.525 -11.367 -12.335 1.00 94.88 363 LEU A CA 1
ATOM 2816 C C . LEU A 1 363 ? 11.341 -12.418 -11.568 1.00 94.88 363 LEU A C 1
ATOM 2818 O O . LEU A 1 363 ? 11.904 -12.093 -10.525 1.00 94.88 363 LEU A O 1
ATOM 2822 N N . ARG A 1 364 ? 11.438 -13.643 -12.100 1.00 93.81 364 ARG A N 1
ATOM 2823 C CA . ARG A 1 364 ? 12.215 -14.746 -11.508 1.00 93.81 364 ARG A CA 1
ATOM 2824 C C . ARG A 1 364 ? 13.726 -14.632 -11.711 1.00 93.81 364 ARG A C 1
ATOM 2826 O O . ARG A 1 364 ? 14.476 -15.320 -11.034 1.00 93.81 364 ARG A O 1
ATOM 2833 N N . GLU A 1 365 ? 14.177 -13.814 -12.657 1.00 95.25 365 GLU A N 1
ATOM 2834 C CA . GLU A 1 365 ? 15.600 -13.674 -12.989 1.00 95.25 365 GLU A CA 1
ATOM 2835 C C . GLU A 1 365 ? 16.295 -12.568 -12.188 1.00 95.25 365 GLU A C 1
ATOM 2837 O O . GLU A 1 365 ? 17.519 -12.455 -12.233 1.00 95.25 365 GLU A O 1
ATOM 2842 N N . PHE A 1 366 ? 15.536 -11.752 -11.454 1.00 94.38 366 PHE A N 1
ATOM 2843 C CA . PHE A 1 366 ? 16.105 -10.738 -10.573 1.00 94.38 366 PHE A CA 1
ATOM 2844 C C . PHE A 1 366 ? 16.940 -11.377 -9.453 1.00 94.38 366 PHE A C 1
ATOM 2846 O O . PHE A 1 366 ? 16.457 -12.301 -8.798 1.00 94.38 366 PHE A O 1
ATOM 2853 N N . PRO A 1 367 ? 18.150 -10.852 -9.177 1.00 90.19 367 PRO A N 1
ATOM 2854 C CA . PRO A 1 367 ? 18.927 -11.258 -8.012 1.00 90.19 367 PRO A CA 1
ATOM 2855 C C . PRO A 1 367 ? 18.170 -11.019 -6.699 1.00 90.19 367 PRO A C 1
ATOM 2857 O O . PRO A 1 367 ? 17.396 -10.063 -6.576 1.00 90.19 367 PRO A O 1
ATOM 2860 N N . GLU A 1 368 ? 18.431 -11.862 -5.701 1.00 84.25 368 GLU A N 1
ATOM 2861 C CA . GLU A 1 368 ? 17.880 -11.701 -4.355 1.00 84.25 368 GLU A CA 1
ATOM 2862 C C . GLU A 1 368 ? 18.257 -10.327 -3.773 1.00 84.25 368 GLU A C 1
ATOM 2864 O O . GLU A 1 368 ? 19.371 -9.832 -3.954 1.00 84.25 368 GLU A O 1
ATOM 2869 N N . GLY A 1 369 ? 17.303 -9.668 -3.112 1.00 81.31 369 GLY A N 1
ATOM 2870 C CA . GLY A 1 369 ? 17.505 -8.340 -2.524 1.00 81.31 369 GLY A CA 1
ATOM 2871 C C . GLY A 1 369 ? 17.559 -7.166 -3.515 1.00 81.31 369 GLY A C 1
ATOM 2872 O O . GLY A 1 369 ? 17.631 -6.022 -3.068 1.00 81.31 369 GLY A O 1
ATOM 2873 N N . GLU A 1 370 ? 17.470 -7.394 -4.834 1.00 88.69 370 GLU A N 1
ATOM 2874 C CA . GLU A 1 370 ? 17.506 -6.326 -5.843 1.00 88.69 370 GLU A CA 1
ATOM 2875 C C . GLU A 1 370 ? 16.281 -5.385 -5.715 1.00 88.69 370 GLU A C 1
ATOM 2877 O O . GLU A 1 370 ? 15.142 -5.792 -5.993 1.00 88.69 370 GLU A O 1
ATOM 2882 N N . PRO A 1 371 ? 16.467 -4.100 -5.336 1.00 86.88 371 PRO A N 1
ATOM 2883 C CA . PRO A 1 371 ? 15.350 -3.196 -5.050 1.00 86.88 371 PRO A CA 1
ATOM 2884 C C . PRO A 1 371 ? 14.446 -2.933 -6.258 1.00 86.88 371 PRO A C 1
ATOM 2886 O O . PRO A 1 371 ? 13.250 -2.667 -6.100 1.00 86.88 371 PRO A O 1
ATOM 2889 N N . THR A 1 372 ? 14.997 -3.004 -7.475 1.00 92.12 372 THR A N 1
ATOM 2890 C CA . THR A 1 372 ? 14.228 -2.769 -8.702 1.00 92.12 372 THR A CA 1
ATOM 2891 C C . THR A 1 372 ? 13.174 -3.848 -8.969 1.00 92.12 372 THR A C 1
ATOM 2893 O O . THR A 1 372 ? 12.161 -3.526 -9.594 1.00 92.12 372 THR A O 1
ATOM 2896 N N . ARG A 1 373 ? 13.303 -5.062 -8.403 1.00 92.88 373 ARG A N 1
ATOM 2897 C CA . ARG A 1 373 ? 12.295 -6.135 -8.518 1.00 92.88 373 ARG A CA 1
ATOM 2898 C C . ARG A 1 373 ? 10.942 -5.715 -7.938 1.00 92.88 373 ARG A C 1
ATOM 2900 O O . ARG A 1 373 ? 9.919 -5.882 -8.596 1.00 92.88 373 ARG A O 1
ATOM 2907 N N . LYS A 1 374 ? 10.926 -5.104 -6.741 1.00 92.31 374 LYS A N 1
ATOM 2908 C CA . LYS A 1 374 ? 9.683 -4.623 -6.094 1.00 92.31 374 LYS A CA 1
ATOM 2909 C C . LYS A 1 374 ? 8.993 -3.544 -6.930 1.00 92.31 374 LYS A C 1
ATOM 2911 O O . LYS A 1 374 ? 7.776 -3.558 -7.089 1.00 92.31 374 LYS A O 1
ATOM 2916 N N . ARG A 1 375 ? 9.776 -2.632 -7.518 1.00 95.00 375 ARG A N 1
ATOM 2917 C CA . ARG A 1 375 ? 9.243 -1.612 -8.429 1.00 95.00 375 ARG A CA 1
ATOM 2918 C C . ARG A 1 375 ? 8.649 -2.246 -9.686 1.00 95.00 375 ARG A C 1
ATOM 2920 O O . ARG A 1 375 ? 7.534 -1.897 -10.053 1.00 95.00 375 ARG A O 1
ATOM 2927 N N . PHE A 1 376 ? 9.370 -3.172 -10.314 1.00 97.25 376 PHE A N 1
ATOM 2928 C CA . PHE A 1 376 ? 8.910 -3.847 -11.524 1.00 97.25 376 PHE A CA 1
ATOM 2929 C C . PHE A 1 376 ? 7.620 -4.640 -11.279 1.00 97.25 376 PHE A C 1
ATOM 2931 O O . PHE A 1 376 ? 6.673 -4.482 -12.040 1.00 97.25 376 PHE A O 1
ATOM 2938 N N . ALA A 1 377 ? 7.524 -5.393 -10.178 1.00 96.69 377 ALA A N 1
ATOM 2939 C CA . ALA A 1 377 ? 6.296 -6.084 -9.778 1.00 96.69 377 ALA A CA 1
ATOM 2940 C C . ALA A 1 377 ? 5.094 -5.127 -9.649 1.00 96.69 377 ALA A C 1
ATOM 2942 O O . ALA A 1 377 ? 4.012 -5.418 -10.157 1.00 96.69 377 ALA A O 1
ATOM 2943 N N . GLY A 1 378 ? 5.295 -3.955 -9.035 1.00 96.38 378 GLY A N 1
ATOM 2944 C CA . GLY A 1 378 ? 4.267 -2.916 -8.935 1.00 96.38 378 GLY A CA 1
ATOM 2945 C C . GLY A 1 378 ? 3.797 -2.387 -10.296 1.00 96.38 378 GLY A C 1
ATOM 2946 O O . GLY A 1 378 ? 2.594 -2.256 -10.513 1.00 96.38 378 GLY A O 1
ATOM 2947 N N . GLU A 1 379 ? 4.716 -2.132 -11.233 1.00 98.00 379 GLU A N 1
ATOM 2948 C CA . GLU A 1 379 ? 4.357 -1.715 -12.599 1.00 98.00 379 GLU A CA 1
ATOM 2949 C C . GLU A 1 379 ? 3.638 -2.823 -13.374 1.00 98.00 379 GLU A C 1
ATOM 2951 O O . GLU A 1 379 ? 2.697 -2.541 -14.110 1.00 98.00 379 GLU A O 1
ATOM 2956 N N . VAL A 1 380 ? 4.047 -4.085 -13.201 1.00 98.44 380 VAL A N 1
ATOM 2957 C CA . VAL A 1 380 ? 3.392 -5.249 -13.815 1.00 98.44 380 VAL A CA 1
ATOM 2958 C C . VAL A 1 380 ? 1.939 -5.354 -13.344 1.00 98.44 380 VAL A C 1
ATOM 2960 O O . VAL A 1 380 ? 1.034 -5.480 -14.172 1.00 98.44 380 VAL A O 1
ATOM 2963 N N . ILE A 1 381 ? 1.687 -5.223 -12.037 1.00 98.12 381 ILE A N 1
ATOM 2964 C CA . ILE A 1 381 ? 0.320 -5.198 -11.502 1.00 98.12 381 ILE A CA 1
ATOM 2965 C C . ILE A 1 381 ? -0.448 -3.974 -12.006 1.00 98.12 381 ILE A C 1
ATOM 2967 O O . ILE A 1 381 ? -1.559 -4.135 -12.510 1.00 98.12 381 ILE A O 1
ATOM 2971 N N . GLY A 1 382 ? 0.143 -2.776 -11.959 1.00 97.56 382 GLY A N 1
ATOM 2972 C CA . GLY A 1 382 ? -0.491 -1.545 -12.441 1.00 97.56 382 GLY A CA 1
ATOM 2973 C C . GLY A 1 382 ? -0.872 -1.601 -13.925 1.00 97.56 382 GLY A C 1
ATOM 2974 O O . GLY A 1 382 ? -1.973 -1.199 -14.301 1.00 97.56 382 GLY A O 1
ATOM 2975 N N . TRP A 1 383 ? -0.006 -2.168 -14.767 1.00 98.38 383 TRP A N 1
ATOM 2976 C CA . TRP A 1 383 ? -0.299 -2.442 -16.173 1.00 98.38 383 TRP A CA 1
ATOM 2977 C C . TRP A 1 383 ? -1.459 -3.430 -16.326 1.00 98.38 383 TRP A C 1
ATOM 2979 O O . TRP A 1 383 ? -2.393 -3.151 -17.077 1.00 98.38 383 TRP A O 1
ATOM 2989 N N . SER A 1 384 ? -1.447 -4.543 -15.586 1.00 98.06 384 SER A N 1
ATOM 2990 C CA . SER A 1 384 ? -2.514 -5.548 -15.668 1.00 98.06 384 SER A CA 1
ATOM 2991 C C . SER A 1 384 ? -3.869 -5.031 -15.172 1.00 98.06 384 SER A C 1
ATOM 2993 O O . SER A 1 384 ? -4.895 -5.388 -15.737 1.00 98.06 384 SER A O 1
ATOM 2995 N N . SER A 1 385 ? -3.874 -4.138 -14.178 1.00 97.06 385 SER A N 1
ATOM 2996 C CA . SER A 1 385 ? -5.070 -3.439 -13.694 1.00 97.06 385 SER A CA 1
ATOM 2997 C C . SER A 1 385 ? -5.620 -2.478 -14.751 1.00 97.06 385 SER A C 1
ATOM 2999 O O . SER A 1 385 ? -6.825 -2.427 -14.989 1.00 97.06 385 SER A O 1
ATOM 3001 N N . LYS A 1 386 ? -4.734 -1.738 -15.429 1.00 97.50 386 LYS A N 1
ATOM 3002 C CA . LYS A 1 386 ? -5.117 -0.734 -16.428 1.00 97.50 386 LYS A CA 1
ATOM 3003 C C . LYS A 1 386 ? -5.600 -1.337 -17.750 1.00 97.50 386 LYS A C 1
ATOM 3005 O O . LYS A 1 386 ? -6.520 -0.795 -18.355 1.00 97.50 386 LYS A O 1
ATOM 3010 N N . PHE A 1 387 ? -4.949 -2.396 -18.227 1.00 96.94 387 PHE A N 1
ATOM 3011 C CA . PHE A 1 387 ? -5.191 -2.977 -19.556 1.00 96.94 387 PHE A CA 1
ATOM 3012 C C . PHE A 1 387 ? -5.853 -4.365 -19.516 1.00 96.94 387 PHE A C 1
ATOM 3014 O O . PHE A 1 387 ? -6.073 -4.967 -20.569 1.00 96.94 387 PHE A O 1
ATOM 3021 N N . GLY A 1 388 ? -6.148 -4.888 -18.323 1.00 94.88 388 GLY A N 1
ATOM 3022 C CA . GLY A 1 388 ? -6.807 -6.175 -18.108 1.00 94.88 388 GLY A CA 1
ATOM 3023 C C . GLY A 1 388 ? -8.258 -6.065 -17.651 1.00 94.88 388 GLY A C 1
ATOM 3024 O O . GLY A 1 388 ? -8.853 -4.992 -17.616 1.00 94.88 388 GLY A O 1
ATOM 3025 N N . GLU A 1 389 ? -8.827 -7.218 -17.305 1.00 93.81 389 GLU A N 1
ATOM 3026 C CA . GLU A 1 389 ? -10.224 -7.349 -16.864 1.00 93.81 389 GLU A CA 1
ATOM 3027 C C . GLU A 1 389 ? -10.401 -7.079 -15.364 1.00 93.81 389 GLU A C 1
ATOM 3029 O O . GLU A 1 389 ? -11.489 -6.729 -14.907 1.00 93.81 389 GLU A O 1
ATOM 3034 N N . TYR A 1 390 ? -9.327 -7.244 -14.591 1.00 93.00 390 TYR A N 1
ATOM 3035 C CA . TYR A 1 390 ? -9.354 -7.196 -13.136 1.00 93.00 390 TYR A CA 1
ATOM 3036 C C . TYR A 1 390 ? -8.854 -5.833 -12.646 1.00 93.00 390 TYR A C 1
ATOM 3038 O O . TYR A 1 390 ? -7.656 -5.563 -12.738 1.00 93.00 390 TYR A O 1
ATOM 3046 N N . PRO A 1 391 ? -9.713 -4.975 -12.063 1.00 93.25 391 PRO A N 1
ATOM 3047 C CA . PRO A 1 391 ? -9.323 -3.620 -11.664 1.00 93.25 391 PRO A CA 1
ATOM 3048 C C . PRO A 1 391 ? -8.269 -3.598 -10.549 1.00 93.25 391 PRO A C 1
ATOM 3050 O O . PRO A 1 391 ? -7.554 -2.610 -10.405 1.00 93.25 391 PRO A O 1
ATOM 3053 N N . ALA A 1 392 ? -8.143 -4.680 -9.778 1.00 90.12 392 ALA A N 1
ATOM 3054 C CA . ALA A 1 392 ? -7.111 -4.832 -8.757 1.00 90.12 392 ALA A CA 1
ATOM 3055 C C . ALA A 1 392 ? -5.783 -5.404 -9.297 1.00 90.12 392 ALA A C 1
ATOM 3057 O O . ALA A 1 392 ? -4.805 -5.406 -8.559 1.00 90.12 392 ALA A O 1
ATOM 3058 N N . GLY A 1 393 ? -5.732 -5.833 -10.565 1.00 95.31 393 GLY A N 1
ATOM 3059 C CA . GLY A 1 393 ? -4.611 -6.563 -11.164 1.00 95.31 393 GLY A CA 1
ATOM 3060 C C . GLY A 1 393 ? -4.958 -8.020 -11.487 1.00 95.31 393 GLY A C 1
ATOM 3061 O O . GLY A 1 393 ? -5.899 -8.585 -10.934 1.00 95.31 393 GLY A O 1
ATOM 3062 N N . ASP A 1 394 ? -4.216 -8.628 -12.416 1.00 97.88 394 ASP A N 1
ATOM 3063 C CA . ASP A 1 394 ? -4.449 -10.011 -12.860 1.00 97.88 394 ASP A CA 1
ATOM 3064 C C . ASP A 1 394 ? -4.125 -11.037 -11.742 1.00 97.88 394 ASP A C 1
ATOM 3066 O O . ASP A 1 394 ? -3.018 -11.006 -11.189 1.00 97.88 394 ASP A O 1
ATOM 3070 N N . PRO A 1 395 ? -5.044 -11.972 -11.418 1.00 96.81 395 PRO A N 1
ATOM 3071 C CA . PRO A 1 395 ? -4.851 -12.938 -10.333 1.00 96.81 395 PRO A CA 1
ATOM 3072 C C . PRO A 1 395 ? -3.659 -13.891 -10.504 1.00 96.81 395 PRO A C 1
ATOM 3074 O O . PRO A 1 395 ? -3.066 -14.322 -9.515 1.00 96.81 395 PRO A O 1
ATOM 3077 N N . GLU A 1 396 ? -3.281 -14.244 -11.734 1.00 96.56 396 GLU A N 1
ATOM 3078 C CA . GLU A 1 396 ? -2.135 -15.124 -11.996 1.00 96.56 396 GLU A CA 1
ATOM 3079 C C . GLU A 1 396 ? -0.818 -14.384 -11.735 1.00 96.56 396 GLU A C 1
ATOM 3081 O O . GLU A 1 396 ? 0.082 -14.923 -11.086 1.00 96.56 396 GLU A O 1
ATOM 3086 N N . LEU A 1 397 ? -0.732 -13.118 -12.160 1.00 98.06 397 LEU A N 1
ATOM 3087 C CA . LEU A 1 397 ? 0.396 -12.246 -11.830 1.00 98.06 397 LEU A CA 1
ATOM 3088 C C . LEU A 1 397 ? 0.513 -12.041 -10.315 1.00 98.06 397 LEU A C 1
ATOM 3090 O O . LEU A 1 397 ? 1.608 -12.168 -9.767 1.00 98.06 397 LEU A O 1
ATOM 3094 N N . HIS A 1 398 ? -0.606 -11.790 -9.630 1.00 98.19 398 HIS A N 1
ATOM 3095 C CA . HIS A 1 398 ? -0.647 -11.716 -8.171 1.00 98.19 398 HIS A CA 1
ATOM 3096 C C . HIS A 1 398 ? -0.164 -13.008 -7.508 1.00 98.19 398 HIS A C 1
ATOM 3098 O O . HIS A 1 398 ? 0.679 -12.946 -6.618 1.00 98.19 398 HIS A O 1
ATOM 3104 N N . HIS A 1 399 ? -0.636 -14.174 -7.953 1.00 98.00 399 HIS A N 1
ATOM 3105 C CA . HIS A 1 399 ? -0.205 -15.456 -7.400 1.00 98.00 399 HIS A CA 1
ATOM 3106 C C . HIS A 1 399 ? 1.313 -15.639 -7.501 1.00 98.00 399 HIS A C 1
ATOM 3108 O O . HIS A 1 399 ? 1.967 -15.887 -6.494 1.00 98.00 399 HIS A O 1
ATOM 3114 N N . VAL A 1 400 ? 1.892 -15.459 -8.691 1.00 96.50 400 VAL A N 1
ATOM 3115 C CA . VAL A 1 400 ? 3.330 -15.693 -8.886 1.00 96.50 400 VAL A CA 1
ATOM 3116 C C . VAL A 1 400 ? 4.184 -14.663 -8.147 1.00 96.50 400 VAL A C 1
ATOM 3118 O O . VAL A 1 400 ? 5.165 -15.045 -7.517 1.00 96.50 400 VAL A O 1
ATOM 3121 N N . ILE A 1 401 ? 3.819 -13.376 -8.178 1.00 96.75 401 ILE A N 1
ATOM 3122 C CA . ILE A 1 401 ? 4.544 -12.332 -7.432 1.00 96.75 401 ILE A CA 1
ATOM 3123 C C . ILE A 1 401 ? 4.461 -12.592 -5.922 1.00 96.75 401 ILE A C 1
ATOM 3125 O O . ILE A 1 401 ? 5.465 -12.482 -5.224 1.00 96.75 401 ILE A O 1
ATOM 3129 N N . GLY A 1 402 ? 3.282 -12.972 -5.425 1.00 96.44 402 GLY A N 1
ATOM 3130 C CA . GLY A 1 402 ? 3.080 -13.321 -4.023 1.00 96.44 402 GLY A CA 1
ATOM 3131 C C . GLY A 1 402 ? 3.899 -14.535 -3.591 1.00 96.44 402 GLY A C 1
ATOM 3132 O O . GLY A 1 402 ? 4.497 -14.504 -2.521 1.00 96.44 402 GLY A O 1
ATOM 3133 N N . THR A 1 403 ? 3.989 -15.568 -4.435 1.00 96.25 403 THR A N 1
ATOM 3134 C CA . THR A 1 403 ? 4.845 -16.736 -4.183 1.00 96.25 403 THR A CA 1
ATOM 3135 C C . THR A 1 403 ? 6.321 -16.359 -4.130 1.00 96.25 403 THR A C 1
ATOM 3137 O O . THR A 1 403 ? 7.003 -16.803 -3.216 1.00 96.25 403 THR A O 1
ATOM 3140 N N . LEU A 1 404 ? 6.803 -15.486 -5.023 1.00 94.12 404 LEU A N 1
ATOM 3141 C CA . LEU A 1 404 ? 8.191 -15.011 -4.964 1.00 94.12 404 LEU A CA 1
ATOM 3142 C C . LEU A 1 404 ? 8.486 -14.293 -3.641 1.00 94.12 404 LEU A C 1
ATOM 3144 O O . LEU A 1 404 ? 9.473 -14.601 -2.987 1.00 94.12 404 LEU A O 1
ATOM 3148 N N . TYR A 1 405 ? 7.598 -13.400 -3.192 1.00 94.00 405 TYR A N 1
ATOM 3149 C CA . TYR A 1 405 ? 7.773 -12.754 -1.886 1.00 94.00 405 TYR A CA 1
ATOM 3150 C C . TYR A 1 405 ? 7.679 -13.728 -0.712 1.00 94.00 405 TYR A C 1
ATOM 3152 O O . TYR A 1 405 ? 8.358 -13.527 0.290 1.00 94.00 405 TYR A O 1
ATOM 3160 N N . ALA A 1 406 ? 6.863 -14.778 -0.818 1.00 94.00 406 ALA A N 1
ATOM 3161 C CA . ALA A 1 406 ? 6.804 -15.818 0.200 1.00 94.00 406 ALA A CA 1
ATOM 3162 C C . ALA A 1 406 ? 8.120 -16.611 0.275 1.00 94.00 406 ALA A C 1
ATOM 3164 O O . ALA A 1 406 ? 8.604 -16.866 1.374 1.00 94.00 406 ALA A O 1
ATOM 3165 N N . GLU A 1 407 ? 8.720 -16.944 -0.872 1.00 91.31 407 GLU A N 1
ATOM 3166 C CA . GLU A 1 407 ? 10.034 -17.599 -0.958 1.00 91.31 407 GLU A CA 1
ATOM 3167 C C . GLU A 1 407 ? 11.151 -16.729 -0.358 1.00 91.31 407 GLU A C 1
ATOM 3169 O O . GLU A 1 407 ? 12.044 -17.255 0.302 1.00 91.31 407 GLU A O 1
ATOM 3174 N N . ASP A 1 408 ? 11.065 -15.403 -0.509 1.00 88.50 408 ASP A N 1
ATOM 3175 C CA . ASP A 1 408 ? 12.004 -14.451 0.103 1.00 88.50 408 ASP A CA 1
ATOM 3176 C C . ASP A 1 408 ? 11.748 -14.202 1.611 1.00 88.50 408 ASP A C 1
ATOM 3178 O O . ASP A 1 408 ? 12.450 -13.404 2.234 1.00 88.50 408 ASP A O 1
ATOM 3182 N N . GLY A 1 409 ? 10.704 -14.796 2.205 1.00 87.75 409 GLY A N 1
ATOM 3183 C CA . GLY A 1 409 ? 10.292 -14.531 3.593 1.00 87.75 409 GLY A CA 1
ATOM 3184 C C . GLY A 1 409 ? 9.651 -13.150 3.822 1.00 87.75 409 GLY A C 1
ATOM 3185 O O . GLY A 1 409 ? 9.474 -12.715 4.960 1.00 87.75 409 GLY A O 1
ATOM 3186 N N . GLU A 1 410 ? 9.268 -12.443 2.760 1.00 89.88 410 GLU A N 1
ATOM 3187 C CA . GLU A 1 410 ? 8.678 -11.099 2.788 1.00 89.88 410 GLU A CA 1
ATOM 3188 C C . GLU A 1 410 ? 7.154 -11.173 2.979 1.00 89.88 410 GLU A C 1
ATOM 3190 O O . GLU A 1 410 ? 6.362 -10.781 2.115 1.00 89.88 410 GLU A O 1
ATOM 3195 N N . ALA A 1 411 ? 6.727 -11.690 4.132 1.00 89.50 411 ALA A N 1
ATOM 3196 C CA . ALA A 1 411 ? 5.340 -12.086 4.364 1.00 89.50 411 ALA A CA 1
ATOM 3197 C C . ALA A 1 411 ? 4.308 -10.959 4.173 1.00 89.50 411 ALA A C 1
ATOM 3199 O O . ALA A 1 411 ? 3.250 -11.174 3.585 1.00 89.50 411 ALA A O 1
ATOM 3200 N N . THR A 1 412 ? 4.629 -9.730 4.589 1.00 89.81 412 THR A N 1
ATOM 3201 C CA . THR A 1 412 ? 3.738 -8.570 4.406 1.00 89.81 412 THR A CA 1
ATOM 3202 C C . THR A 1 412 ? 3.550 -8.187 2.937 1.00 89.81 412 THR A C 1
ATOM 3204 O O . THR A 1 412 ? 2.487 -7.697 2.561 1.00 89.81 412 THR A O 1
ATOM 3207 N N . GLU A 1 413 ? 4.563 -8.374 2.087 1.00 91.25 413 GLU A N 1
ATOM 3208 C CA . GLU A 1 413 ? 4.407 -8.135 0.649 1.00 91.25 413 GLU A CA 1
ATOM 3209 C C . GLU A 1 413 ? 3.671 -9.306 -0.010 1.00 91.25 413 GLU A C 1
ATOM 3211 O O . GLU A 1 413 ? 2.759 -9.079 -0.805 1.00 91.25 413 GLU A O 1
ATOM 3216 N N . ALA A 1 414 ? 3.984 -10.545 0.379 1.00 94.94 414 ALA A N 1
ATOM 3217 C CA . ALA A 1 414 ? 3.287 -11.734 -0.099 1.00 94.94 414 ALA A CA 1
ATOM 3218 C C . ALA A 1 414 ? 1.776 -11.677 0.190 1.00 94.94 414 ALA A C 1
ATOM 3220 O O . ALA A 1 414 ? 0.982 -11.914 -0.718 1.00 94.94 414 ALA A O 1
ATOM 3221 N N . GLU A 1 415 ? 1.369 -11.281 1.402 1.00 95.19 415 GLU A N 1
ATOM 3222 C CA . GLU A 1 415 ? -0.033 -11.125 1.825 1.00 95.19 415 GLU A CA 1
ATOM 3223 C C . GLU A 1 415 ? -0.851 -10.279 0.835 1.00 95.19 415 GLU A C 1
ATOM 3225 O O . GLU A 1 415 ? -1.921 -10.702 0.385 1.00 95.19 415 GLU A O 1
ATOM 3230 N N . LYS A 1 416 ? -0.329 -9.110 0.435 1.00 93.88 416 LYS A N 1
ATOM 3231 C CA . LYS A 1 416 ? -1.019 -8.180 -0.480 1.00 93.88 416 LYS A CA 1
ATOM 3232 C C . LYS A 1 416 ? -1.324 -8.822 -1.829 1.00 93.88 416 LYS A C 1
ATOM 3234 O O . LYS A 1 416 ? -2.354 -8.537 -2.435 1.00 93.88 416 LYS A O 1
ATOM 3239 N N . HIS A 1 417 ? -0.416 -9.667 -2.310 1.00 97.12 417 HIS A N 1
ATOM 3240 C CA . HIS A 1 417 ? -0.541 -10.310 -3.609 1.00 97.12 417 HIS A CA 1
ATOM 3241 C C . HIS A 1 417 ? -1.332 -11.617 -3.531 1.00 97.12 417 HIS A C 1
ATOM 3243 O O . HIS A 1 417 ? -2.253 -11.813 -4.317 1.00 97.12 417 HIS A O 1
ATOM 3249 N N . LEU A 1 418 ? -1.039 -12.490 -2.567 1.00 97.81 418 LEU A N 1
ATOM 3250 C CA . LEU A 1 418 ? -1.701 -13.787 -2.433 1.00 97.81 418 LEU A CA 1
ATOM 3251 C C . LEU A 1 418 ? -3.203 -13.636 -2.160 1.00 97.81 418 LEU A C 1
ATOM 3253 O O . LEU A 1 418 ? -3.988 -14.392 -2.731 1.00 97.81 418 LEU A O 1
ATOM 3257 N N . THR A 1 419 ? -3.611 -12.608 -1.407 1.00 97.56 419 THR A N 1
ATOM 3258 C CA . THR A 1 419 ? -5.031 -12.284 -1.161 1.00 97.56 419 THR A CA 1
ATOM 3259 C C . THR A 1 419 ? -5.824 -12.047 -2.454 1.00 97.56 419 THR A C 1
ATOM 3261 O O . THR A 1 419 ? -7.007 -12.378 -2.530 1.00 97.56 419 THR A O 1
ATOM 3264 N N . LEU A 1 420 ? -5.172 -11.503 -3.485 1.00 96.88 420 LEU A N 1
ATOM 3265 C CA . LEU A 1 420 ? -5.767 -11.156 -4.782 1.00 96.88 420 LEU A CA 1
ATOM 3266 C C . LEU A 1 420 ? -5.417 -12.161 -5.892 1.00 96.88 420 LEU A C 1
ATOM 3268 O O . LEU A 1 420 ? -5.687 -11.907 -7.064 1.00 96.88 420 LEU A O 1
ATOM 3272 N N . GLY A 1 421 ? -4.778 -13.279 -5.539 1.00 95.75 421 GLY A N 1
ATOM 3273 C CA . GLY A 1 421 ? -4.293 -14.250 -6.510 1.00 95.75 421 GLY A CA 1
ATOM 3274 C C . GLY A 1 421 ? -5.320 -15.314 -6.913 1.00 95.75 421 GLY A C 1
ATOM 3275 O O . GLY A 1 421 ? -6.533 -15.114 -6.861 1.00 95.75 421 GLY A O 1
ATOM 3276 N N . THR A 1 422 ? -4.824 -16.469 -7.351 1.00 97.25 422 THR A N 1
ATOM 3277 C CA . THR A 1 422 ? -5.646 -17.573 -7.865 1.00 97.25 422 THR A CA 1
ATOM 3278 C C . THR A 1 422 ? -6.223 -18.447 -6.744 1.00 97.25 422 THR A C 1
ATOM 3280 O O . THR A 1 422 ? -5.977 -18.245 -5.555 1.00 97.25 422 THR A O 1
ATOM 3283 N N . ALA A 1 423 ? -6.961 -19.495 -7.127 1.00 96.56 423 ALA A N 1
ATOM 3284 C CA . ALA A 1 423 ? -7.450 -20.512 -6.197 1.00 96.56 423 ALA A CA 1
ATOM 3285 C C . ALA A 1 423 ? -6.329 -21.282 -5.464 1.00 96.56 423 ALA A C 1
ATOM 3287 O O . ALA A 1 423 ? -6.617 -21.950 -4.464 1.00 96.56 423 ALA A O 1
ATOM 3288 N N . ASP A 1 424 ? -5.082 -21.189 -5.931 1.00 96.31 424 ASP A N 1
ATOM 3289 C CA . ASP A 1 424 ? -3.917 -21.844 -5.329 1.00 96.31 424 ASP A CA 1
ATOM 3290 C C . ASP A 1 424 ? -3.165 -20.941 -4.348 1.00 96.31 424 ASP A C 1
ATOM 3292 O O . ASP A 1 424 ? -2.519 -21.449 -3.435 1.00 96.31 424 ASP A O 1
ATOM 3296 N N . SER A 1 425 ? -3.341 -19.618 -4.426 1.00 98.00 425 SER A N 1
ATOM 3297 C CA . SER A 1 425 ? -2.738 -18.665 -3.483 1.00 98.00 425 SER A CA 1
ATOM 3298 C C . SER A 1 425 ? -2.994 -18.955 -1.998 1.00 98.00 425 SER A C 1
ATOM 3300 O O . SER A 1 425 ? -2.066 -18.769 -1.209 1.00 98.00 425 SER A O 1
ATOM 3302 N N . PRO A 1 426 ? -4.175 -19.451 -1.566 1.00 98.19 426 PRO A N 1
ATOM 3303 C CA . PRO A 1 426 ? -4.392 -19.829 -0.169 1.00 98.19 426 PRO A CA 1
ATOM 3304 C C . PRO A 1 426 ? -3.410 -20.886 0.343 1.00 98.19 426 PRO A C 1
ATOM 3306 O O . PRO A 1 426 ? -3.117 -20.897 1.533 1.00 98.19 426 PRO A O 1
ATOM 3309 N N . VAL A 1 427 ? -2.895 -21.758 -0.534 1.00 97.75 427 VAL A N 1
ATOM 3310 C CA . VAL A 1 427 ? -1.927 -22.803 -0.163 1.00 97.75 427 VAL A CA 1
ATOM 3311 C C . VAL A 1 427 ? -0.599 -22.179 0.236 1.00 97.75 427 VAL A C 1
ATOM 3313 O O . VAL A 1 427 ? -0.088 -22.449 1.324 1.00 97.75 427 VAL A O 1
ATOM 3316 N N . THR A 1 428 ? -0.075 -21.303 -0.619 1.00 97.88 428 THR A N 1
ATOM 3317 C CA . THR A 1 428 ? 1.164 -20.569 -0.364 1.00 97.88 428 THR A CA 1
ATOM 3318 C C . THR A 1 428 ? 1.013 -19.647 0.841 1.00 97.88 428 THR A C 1
ATOM 3320 O O . THR A 1 428 ? 1.876 -19.643 1.712 1.00 97.88 428 THR A O 1
ATOM 3323 N N . PHE A 1 429 ? -0.108 -18.926 0.949 1.00 97.94 429 PHE A N 1
ATOM 3324 C CA . PHE A 1 429 ? -0.314 -17.958 2.028 1.00 97.94 429 PHE A CA 1
ATOM 3325 C C . PHE A 1 429 ? -0.438 -18.640 3.399 1.00 97.94 429 PHE A C 1
ATOM 3327 O O . PHE A 1 429 ? 0.226 -18.239 4.351 1.00 97.94 429 PHE A O 1
ATOM 3334 N N . ALA A 1 430 ? -1.220 -19.721 3.491 1.00 97.75 430 ALA A N 1
ATOM 3335 C CA . ALA A 1 430 ? -1.334 -20.490 4.727 1.00 97.75 430 ALA A CA 1
ATOM 3336 C C . ALA A 1 430 ? -0.003 -21.140 5.129 1.00 97.75 430 ALA A C 1
ATOM 3338 O O . ALA A 1 430 ? 0.307 -21.195 6.315 1.00 97.75 430 ALA A O 1
ATOM 3339 N N . SER A 1 431 ? 0.785 -21.616 4.158 1.00 97.12 431 SER A N 1
ATOM 3340 C CA . SER A 1 431 ? 2.100 -22.207 4.433 1.00 97.12 431 SER A CA 1
ATOM 3341 C C . SER A 1 431 ? 3.085 -21.167 4.962 1.00 97.12 431 SER A C 1
ATOM 3343 O O . SER A 1 431 ? 3.687 -21.411 5.999 1.00 97.12 431 SER A O 1
ATOM 3345 N N . LEU A 1 432 ? 3.167 -20.002 4.312 1.00 96.62 432 LEU A N 1
ATOM 3346 C CA . LEU A 1 432 ? 4.014 -18.877 4.711 1.00 96.62 432 LEU A CA 1
ATOM 3347 C C . LEU A 1 432 ? 3.720 -18.403 6.141 1.00 96.62 432 LEU A C 1
ATOM 3349 O O . LEU A 1 432 ? 4.626 -18.328 6.964 1.00 96.62 432 LEU A O 1
ATOM 3353 N N . GLU A 1 433 ? 2.458 -18.098 6.455 1.00 96.56 433 GLU A N 1
ATOM 3354 C CA . GLU A 1 433 ? 2.089 -17.615 7.794 1.00 96.56 433 GLU A CA 1
ATOM 3355 C C . GLU A 1 433 ? 2.242 -18.717 8.853 1.00 96.56 433 GLU A C 1
ATOM 3357 O O . GLU A 1 433 ? 2.553 -18.423 10.004 1.00 96.56 433 GLU A O 1
ATOM 3362 N N . TYR A 1 434 ? 2.084 -19.993 8.481 1.00 96.81 434 TYR A N 1
ATOM 3363 C CA . TYR A 1 434 ? 2.389 -21.100 9.386 1.00 96.81 434 TYR A CA 1
ATOM 3364 C C . TYR A 1 434 ? 3.889 -21.230 9.663 1.00 96.81 434 TYR A C 1
ATOM 3366 O O . TYR A 1 434 ? 4.281 -21.457 10.803 1.00 96.81 434 TYR A O 1
ATOM 3374 N N . ASP A 1 435 ? 4.729 -21.113 8.636 1.00 94.94 435 ASP A N 1
ATOM 3375 C CA . ASP A 1 435 ? 6.182 -21.205 8.790 1.00 94.94 435 ASP A CA 1
ATOM 3376 C C . ASP A 1 435 ? 6.714 -20.027 9.619 1.00 94.94 435 ASP A C 1
ATOM 3378 O O . ASP A 1 435 ? 7.616 -20.205 10.438 1.00 94.94 435 ASP A O 1
ATOM 3382 N N . TRP A 1 436 ? 6.087 -18.851 9.493 1.00 93.50 436 TRP A N 1
ATOM 3383 C CA . TRP A 1 436 ? 6.350 -17.717 10.376 1.00 93.50 436 TRP A CA 1
ATOM 3384 C C . TRP A 1 436 ? 5.928 -18.020 11.822 1.00 93.50 436 TRP A C 1
ATOM 3386 O O . TRP A 1 436 ? 6.748 -17.912 12.735 1.00 93.50 436 TRP A O 1
ATOM 3396 N N . TYR A 1 437 ? 4.697 -18.497 12.024 1.00 95.31 437 TYR A N 1
ATOM 3397 C CA . TYR A 1 437 ? 4.199 -18.938 13.330 1.00 95.31 437 TYR A CA 1
ATOM 3398 C C . TYR A 1 437 ? 5.103 -19.985 13.996 1.00 95.31 437 TYR A C 1
ATOM 3400 O O . TYR A 1 437 ? 5.299 -19.940 15.205 1.00 95.31 437 TYR A O 1
ATOM 3408 N N . ALA A 1 438 ? 5.661 -20.930 13.236 1.00 94.12 438 ALA A N 1
ATOM 3409 C CA . ALA A 1 438 ? 6.458 -22.027 13.784 1.00 94.12 438 ALA A CA 1
ATOM 3410 C C . ALA A 1 438 ? 7.714 -21.555 14.545 1.00 94.12 438 ALA A C 1
ATOM 3412 O O . ALA A 1 438 ? 8.307 -22.336 15.288 1.00 94.12 438 ALA A O 1
ATOM 3413 N N . SER A 1 439 ? 8.110 -20.291 14.365 1.00 91.25 439 SER A N 1
ATOM 3414 C CA . SER A 1 439 ? 9.212 -19.645 15.084 1.00 91.25 439 SER A CA 1
ATOM 3415 C C . SER A 1 439 ? 8.757 -18.803 16.291 1.00 91.25 439 SER A C 1
ATOM 3417 O O . SER A 1 439 ? 9.590 -18.144 16.909 1.00 91.25 439 SER A O 1
ATOM 3419 N N . ASP A 1 440 ? 7.463 -18.805 16.620 1.00 94.19 440 ASP A N 1
ATOM 3420 C CA . ASP A 1 440 ? 6.819 -17.973 17.645 1.00 94.19 440 ASP A CA 1
ATOM 3421 C C . ASP A 1 440 ? 6.153 -18.830 18.751 1.00 94.19 440 ASP A C 1
ATOM 3423 O O . ASP A 1 440 ? 6.165 -20.064 18.721 1.00 94.19 440 ASP A O 1
ATOM 3427 N N . GLU A 1 441 ? 5.574 -18.191 19.770 1.00 93.38 441 GLU A N 1
ATOM 3428 C CA . GLU A 1 441 ? 4.919 -18.877 20.885 1.00 93.38 441 GLU A CA 1
ATOM 3429 C C . GLU A 1 441 ? 3.662 -19.647 20.428 1.00 93.38 441 GLU A C 1
ATOM 3431 O O . GLU A 1 441 ? 2.836 -19.098 19.694 1.00 93.38 441 GLU A O 1
ATOM 3436 N N . PRO A 1 442 ? 3.404 -20.879 20.921 1.00 93.19 442 PRO A N 1
ATOM 3437 C CA . PRO A 1 442 ? 2.240 -21.673 20.507 1.00 93.19 442 PRO A CA 1
ATOM 3438 C C . PRO A 1 442 ? 0.881 -20.975 20.678 1.00 93.19 442 PRO A C 1
ATOM 3440 O O . PRO A 1 442 ? -0.048 -21.229 19.911 1.00 93.19 442 PRO A O 1
ATOM 3443 N N . SER A 1 443 ? 0.767 -20.088 21.670 1.00 92.38 443 SER A N 1
ATOM 3444 C CA . SER A 1 443 ? -0.418 -19.267 21.956 1.00 92.38 443 SER A CA 1
ATOM 3445 C C . SER A 1 443 ? -0.757 -18.276 20.834 1.00 92.38 443 SER A C 1
ATOM 3447 O O . SER A 1 443 ? -1.916 -17.880 20.710 1.00 92.38 443 SER A O 1
ATOM 3449 N N . THR A 1 444 ? 0.219 -17.901 19.998 1.00 95.31 444 THR A N 1
ATOM 3450 C CA . THR A 1 444 ? 0.075 -16.908 18.920 1.00 95.31 444 THR A CA 1
ATOM 3451 C C . THR A 1 444 ? -0.493 -17.486 17.627 1.00 95.31 444 THR A C 1
ATOM 3453 O O . THR A 1 444 ? -0.902 -16.717 16.759 1.00 95.31 444 THR A O 1
ATOM 3456 N N . ALA A 1 445 ? -0.610 -18.815 17.496 1.00 96.38 445 ALA A N 1
ATOM 3457 C CA . ALA A 1 445 ? -1.135 -19.476 16.293 1.00 96.38 445 ALA A CA 1
ATOM 3458 C C . ALA A 1 445 ? -2.434 -18.847 15.729 1.00 96.38 445 ALA A C 1
ATOM 3460 O O . ALA A 1 445 ? -2.538 -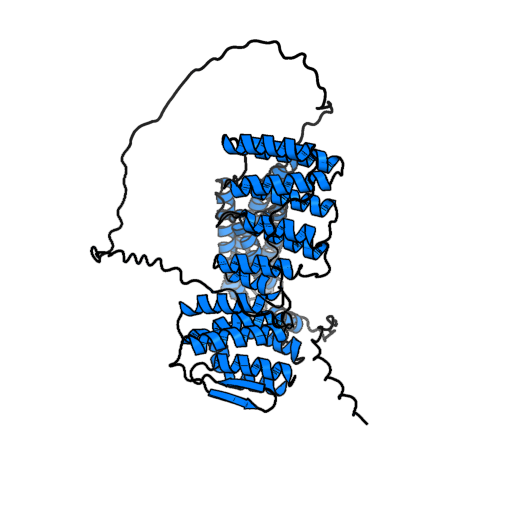18.688 14.510 1.00 96.38 445 ALA A O 1
ATOM 3461 N N . PRO A 1 446 ? -3.422 -18.432 16.557 1.00 96.81 446 PRO A N 1
ATOM 3462 C CA . PRO A 1 446 ? -4.633 -17.782 16.057 1.00 96.81 446 PRO A CA 1
ATOM 3463 C C . PRO A 1 446 ? -4.385 -16.425 15.383 1.00 96.81 446 PRO A C 1
ATOM 3465 O O . PRO A 1 446 ? -5.154 -16.044 14.504 1.00 96.81 446 PRO A O 1
ATOM 3468 N N . LEU A 1 447 ? -3.338 -15.694 15.777 1.00 96.31 447 LEU A N 1
ATOM 3469 C CA . LEU A 1 447 ? -2.988 -14.397 15.193 1.00 96.31 447 LEU A CA 1
ATOM 3470 C C . LEU A 1 447 ? -2.488 -14.572 13.755 1.00 96.31 447 LEU A C 1
ATOM 3472 O O . LEU A 1 447 ? -2.946 -13.867 12.860 1.00 96.31 447 LEU A O 1
ATOM 3476 N N . TYR A 1 448 ? -1.635 -15.567 13.513 1.00 96.62 448 TYR A N 1
ATOM 3477 C CA . TYR A 1 448 ? -1.167 -15.921 12.170 1.00 96.62 448 TYR A CA 1
ATOM 3478 C C . TYR A 1 448 ? -2.291 -16.510 11.309 1.00 96.62 448 TYR A C 1
ATOM 3480 O O . TYR A 1 448 ? -2.457 -16.125 10.153 1.00 96.62 448 TYR A O 1
ATOM 3488 N N . ALA A 1 449 ? -3.155 -17.356 11.881 1.00 97.38 449 ALA A N 1
ATOM 3489 C CA . ALA A 1 449 ? -4.350 -17.830 11.180 1.00 97.38 449 ALA A CA 1
ATOM 3490 C C . ALA A 1 449 ? -5.257 -16.661 10.742 1.00 97.38 449 ALA A C 1
ATOM 3492 O O . ALA A 1 449 ? -5.752 -16.639 9.614 1.00 97.38 449 ALA A O 1
ATOM 3493 N N . ALA A 1 450 ? -5.443 -15.656 11.604 1.00 97.19 450 ALA A N 1
ATOM 3494 C CA . ALA A 1 450 ? -6.217 -14.459 11.288 1.00 97.19 450 ALA A CA 1
ATOM 3495 C C . ALA A 1 450 ? -5.594 -13.615 10.166 1.00 97.19 450 ALA A C 1
ATOM 3497 O O . ALA A 1 450 ? -6.341 -13.089 9.338 1.00 97.19 450 ALA A O 1
ATOM 3498 N N . ARG A 1 451 ? -4.255 -13.532 10.092 1.00 94.50 451 ARG A N 1
ATOM 3499 C CA . ARG A 1 451 ? -3.530 -12.859 8.997 1.00 94.50 451 ARG A CA 1
ATOM 3500 C C . ARG A 1 451 ? -3.817 -13.478 7.634 1.00 94.50 451 ARG A C 1
ATOM 3502 O O . ARG A 1 451 ? -3.802 -12.760 6.648 1.00 94.50 451 ARG A O 1
ATOM 3509 N N . VAL A 1 452 ? -4.159 -14.764 7.564 1.00 94.31 452 VAL A N 1
ATOM 3510 C CA . VAL A 1 452 ? -4.584 -15.393 6.303 1.00 94.31 452 VAL A CA 1
ATOM 3511 C C . VAL A 1 452 ? -6.096 -15.256 6.082 1.00 94.31 452 VAL A C 1
ATOM 3513 O O . VAL A 1 452 ? -6.548 -15.022 4.964 1.00 94.31 452 VAL A O 1
ATOM 3516 N N . VAL A 1 453 ? -6.905 -15.398 7.137 1.00 97.94 453 VAL A N 1
ATOM 3517 C CA . VAL A 1 453 ? -8.374 -15.422 7.029 1.00 97.94 453 VAL A CA 1
ATOM 3518 C C . VAL A 1 453 ? -8.963 -14.045 6.734 1.00 97.94 453 VAL A C 1
ATOM 3520 O O . VAL A 1 453 ? -9.774 -13.915 5.814 1.00 97.94 453 VAL A O 1
ATOM 3523 N N . PHE A 1 454 ? -8.590 -13.013 7.496 1.00 97.50 454 PHE A N 1
ATOM 3524 C CA . PHE A 1 454 ? -9.226 -11.702 7.369 1.00 97.50 454 PHE A CA 1
ATOM 3525 C C . PHE A 1 454 ? -9.014 -11.055 6.001 1.00 97.50 454 PHE A C 1
ATOM 3527 O O . PHE A 1 454 ? -10.017 -10.603 5.450 1.00 97.50 454 PHE A O 1
ATOM 3534 N N . PRO A 1 455 ? -7.813 -11.047 5.390 1.00 96.69 455 PRO A N 1
ATOM 3535 C CA . PRO A 1 455 ? -7.648 -10.451 4.067 1.00 96.69 455 PRO A CA 1
ATOM 3536 C C . PRO A 1 455 ? -8.587 -11.055 3.021 1.00 96.69 455 PRO A C 1
ATOM 3538 O O . PRO A 1 455 ? -9.244 -10.310 2.295 1.00 96.69 455 PRO A O 1
ATOM 3541 N N . TYR A 1 456 ? -8.753 -12.384 3.000 1.00 98.12 456 TYR A N 1
ATOM 3542 C CA . TYR A 1 456 ? -9.704 -13.035 2.094 1.00 98.12 456 TYR A CA 1
ATOM 3543 C C . TYR A 1 456 ? -11.158 -12.651 2.383 1.00 98.12 456 TYR A C 1
ATOM 3545 O O . TYR A 1 456 ? -11.922 -12.412 1.447 1.00 98.12 456 TYR A O 1
ATOM 3553 N N . LEU A 1 457 ? -11.549 -12.543 3.656 1.00 97.81 457 LEU A N 1
ATOM 3554 C CA . LEU A 1 457 ? -12.888 -12.073 4.013 1.00 97.81 457 LEU A CA 1
ATOM 3555 C C . LEU A 1 457 ? -13.123 -10.623 3.573 1.00 97.81 457 LEU A C 1
ATOM 3557 O O . LEU A 1 457 ? -14.191 -10.326 3.037 1.00 97.81 457 LEU A O 1
ATOM 3561 N N . LEU A 1 458 ? -12.136 -9.742 3.744 1.00 96.44 458 LEU A N 1
ATOM 3562 C CA . LEU A 1 458 ? -12.222 -8.321 3.392 1.00 96.44 458 LEU A CA 1
ATOM 3563 C C . LEU A 1 458 ? -12.272 -8.072 1.878 1.00 96.44 458 LEU A C 1
ATOM 3565 O O . LEU A 1 458 ? -12.800 -7.051 1.446 1.00 96.44 458 LEU A O 1
ATOM 3569 N N . VAL A 1 459 ? -11.805 -9.018 1.056 1.00 94.69 459 VAL A N 1
ATOM 3570 C CA . VAL A 1 459 ? -12.003 -8.988 -0.408 1.00 94.69 459 VAL A CA 1
ATOM 3571 C C . VAL A 1 459 ? -13.227 -9.782 -0.880 1.00 94.69 459 VAL A C 1
ATOM 3573 O O . VAL A 1 459 ? -13.427 -9.953 -2.081 1.00 94.69 459 VAL A O 1
ATOM 3576 N N . GLY A 1 460 ? -14.068 -10.272 0.038 1.00 94.44 460 GLY A N 1
ATOM 3577 C CA . GLY A 1 460 ? -15.295 -10.999 -0.309 1.00 94.44 460 GLY A CA 1
ATOM 3578 C C . GLY A 1 460 ? -15.089 -12.470 -0.693 1.00 94.44 460 GLY A C 1
ATOM 3579 O O . GLY A 1 460 ? -16.004 -13.092 -1.228 1.00 94.44 460 GLY A O 1
ATOM 3580 N N . ASN A 1 461 ? -13.905 -13.046 -0.464 1.00 95.69 461 ASN A N 1
ATOM 3581 C CA . ASN A 1 461 ? -13.542 -14.391 -0.914 1.00 95.69 461 ASN A CA 1
ATOM 3582 C C . ASN A 1 461 ? -13.630 -15.429 0.217 1.00 95.69 461 ASN A C 1
ATOM 3584 O O . ASN A 1 461 ? -12.625 -15.951 0.707 1.00 95.69 461 ASN A O 1
ATOM 3588 N N . LEU A 1 462 ? -14.862 -15.772 0.603 1.00 96.44 462 LEU A N 1
ATOM 3589 C CA . LEU A 1 462 ? -15.136 -16.760 1.655 1.00 96.44 462 LEU A CA 1
ATOM 3590 C C . LEU A 1 462 ? -14.535 -18.142 1.350 1.00 96.44 462 LEU A C 1
ATOM 3592 O O . LEU A 1 462 ? -14.014 -18.809 2.242 1.00 96.44 462 LEU A O 1
ATOM 3596 N N . ARG A 1 463 ? -14.544 -18.563 0.079 1.00 96.19 463 ARG A N 1
ATOM 3597 C CA . ARG A 1 463 ? -13.966 -19.847 -0.349 1.00 96.19 463 ARG A CA 1
ATOM 3598 C C . ARG A 1 463 ? -12.467 -19.916 -0.051 1.00 96.19 463 ARG A C 1
ATOM 3600 O O . ARG A 1 463 ? -11.993 -20.931 0.456 1.00 96.19 463 ARG A O 1
ATOM 3607 N N . ALA A 1 464 ? -11.723 -18.860 -0.375 1.00 96.88 464 ALA A N 1
ATOM 3608 C CA . ALA A 1 464 ? -10.295 -18.792 -0.092 1.00 96.88 464 ALA A CA 1
ATOM 3609 C C . ALA A 1 464 ? -10.015 -18.712 1.413 1.00 96.88 464 ALA A C 1
ATOM 3611 O O . ALA A 1 464 ? -9.121 -19.414 1.879 1.00 96.88 464 ALA A O 1
ATOM 3612 N N . ALA A 1 465 ? -10.816 -17.950 2.168 1.00 97.81 465 ALA A N 1
ATOM 3613 C CA . ALA A 1 465 ? -10.712 -17.871 3.626 1.00 97.81 465 ALA A CA 1
ATOM 3614 C C . ALA A 1 465 ? -10.888 -19.251 4.289 1.00 97.81 465 ALA A C 1
ATOM 3616 O O . ALA A 1 465 ? -10.041 -19.667 5.078 1.00 97.81 465 ALA A O 1
ATOM 3617 N N . ASN A 1 466 ? -11.923 -20.003 3.894 1.00 96.44 466 ASN A N 1
ATOM 3618 C CA . ASN A 1 466 ? -12.160 -21.376 4.351 1.00 96.44 466 ASN A CA 1
ATOM 3619 C C . ASN A 1 466 ? -11.002 -22.319 3.983 1.00 96.44 466 ASN A C 1
ATOM 3621 O O . ASN A 1 466 ? -10.497 -23.044 4.842 1.00 96.44 466 ASN A O 1
ATOM 3625 N N . LYS A 1 467 ? -10.537 -22.292 2.723 1.00 97.00 467 LYS A N 1
ATOM 3626 C CA . LYS A 1 467 ? -9.408 -23.125 2.264 1.00 97.00 467 LYS A CA 1
ATOM 3627 C C . LYS A 1 467 ? -8.133 -22.822 3.057 1.00 97.00 467 LYS A C 1
ATOM 3629 O O . LYS A 1 467 ? -7.480 -23.745 3.531 1.00 97.00 467 LYS A O 1
ATOM 3634 N N . ALA A 1 468 ? -7.789 -21.547 3.213 1.00 97.00 468 ALA A N 1
ATOM 3635 C CA . ALA A 1 468 ? -6.623 -21.106 3.969 1.00 97.00 468 ALA A CA 1
ATOM 3636 C C . ALA A 1 468 ? -6.680 -21.539 5.439 1.00 97.00 468 ALA A C 1
ATOM 3638 O O . ALA A 1 468 ? -5.715 -22.105 5.951 1.00 97.00 468 ALA A O 1
ATOM 3639 N N . PHE A 1 469 ? -7.820 -21.317 6.101 1.00 97.44 469 PHE A N 1
ATOM 3640 C CA . PHE A 1 469 ? -8.017 -21.705 7.494 1.00 97.44 469 PHE A CA 1
ATOM 3641 C C . PHE A 1 469 ? -7.877 -23.216 7.685 1.00 97.44 469 PHE A C 1
ATOM 3643 O O . PHE A 1 469 ? -7.176 -23.670 8.592 1.00 97.44 469 PHE A O 1
ATOM 3650 N N . LEU A 1 470 ? -8.484 -24.008 6.796 1.00 95.62 470 LEU A N 1
ATOM 3651 C CA . LEU A 1 470 ? -8.374 -25.463 6.824 1.00 95.62 470 LEU A CA 1
ATOM 3652 C C . LEU A 1 470 ? -6.922 -25.927 6.657 1.00 95.62 470 LEU A C 1
ATOM 3654 O O . LEU A 1 470 ? -6.478 -26.809 7.389 1.00 95.62 470 LEU A O 1
ATOM 3658 N N . LEU A 1 471 ? -6.174 -25.345 5.718 1.00 96.75 471 LEU A N 1
ATOM 3659 C CA . LEU A 1 471 ? -4.772 -25.700 5.485 1.00 96.75 471 LEU A CA 1
ATOM 3660 C C . LEU A 1 471 ? -3.894 -25.356 6.693 1.00 96.75 471 LEU A C 1
ATOM 3662 O O . LEU A 1 471 ? -3.139 -26.212 7.154 1.00 96.75 471 LEU A O 1
ATOM 3666 N N . PHE A 1 472 ? -4.048 -24.151 7.249 1.00 97.56 472 PHE A N 1
ATOM 3667 C CA . PHE A 1 472 ? -3.308 -23.711 8.433 1.00 97.56 472 PHE A CA 1
ATOM 3668 C C . PHE A 1 472 ? -3.580 -24.627 9.635 1.00 97.56 472 PHE A C 1
ATOM 3670 O O . PHE A 1 472 ? -2.657 -25.155 10.252 1.00 97.56 472 PHE A O 1
ATOM 3677 N N . THR A 1 473 ? -4.856 -24.868 9.944 1.00 95.69 473 THR A N 1
ATOM 3678 C CA . THR A 1 473 ? -5.268 -25.681 11.099 1.00 95.69 473 THR A CA 1
ATOM 3679 C C . THR A 1 473 ? -4.911 -27.158 10.946 1.00 95.69 473 THR A C 1
ATOM 3681 O O . THR A 1 473 ? -4.528 -27.798 11.923 1.00 95.69 473 THR A O 1
ATOM 3684 N N . SER A 1 474 ? -4.971 -27.703 9.728 1.00 94.19 474 SER A N 1
ATOM 3685 C CA . SER A 1 474 ? -4.544 -29.082 9.461 1.00 94.19 474 SER A CA 1
ATOM 3686 C C . SER A 1 474 ? -3.033 -29.239 9.656 1.00 94.19 474 SER A C 1
ATOM 3688 O O . SER A 1 474 ? -2.599 -30.204 10.288 1.00 94.19 474 SER A O 1
ATOM 3690 N N . LYS A 1 475 ? -2.232 -28.265 9.195 1.00 95.75 475 LYS A N 1
ATOM 3691 C CA . LYS A 1 475 ? -0.781 -28.242 9.436 1.00 95.75 475 LYS A CA 1
ATOM 3692 C C . LYS A 1 475 ? -0.485 -28.134 10.938 1.00 95.75 475 LYS A C 1
ATOM 3694 O O . LYS A 1 475 ? 0.250 -28.976 11.452 1.00 95.75 475 LYS A O 1
ATOM 3699 N N . LEU A 1 476 ? -1.166 -27.231 11.654 1.00 95.25 476 LEU A N 1
ATOM 3700 C CA . LEU A 1 476 ? -1.060 -27.064 13.111 1.00 95.25 476 LEU A CA 1
ATOM 3701 C C . LEU A 1 476 ? -1.307 -28.364 13.878 1.00 95.25 476 LEU A C 1
ATOM 3703 O O . LEU A 1 476 ? -0.477 -28.756 14.698 1.00 95.25 476 LEU A O 1
ATOM 3707 N N . SER A 1 477 ? -2.415 -29.049 13.593 1.00 92.38 477 SER A N 1
ATOM 3708 C CA . SER A 1 477 ? -2.755 -30.322 14.233 1.00 92.38 477 SER A CA 1
ATOM 3709 C C . SER A 1 477 ? -1.743 -31.423 13.901 1.00 92.38 477 SER A C 1
ATOM 3711 O O . SER A 1 477 ? -1.356 -32.181 14.785 1.00 92.38 477 SER A O 1
ATOM 3713 N N . SER A 1 478 ? -1.269 -31.494 12.652 1.00 93.00 478 SER A N 1
ATOM 3714 C CA . SER A 1 478 ? -0.302 -32.518 12.230 1.00 93.00 478 SER A CA 1
ATOM 3715 C C . SER A 1 478 ? 1.091 -32.339 12.846 1.00 93.00 478 SER A C 1
ATOM 3717 O O . SER A 1 478 ? 1.742 -33.324 13.183 1.00 93.00 478 SER A O 1
ATOM 3719 N N . SER A 1 479 ? 1.550 -31.094 13.025 1.00 93.88 479 SER A N 1
ATOM 3720 C CA . SER A 1 479 ? 2.860 -30.806 13.623 1.00 93.88 479 SER A CA 1
ATOM 3721 C C . SER A 1 479 ? 2.845 -30.834 15.151 1.00 93.88 479 SER A C 1
ATOM 3723 O O . SER A 1 479 ? 3.909 -30.899 15.759 1.00 93.88 479 SER A O 1
ATOM 3725 N N . ASN A 1 480 ? 1.665 -30.806 15.781 1.00 92.19 480 ASN A N 1
ATOM 3726 C CA . ASN A 1 480 ? 1.519 -30.765 17.236 1.00 92.19 480 ASN A CA 1
ATOM 3727 C C . ASN A 1 480 ? 0.566 -31.867 17.738 1.00 92.19 480 ASN A C 1
ATOM 3729 O O . ASN A 1 480 ? -0.547 -31.557 18.166 1.00 92.19 480 ASN A O 1
ATOM 3733 N N . PRO A 1 481 ? 0.983 -33.150 17.762 1.00 88.44 481 PRO A N 1
ATOM 3734 C CA . PRO A 1 481 ? 0.117 -34.259 18.186 1.00 88.44 481 PRO A CA 1
ATOM 3735 C C . PRO A 1 481 ? -0.396 -34.154 19.633 1.00 88.44 481 PRO A C 1
ATOM 3737 O O . PRO A 1 481 ? -1.395 -34.775 19.979 1.00 88.44 481 PRO A O 1
ATOM 3740 N N . GLY A 1 482 ? 0.292 -33.387 20.488 1.00 88.19 482 GLY A N 1
ATOM 3741 C CA . GLY A 1 482 ? -0.118 -33.125 21.872 1.00 88.19 482 GLY A CA 1
ATOM 3742 C C . GLY A 1 482 ? -1.136 -31.989 22.032 1.00 88.19 482 GLY A C 1
ATOM 3743 O O . GLY A 1 482 ? -1.607 -31.750 23.143 1.00 88.19 482 GLY A O 1
ATOM 3744 N N . LEU A 1 483 ? -1.472 -31.271 20.956 1.00 90.12 483 LEU A N 1
ATOM 3745 C CA . LEU A 1 483 ? -2.501 -30.239 20.981 1.00 90.12 483 LEU A CA 1
ATOM 3746 C C . LEU A 1 483 ? -3.873 -30.910 21.094 1.00 90.12 483 LEU A C 1
ATOM 3748 O O . LEU A 1 483 ? -4.244 -31.725 20.254 1.00 90.12 483 LEU A O 1
ATOM 3752 N N . GLY A 1 484 ? -4.644 -30.561 22.124 1.00 89.00 484 GLY A N 1
ATOM 3753 C CA . GLY A 1 484 ? -6.013 -31.050 22.261 1.00 89.00 484 GLY A CA 1
ATOM 3754 C C . GLY A 1 484 ? -6.882 -30.531 21.117 1.00 89.00 484 GLY A C 1
ATOM 3755 O O . GLY A 1 484 ? -7.137 -29.331 21.038 1.00 89.00 484 GLY A O 1
ATOM 3756 N N . VAL A 1 485 ? -7.345 -31.431 20.249 1.00 90.19 485 VAL A N 1
ATOM 3757 C CA . VAL A 1 485 ? -8.256 -31.119 19.142 1.00 90.19 485 VAL A CA 1
ATOM 3758 C C . VAL A 1 485 ? -9.502 -31.979 19.281 1.00 90.19 485 VAL A C 1
ATOM 3760 O O . VAL A 1 485 ? -9.411 -33.193 19.442 1.00 90.19 485 VAL A O 1
ATOM 3763 N N . GLN A 1 486 ? -10.665 -31.342 19.231 1.00 88.62 486 GLN A N 1
ATOM 3764 C CA . GLN A 1 486 ? -11.960 -32.009 19.221 1.00 88.62 486 GLN A CA 1
ATOM 3765 C C . GLN A 1 486 ? -12.624 -31.747 17.876 1.00 88.62 486 GLN A C 1
ATOM 3767 O O . GLN A 1 486 ? -12.794 -30.595 17.482 1.00 88.62 486 GLN A O 1
ATOM 3772 N N . GLU A 1 487 ? -12.995 -32.805 17.166 1.00 83.06 487 GLU A N 1
ATOM 3773 C CA . GLU A 1 487 ? -13.777 -32.667 15.942 1.00 83.06 487 GLU A CA 1
ATOM 3774 C C . GLU A 1 487 ? -15.255 -32.550 16.312 1.00 83.06 487 GLU A C 1
ATOM 3776 O O . GLU A 1 487 ? -15.838 -33.440 16.931 1.00 83.06 487 GLU A O 1
ATOM 3781 N N . VAL A 1 488 ? -15.844 -31.408 15.974 1.00 81.00 488 VAL A N 1
ATOM 3782 C CA . VAL A 1 488 ? -17.251 -31.094 16.198 1.00 81.00 488 VAL A CA 1
ATOM 3783 C C . VAL A 1 488 ? -17.893 -30.932 14.828 1.00 81.00 488 VAL A C 1
ATOM 3785 O O . VAL A 1 488 ? -17.766 -29.894 14.181 1.00 81.00 488 VAL A O 1
ATOM 3788 N N . GLY A 1 489 ? -18.546 -31.997 14.373 1.00 74.25 489 GLY A N 1
ATOM 3789 C CA . GLY A 1 489 ? -19.224 -32.051 13.082 1.00 74.25 489 GLY A CA 1
ATOM 3790 C C . GLY A 1 489 ? -20.743 -32.026 13.209 1.00 74.25 489 GLY A C 1
ATOM 3791 O O . GLY A 1 489 ? -21.326 -32.472 14.199 1.00 74.25 489 GLY A O 1
ATOM 3792 N N . SER A 1 490 ? -21.388 -31.516 12.169 1.00 69.81 490 SER A N 1
ATOM 3793 C CA . SER A 1 490 ? -22.811 -31.691 11.881 1.00 69.81 490 SER A CA 1
ATOM 3794 C C . SER A 1 490 ? -22.960 -32.313 10.491 1.00 69.81 490 SER A C 1
ATOM 3796 O O . SER A 1 490 ? -21.988 -32.411 9.751 1.00 69.81 490 SER A O 1
ATOM 3798 N N . ALA A 1 491 ? -24.178 -32.677 10.084 1.00 62.78 491 ALA A N 1
ATOM 3799 C CA . ALA A 1 491 ? -24.419 -33.252 8.755 1.00 62.78 491 ALA A CA 1
ATOM 3800 C C . ALA A 1 491 ? -23.974 -32.353 7.576 1.00 62.78 491 ALA A C 1
ATOM 3802 O O . ALA A 1 491 ? -23.864 -32.845 6.456 1.00 62.78 491 ALA A O 1
ATOM 3803 N N . SER A 1 492 ? -23.748 -31.052 7.805 1.00 61.94 492 SER A N 1
ATOM 3804 C CA . SER A 1 492 ? -23.415 -30.073 6.762 1.00 61.94 492 SER A CA 1
ATOM 3805 C C . SER A 1 492 ? -22.082 -29.344 6.955 1.00 61.94 492 SER A C 1
ATOM 3807 O O . SER A 1 492 ? -21.681 -28.602 6.059 1.00 61.94 492 SER A O 1
ATOM 3809 N N . SER A 1 493 ? -21.418 -29.476 8.109 1.00 70.75 493 SER A N 1
ATOM 3810 C CA . SER A 1 493 ? -20.213 -28.693 8.424 1.00 70.75 493 SER A CA 1
ATOM 3811 C C . SER A 1 493 ? -19.379 -29.356 9.515 1.00 70.75 493 SER A C 1
ATOM 3813 O O . SER A 1 493 ? -19.925 -29.688 10.570 1.00 70.75 493 SER A O 1
ATOM 3815 N N . ASP A 1 494 ? -18.069 -29.446 9.286 1.00 75.06 494 ASP A N 1
ATOM 3816 C CA . ASP A 1 494 ? -17.085 -29.941 10.250 1.00 75.06 494 ASP A CA 1
ATOM 3817 C C . ASP A 1 494 ? -16.241 -28.784 10.795 1.00 75.06 494 ASP A C 1
ATOM 3819 O O . ASP A 1 494 ? -15.688 -27.988 10.033 1.00 75.06 494 ASP A O 1
ATOM 3823 N N . LEU A 1 495 ? -16.128 -28.688 12.121 1.00 84.88 495 LEU A N 1
ATOM 3824 C CA . LEU A 1 495 ? -15.310 -27.694 12.810 1.00 84.88 495 LEU A CA 1
ATOM 3825 C C . LEU A 1 495 ? -14.363 -28.380 13.793 1.00 84.88 495 LEU A C 1
ATOM 3827 O O . LEU A 1 495 ? -14.766 -29.217 14.596 1.00 84.88 495 LEU A O 1
ATOM 3831 N N . ARG A 1 496 ? -13.097 -27.967 13.789 1.00 89.19 496 ARG A N 1
ATOM 3832 C CA . ARG A 1 496 ? -12.138 -28.368 14.822 1.00 89.19 496 ARG A CA 1
ATOM 3833 C C . ARG A 1 496 ? -12.152 -27.362 15.961 1.00 89.19 496 ARG A C 1
ATOM 3835 O O . ARG A 1 496 ? -12.006 -26.162 15.731 1.00 89.19 496 ARG A O 1
ATOM 3842 N N . VAL A 1 497 ? -12.309 -27.864 17.179 1.00 92.31 497 VAL A N 1
ATOM 3843 C CA . VAL A 1 497 ? -12.273 -27.085 18.414 1.00 92.31 497 VAL A CA 1
ATOM 3844 C C . VAL A 1 497 ? -10.959 -27.347 19.137 1.00 92.31 497 VAL A C 1
ATOM 3846 O O . VAL A 1 497 ? -10.587 -28.488 19.406 1.00 92.31 497 VAL A O 1
ATOM 3849 N N . TYR A 1 498 ? -10.277 -26.262 19.475 1.00 94.44 498 TYR A N 1
ATOM 3850 C CA . TYR A 1 498 ? -8.984 -26.211 20.137 1.00 94.44 498 TYR A CA 1
ATOM 3851 C C . TYR A 1 498 ? -9.177 -25.584 21.526 1.00 94.44 498 TYR A C 1
ATOM 3853 O O . TYR A 1 498 ? -9.222 -24.355 21.633 1.00 94.44 498 TYR A O 1
ATOM 3861 N N . PRO A 1 499 ? -9.332 -26.373 22.607 1.00 93.31 499 PRO A N 1
ATOM 3862 C CA . PRO A 1 499 ? -9.658 -25.839 23.933 1.00 93.31 499 PRO A CA 1
ATOM 3863 C C . PRO A 1 499 ? -8.633 -24.831 24.468 1.00 93.31 499 PRO A C 1
ATOM 3865 O O . PRO A 1 499 ? -9.001 -23.901 25.179 1.00 93.31 499 PRO A O 1
ATOM 3868 N N . SER A 1 500 ? -7.359 -24.985 24.099 1.00 94.25 500 SER A N 1
ATOM 3869 C CA . SER A 1 500 ? -6.271 -24.079 24.482 1.00 94.25 500 SER A CA 1
ATOM 3870 C C . SER A 1 500 ? -6.115 -22.855 23.570 1.00 94.25 500 SER A C 1
ATOM 3872 O O . SER A 1 500 ? -5.349 -21.958 23.908 1.00 94.25 500 SER A O 1
ATOM 3874 N N . LEU A 1 501 ? -6.821 -22.790 22.432 1.00 96.25 501 LEU A N 1
ATOM 3875 C CA . LEU A 1 501 ? -6.690 -21.726 21.426 1.00 96.25 501 LEU A CA 1
ATOM 3876 C C . LEU A 1 501 ? -8.064 -21.107 21.096 1.00 96.25 501 LEU A C 1
ATOM 3878 O O . LEU A 1 501 ? -8.609 -21.320 20.009 1.00 96.25 501 LEU A O 1
ATOM 3882 N N . PRO A 1 502 ? -8.650 -20.313 22.013 1.00 96.12 502 PRO A N 1
ATOM 3883 C CA . PRO A 1 502 ? -10.014 -19.796 21.876 1.00 96.12 502 PRO A CA 1
ATOM 3884 C C . PRO A 1 502 ? -10.219 -18.934 20.624 1.00 96.12 502 PRO A C 1
ATOM 3886 O O . PRO A 1 502 ? -11.257 -19.040 19.974 1.00 96.12 502 PRO A O 1
ATOM 3889 N N . LEU A 1 503 ? -9.229 -18.130 20.234 1.00 96.88 503 LEU A N 1
ATOM 3890 C CA . LEU A 1 503 ? -9.317 -17.300 19.029 1.00 96.88 503 LEU A CA 1
ATOM 3891 C C . LEU A 1 503 ? -9.319 -18.113 17.726 1.00 96.88 503 LEU A C 1
ATOM 3893 O O . LEU A 1 503 ? -9.883 -17.663 16.733 1.00 96.88 503 LEU A O 1
ATOM 3897 N N . LEU A 1 504 ? -8.756 -19.324 17.724 1.00 96.06 504 LEU A N 1
ATOM 3898 C CA . LEU A 1 504 ? -8.828 -20.210 16.561 1.00 96.06 504 LEU A CA 1
ATOM 3899 C C . LEU A 1 504 ? -10.257 -20.745 16.387 1.00 96.06 504 LEU A C 1
ATOM 3901 O O . LEU A 1 504 ? -10.786 -20.764 15.278 1.00 96.06 504 LEU A O 1
ATOM 3905 N N . ASN A 1 505 ? -10.916 -21.073 17.503 1.00 96.19 505 ASN A N 1
ATOM 3906 C CA . ASN A 1 505 ? -12.331 -21.454 17.519 1.00 96.19 505 ASN A CA 1
ATOM 3907 C C . ASN A 1 505 ? -13.215 -20.297 17.050 1.00 96.19 505 ASN A C 1
ATOM 3909 O O . ASN A 1 505 ? -14.134 -20.508 16.263 1.00 96.19 505 ASN A O 1
ATOM 3913 N N . PHE A 1 506 ? -12.911 -19.071 17.489 1.00 97.31 506 PHE A N 1
ATOM 3914 C CA . PHE A 1 506 ? -13.598 -17.872 17.016 1.00 97.31 506 PHE A CA 1
ATOM 3915 C C . PHE A 1 506 ? -13.511 -17.726 15.491 1.00 97.31 506 PHE A C 1
ATOM 3917 O O . PHE A 1 506 ? -14.541 -17.499 14.865 1.00 97.31 506 PHE A O 1
ATOM 3924 N N . LEU A 1 507 ? -12.328 -17.886 14.884 1.00 97.44 507 LEU A N 1
ATOM 3925 C CA . LEU A 1 507 ? -12.164 -17.789 13.426 1.00 97.44 507 LEU A CA 1
ATOM 3926 C C . LEU A 1 507 ? -12.980 -18.854 12.681 1.00 97.44 507 LEU A C 1
ATOM 3928 O O . LEU A 1 507 ? -13.681 -18.527 11.726 1.00 97.44 507 LEU A O 1
ATOM 3932 N N . GLY A 1 508 ? -12.949 -20.108 13.141 1.00 95.56 508 GLY A N 1
ATOM 3933 C CA . GLY A 1 508 ? -13.745 -21.177 12.535 1.00 95.56 508 GLY A CA 1
ATOM 3934 C C . GLY A 1 508 ? -15.255 -20.938 12.660 1.00 95.56 508 GLY A C 1
ATOM 3935 O O . GLY A 1 508 ? -15.994 -21.068 11.686 1.00 95.56 508 GLY A O 1
ATOM 3936 N N . LEU A 1 509 ? -15.722 -20.499 13.832 1.00 95.50 509 LEU A N 1
ATOM 3937 C CA . LEU A 1 509 ? -17.125 -20.132 14.050 1.00 95.50 509 LEU A CA 1
ATOM 3938 C C . LEU A 1 509 ? -17.538 -18.882 13.264 1.00 95.50 509 LEU A C 1
ATOM 3940 O O . LEU A 1 509 ? -18.688 -18.786 12.843 1.00 95.50 509 LEU A O 1
ATOM 3944 N N . LEU A 1 510 ? -16.626 -17.930 13.052 1.00 96.69 510 LEU A N 1
ATOM 3945 C CA . LEU A 1 510 ? -16.868 -16.743 12.236 1.00 96.69 510 LEU A CA 1
ATOM 3946 C C . LEU A 1 510 ? -17.133 -17.134 10.781 1.00 96.69 510 LEU A C 1
ATOM 3948 O O . LEU A 1 510 ? -18.089 -16.634 10.193 1.00 96.69 510 LEU A O 1
ATOM 3952 N N . LEU A 1 511 ? -16.334 -18.047 10.223 1.00 95.94 511 LEU A N 1
ATOM 3953 C CA . LEU A 1 511 ? -16.530 -18.561 8.865 1.00 95.94 511 LEU A CA 1
ATOM 3954 C C . LEU A 1 511 ? -17.909 -19.227 8.715 1.00 95.94 511 LEU A C 1
ATOM 3956 O O . LEU A 1 511 ? -18.666 -18.865 7.815 1.00 95.94 511 LEU A O 1
ATOM 3960 N N . LEU A 1 512 ? -18.302 -20.082 9.666 1.00 93.19 512 LEU A N 1
ATOM 3961 C CA . LEU A 1 512 ? -19.641 -20.693 9.693 1.00 93.19 512 LEU A CA 1
ATOM 3962 C C . LEU A 1 512 ? -20.767 -19.661 9.879 1.00 93.19 512 LEU A C 1
ATOM 3964 O O . LEU A 1 512 ? -21.843 -19.772 9.288 1.00 93.19 512 LEU A O 1
ATOM 3968 N N . ALA A 1 513 ? -20.544 -18.632 10.702 1.00 94.06 513 ALA A N 1
ATOM 3969 C CA . ALA A 1 513 ? -21.516 -17.562 10.901 1.00 94.06 513 ALA A CA 1
ATOM 3970 C C . ALA A 1 513 ? -21.746 -16.766 9.609 1.00 94.06 513 ALA A C 1
ATOM 3972 O O . ALA A 1 513 ? -22.890 -16.402 9.324 1.00 94.06 513 ALA A O 1
ATOM 3973 N N . ILE A 1 514 ? -20.685 -16.526 8.830 1.00 95.50 514 ILE A N 1
ATOM 3974 C CA . ILE A 1 514 ? -20.754 -15.864 7.523 1.00 95.50 514 ILE A CA 1
ATOM 3975 C C . ILE A 1 514 ? -21.551 -16.717 6.531 1.00 95.50 514 ILE A C 1
ATOM 3977 O O . ILE A 1 514 ? -22.442 -16.183 5.876 1.00 95.50 514 ILE A O 1
ATOM 3981 N N . GLU A 1 515 ? -21.309 -18.030 6.471 1.00 91.56 515 GLU A N 1
ATOM 3982 C CA . GLU A 1 515 ? -22.079 -18.954 5.620 1.00 91.56 515 GLU A CA 1
ATOM 3983 C C . GLU A 1 515 ? -23.577 -18.939 5.952 1.00 91.56 515 GLU A C 1
ATOM 3985 O O . GLU A 1 515 ? -24.421 -18.944 5.056 1.00 91.56 515 GLU A O 1
ATOM 3990 N N . LYS A 1 516 ? -23.921 -18.852 7.242 1.00 89.81 516 LYS A N 1
ATOM 3991 C CA . LYS A 1 516 ? -25.314 -18.760 7.701 1.00 89.81 516 LYS A CA 1
ATOM 3992 C C . LYS A 1 516 ? -25.944 -17.377 7.474 1.00 89.81 516 LYS A C 1
ATOM 3994 O O . LYS A 1 516 ? -27.168 -17.267 7.435 1.00 89.81 516 LYS A O 1
ATOM 3999 N N . GLY A 1 517 ? -25.147 -16.309 7.399 1.00 88.94 517 GLY A N 1
ATOM 4000 C CA . GLY A 1 517 ? -25.616 -14.930 7.201 1.00 88.94 517 GLY A CA 1
ATOM 4001 C C . GLY A 1 517 ? -26.405 -14.326 8.375 1.00 88.94 517 GLY A C 1
ATOM 4002 O O . GLY A 1 517 ? -27.127 -13.345 8.200 1.00 88.94 517 GLY A O 1
ATOM 4003 N N . SER A 1 518 ? -26.302 -14.893 9.583 1.00 91.25 518 SER A N 1
ATOM 4004 C CA . SER A 1 518 ? -27.094 -14.466 10.746 1.00 91.25 518 SER A CA 1
ATOM 4005 C C . SER A 1 518 ? -26.365 -13.416 11.591 1.00 91.25 518 SER A C 1
ATOM 4007 O O . SER A 1 518 ? -25.485 -13.753 12.385 1.00 91.25 518 SER A O 1
ATOM 4009 N N . ALA A 1 519 ? -26.790 -12.151 11.503 1.00 93.75 519 ALA A N 1
ATOM 4010 C CA . ALA A 1 519 ? -26.193 -11.041 12.256 1.00 93.75 519 ALA A CA 1
ATOM 4011 C C . ALA A 1 519 ? -26.202 -11.258 13.782 1.00 93.75 519 ALA A C 1
ATOM 4013 O O . ALA A 1 519 ? -25.263 -10.857 14.469 1.00 93.75 519 ALA A O 1
ATOM 4014 N N . ASP A 1 520 ? -27.229 -11.919 14.321 1.00 94.69 520 ASP A N 1
ATOM 4015 C CA . ASP A 1 520 ? -27.319 -12.197 15.760 1.00 94.69 520 ASP A CA 1
ATOM 4016 C C . ASP A 1 520 ? -26.278 -13.222 16.222 1.00 94.69 520 ASP A C 1
ATOM 4018 O O . ASP A 1 520 ? -25.694 -13.055 17.291 1.00 94.69 520 ASP A O 1
ATOM 4022 N N . VAL A 1 521 ? -25.958 -14.212 15.378 1.00 94.50 521 VAL A N 1
ATOM 4023 C CA . VAL A 1 521 ? -24.893 -15.192 15.652 1.00 94.50 521 VAL A CA 1
ATOM 4024 C C . VAL A 1 521 ? -23.543 -14.484 15.667 1.00 94.50 521 VAL A C 1
ATOM 4026 O O . VAL A 1 521 ? -22.757 -14.690 16.584 1.00 94.50 521 VAL A O 1
ATOM 4029 N N . PHE A 1 522 ? -23.295 -13.588 14.709 1.00 96.25 522 PHE A N 1
ATOM 4030 C CA . PHE A 1 522 ? -22.072 -12.787 14.682 1.00 96.25 522 PHE A CA 1
ATOM 4031 C C . PHE A 1 522 ? -21.924 -11.891 15.924 1.00 96.25 522 PHE A C 1
ATOM 4033 O O . PHE A 1 522 ? -20.858 -11.858 16.541 1.00 96.25 522 PHE A O 1
ATOM 4040 N N . LYS A 1 523 ? -22.992 -11.196 16.342 1.00 95.81 523 LYS A N 1
ATOM 4041 C CA . LYS A 1 523 ? -22.984 -10.371 17.565 1.00 95.81 523 LYS A CA 1
ATOM 4042 C C . LYS A 1 523 ? -22.738 -11.213 18.817 1.00 95.81 523 LYS A C 1
ATOM 4044 O O . LYS A 1 523 ? -21.923 -10.827 19.652 1.00 95.81 523 LYS A O 1
ATOM 4049 N N . GLN A 1 524 ? -23.413 -12.358 18.937 1.00 96.50 524 GLN A N 1
ATOM 4050 C CA . GLN A 1 524 ? -23.229 -13.284 20.052 1.00 96.50 524 GLN A CA 1
ATOM 4051 C C . GLN A 1 524 ? -21.793 -13.816 20.091 1.00 96.50 524 GLN A C 1
ATOM 4053 O O . GLN A 1 524 ? -21.179 -13.825 21.155 1.00 96.50 524 GLN A O 1
ATOM 4058 N N . LEU A 1 525 ? -21.236 -14.185 18.934 1.00 96.19 525 LEU A N 1
ATOM 4059 C CA . LEU A 1 525 ? -19.862 -14.658 18.807 1.00 96.19 525 LEU A CA 1
ATOM 4060 C C . LEU A 1 525 ? -18.860 -13.583 19.249 1.00 96.19 525 LEU A C 1
ATOM 4062 O O . LEU A 1 525 ? -18.014 -13.848 20.101 1.00 96.19 525 LEU A O 1
ATOM 4066 N N . LYS A 1 526 ? -19.000 -12.344 18.755 1.00 95.56 526 LYS A N 1
ATOM 4067 C CA . LYS A 1 526 ? -18.173 -11.211 19.203 1.00 95.56 526 LYS A CA 1
ATOM 4068 C C . LYS A 1 526 ? -18.289 -10.964 20.705 1.00 95.56 526 LYS A C 1
ATOM 4070 O O . LYS A 1 526 ? -17.281 -10.706 21.349 1.00 95.56 526 LYS A O 1
ATOM 4075 N N . SER A 1 527 ? -19.498 -11.046 21.263 1.00 96.81 527 SER A N 1
ATOM 4076 C CA . SER A 1 527 ? -19.718 -10.855 22.699 1.00 96.81 527 SER A CA 1
ATOM 4077 C C . SER A 1 527 ? -19.078 -11.963 23.534 1.00 96.81 527 SER A C 1
ATOM 4079 O O . SER A 1 527 ? -18.539 -11.676 24.598 1.00 96.81 527 SER A O 1
ATOM 4081 N N . HIS A 1 528 ? -19.140 -13.214 23.075 1.00 97.56 528 HIS A N 1
ATOM 4082 C CA . HIS A 1 528 ? -18.591 -14.360 23.797 1.00 97.56 528 HIS A CA 1
ATOM 4083 C C . HIS A 1 528 ? -17.057 -14.339 23.831 1.00 97.56 528 HIS A C 1
ATOM 4085 O O . HIS A 1 528 ? -16.462 -14.618 24.866 1.00 97.56 528 HIS A O 1
ATOM 4091 N N . TYR A 1 529 ? -16.419 -13.947 22.725 1.00 97.25 529 TYR A N 1
ATOM 4092 C CA . TYR A 1 529 ? -14.959 -13.883 22.602 1.00 97.25 529 TYR A CA 1
ATOM 4093 C C . TYR A 1 529 ? -14.370 -12.489 22.882 1.00 97.25 529 TYR A C 1
ATOM 4095 O O . TYR A 1 529 ? -13.198 -12.253 22.596 1.00 97.25 529 TYR A O 1
ATOM 4103 N N . ALA A 1 530 ? -15.149 -11.559 23.445 1.00 95.75 530 ALA A N 1
ATOM 4104 C CA . ALA A 1 530 ? -14.780 -10.145 23.545 1.00 95.75 530 ALA A CA 1
ATOM 4105 C C . ALA A 1 530 ? -13.446 -9.892 24.269 1.00 95.75 530 ALA A C 1
ATOM 4107 O O . ALA A 1 530 ? -12.663 -9.058 23.817 1.00 95.75 530 ALA A O 1
ATOM 4108 N N . SER A 1 531 ? -13.165 -10.610 25.364 1.00 96.00 531 SER A N 1
ATOM 4109 C CA . SER A 1 531 ? -11.891 -10.484 26.088 1.00 96.00 531 SER A CA 1
ATOM 4110 C C . SER A 1 531 ? -10.709 -10.917 25.223 1.00 96.00 531 SER A C 1
ATOM 4112 O O . SER A 1 531 ? -9.760 -10.161 25.064 1.00 96.00 531 SER A O 1
ATOM 4114 N N . TYR A 1 532 ? -10.811 -12.081 24.581 1.00 95.12 532 TYR A N 1
ATOM 4115 C CA . TYR A 1 532 ? -9.754 -12.610 23.722 1.00 95.12 532 TYR A CA 1
ATOM 4116 C C . TYR A 1 532 ? -9.503 -11.729 22.493 1.00 95.12 532 TYR A C 1
ATOM 4118 O O . TYR A 1 532 ? -8.359 -11.530 22.100 1.00 95.12 532 TYR A O 1
ATOM 4126 N N . ILE A 1 533 ? -10.564 -11.183 21.886 1.00 95.00 533 ILE A N 1
ATOM 4127 C CA . ILE A 1 533 ? -10.449 -10.266 20.740 1.00 95.00 533 ILE A CA 1
ATOM 4128 C C . ILE A 1 533 ? -9.735 -8.980 21.160 1.00 95.00 533 ILE A C 1
ATOM 4130 O O . ILE A 1 533 ? -8.873 -8.490 20.434 1.00 95.00 533 ILE A O 1
ATOM 4134 N N . LYS A 1 534 ? -10.068 -8.451 22.342 1.00 93.31 534 LYS A N 1
ATOM 4135 C CA . LYS A 1 534 ? -9.410 -7.265 22.892 1.00 93.31 534 LYS A CA 1
ATOM 4136 C C . LYS A 1 534 ? -7.918 -7.509 23.128 1.00 93.31 534 LYS A C 1
ATOM 4138 O O . LYS A 1 534 ? -7.116 -6.639 22.805 1.00 93.31 534 LYS A O 1
ATOM 4143 N N . ASP A 1 535 ? -7.556 -8.684 23.637 1.00 90.75 535 ASP A N 1
ATOM 4144 C CA . ASP A 1 535 ? -6.159 -9.054 23.888 1.00 90.75 535 ASP A CA 1
ATOM 4145 C C . ASP A 1 535 ? -5.363 -9.259 22.584 1.00 90.75 535 ASP A C 1
ATOM 4147 O O . ASP A 1 535 ? -4.169 -8.973 22.544 1.00 90.75 535 ASP A O 1
ATOM 4151 N N . ALA A 1 536 ? -6.022 -9.670 21.491 1.00 86.06 536 ALA A N 1
ATOM 4152 C CA . ALA A 1 536 ? -5.418 -9.730 20.153 1.00 86.06 536 ALA A CA 1
ATOM 4153 C C . ALA A 1 536 ? -5.124 -8.338 19.549 1.00 86.06 536 ALA A C 1
ATOM 4155 O O . ALA A 1 536 ? -4.312 -8.212 18.633 1.00 86.06 536 ALA A O 1
ATOM 4156 N N . GLY A 1 537 ? -5.775 -7.285 20.054 1.00 81.75 537 GLY A N 1
ATOM 4157 C CA . GLY A 1 537 ? -5.486 -5.884 19.748 1.00 81.75 537 GLY A CA 1
ATOM 4158 C C . GLY A 1 537 ? -6.071 -5.360 18.432 1.00 81.75 537 GLY A C 1
ATOM 4159 O O . GLY A 1 537 ? -6.901 -4.458 18.446 1.00 81.75 537 GLY A O 1
ATOM 4160 N N . ASN A 1 538 ? -5.636 -5.868 17.277 1.00 84.25 538 ASN A N 1
ATOM 4161 C CA . ASN A 1 538 ? -5.852 -5.214 15.972 1.00 84.25 538 ASN A CA 1
ATOM 4162 C C . ASN A 1 538 ? -7.018 -5.777 15.130 1.00 84.25 538 ASN A C 1
ATOM 4164 O O . ASN A 1 538 ? -7.048 -5.587 13.915 1.00 84.25 538 ASN A O 1
ATOM 4168 N N . TRP A 1 539 ? -7.984 -6.471 15.742 1.00 94.31 539 TRP A N 1
ATOM 4169 C CA . TRP A 1 539 ? -9.076 -7.139 15.009 1.00 94.31 539 TRP A CA 1
ATOM 4170 C C . TRP A 1 539 ? -10.349 -6.299 14.874 1.00 94.31 539 TRP A C 1
ATOM 4172 O O . TRP A 1 539 ? -11.205 -6.622 14.050 1.00 94.31 539 TRP A O 1
ATOM 4182 N N . ASP A 1 540 ? -10.498 -5.227 15.655 1.00 90.94 540 ASP A N 1
ATOM 4183 C CA . ASP A 1 540 ? -11.740 -4.445 15.709 1.00 90.94 540 ASP A CA 1
ATOM 4184 C C . ASP A 1 540 ? -12.150 -3.875 14.347 1.00 90.94 540 ASP A C 1
ATOM 4186 O O . ASP A 1 540 ? -13.321 -3.966 13.968 1.00 90.94 540 ASP A O 1
ATOM 4190 N N . GLU A 1 541 ? -11.191 -3.336 13.591 1.00 91.62 541 GLU A N 1
ATOM 4191 C CA . GLU A 1 541 ? -11.437 -2.766 12.265 1.00 91.62 541 GLU A CA 1
ATOM 4192 C C . GLU A 1 541 ? -11.841 -3.846 11.253 1.00 91.62 541 GLU A C 1
ATOM 4194 O O . GLU A 1 541 ? -12.870 -3.712 10.586 1.00 91.62 541 GLU A O 1
ATOM 4199 N N . ALA A 1 542 ? -11.090 -4.951 11.190 1.00 93.81 542 ALA A N 1
ATOM 4200 C CA . ALA A 1 542 ? -11.396 -6.070 10.301 1.00 93.81 542 ALA A CA 1
ATOM 4201 C C . ALA A 1 542 ? -12.780 -6.666 10.610 1.00 93.81 542 ALA A C 1
ATOM 4203 O O . ALA A 1 542 ? -13.585 -6.894 9.709 1.00 93.81 542 ALA A O 1
ATOM 4204 N N . LEU A 1 543 ? -13.109 -6.851 11.892 1.00 95.81 543 LEU A N 1
ATOM 4205 C CA . LEU A 1 543 ? -14.410 -7.365 12.317 1.00 95.81 543 LEU A CA 1
ATOM 4206 C C . LEU A 1 543 ? -15.549 -6.371 12.073 1.00 95.81 543 LEU A C 1
ATOM 4208 O O . LEU A 1 543 ? -16.675 -6.800 11.825 1.00 95.81 543 LEU A O 1
ATOM 4212 N N . ALA A 1 544 ? -15.303 -5.063 12.149 1.00 94.06 544 ALA A N 1
ATOM 4213 C CA . ALA A 1 544 ? -16.299 -4.061 11.780 1.00 94.06 544 ALA A CA 1
ATOM 4214 C C . ALA A 1 544 ? -16.624 -4.136 10.280 1.00 94.06 544 ALA A C 1
ATOM 4216 O O . ALA A 1 544 ? -17.799 -4.195 9.919 1.00 94.06 544 ALA A O 1
ATOM 4217 N N . GLN A 1 545 ? -15.598 -4.227 9.429 1.00 94.75 545 GLN A N 1
ATOM 4218 C CA . GLN A 1 545 ? -15.761 -4.376 7.981 1.00 94.75 545 GLN A CA 1
ATOM 4219 C C . GLN A 1 545 ? -16.449 -5.699 7.612 1.00 94.75 545 GLN A C 1
ATOM 4221 O O . GLN A 1 545 ? -17.398 -5.695 6.834 1.00 94.75 545 GLN A O 1
ATOM 4226 N N . VAL A 1 546 ? -16.072 -6.822 8.235 1.00 96.00 546 VAL A N 1
ATOM 4227 C CA . VAL A 1 546 ? -16.771 -8.114 8.067 1.00 96.00 546 VAL A CA 1
ATOM 4228 C C . VAL A 1 546 ? -18.238 -8.013 8.513 1.00 96.00 546 VAL A C 1
ATOM 4230 O O . VAL A 1 546 ? -19.134 -8.507 7.824 1.00 96.00 546 VAL A O 1
ATOM 4233 N N . GLY A 1 547 ? -18.496 -7.331 9.635 1.00 96.06 547 GLY A N 1
ATOM 4234 C CA . GLY A 1 547 ? -19.836 -7.017 10.136 1.00 96.06 547 GLY A CA 1
ATOM 4235 C C . GLY A 1 547 ? -20.705 -6.296 9.105 1.00 96.06 547 GLY A C 1
ATOM 4236 O O . GLY A 1 547 ? -21.871 -6.645 8.907 1.00 96.06 547 GLY A O 1
ATOM 4237 N N . GLU A 1 548 ? -20.130 -5.312 8.421 1.00 94.75 548 GLU A N 1
ATOM 4238 C CA . GLU A 1 548 ? -20.810 -4.579 7.360 1.00 94.75 548 GLU A CA 1
ATOM 4239 C C . GLU A 1 548 ? -21.013 -5.440 6.107 1.00 94.75 548 GLU A C 1
ATOM 4241 O O . GLU A 1 548 ? -22.145 -5.577 5.639 1.00 94.75 548 GLU A O 1
ATOM 4246 N N . MET A 1 549 ? -19.944 -6.058 5.596 1.00 94.75 549 MET A N 1
ATOM 4247 C CA . MET A 1 549 ? -19.937 -6.772 4.314 1.00 94.75 549 MET A CA 1
ATOM 4248 C C . MET A 1 549 ? -20.872 -7.984 4.287 1.00 94.75 549 MET A C 1
ATOM 4250 O O . MET A 1 549 ? -21.582 -8.182 3.298 1.00 94.75 549 MET A O 1
ATOM 4254 N N . TYR A 1 550 ? -20.880 -8.782 5.358 1.00 96.19 550 TYR A N 1
ATOM 4255 C CA . TYR A 1 550 ? -21.588 -10.067 5.394 1.00 96.19 550 TYR A CA 1
ATOM 4256 C C . TYR A 1 550 ? -22.891 -10.025 6.198 1.00 96.19 550 TYR A C 1
ATOM 4258 O O . TYR A 1 550 ? -23.799 -10.812 5.934 1.00 96.19 550 TYR A O 1
ATOM 4266 N N . PHE A 1 551 ? -23.026 -9.091 7.148 1.00 95.75 551 PHE A N 1
ATOM 4267 C CA . PHE A 1 551 ? -24.180 -9.031 8.055 1.00 95.75 551 PHE A CA 1
ATOM 4268 C C . PHE A 1 551 ? -24.974 -7.719 7.976 1.00 95.75 551 PHE A C 1
ATOM 4270 O O . PHE A 1 551 ? -25.991 -7.586 8.658 1.00 95.75 551 PHE A O 1
ATOM 4277 N N . GLY A 1 552 ? -24.544 -6.747 7.161 1.00 92.06 552 GLY A N 1
ATOM 4278 C CA . GLY A 1 552 ? -25.229 -5.458 7.004 1.00 92.06 552 GLY A CA 1
ATOM 4279 C C . GLY A 1 552 ? -25.215 -4.591 8.267 1.00 92.06 552 GLY A C 1
ATOM 4280 O O . GLY A 1 552 ? -26.045 -3.691 8.417 1.00 92.06 552 GLY A O 1
ATOM 4281 N N . ILE A 1 553 ? -24.302 -4.866 9.201 1.00 92.88 553 ILE A N 1
ATOM 4282 C CA . ILE A 1 553 ? -24.151 -4.082 10.424 1.00 92.88 553 ILE A CA 1
ATOM 4283 C C . ILE A 1 553 ? -23.402 -2.809 10.054 1.00 92.88 553 ILE A C 1
ATOM 4285 O O . ILE A 1 553 ? -22.220 -2.852 9.729 1.00 92.88 553 ILE A O 1
ATOM 4289 N N . LYS A 1 554 ? -24.088 -1.667 10.108 1.00 89.38 554 LYS A N 1
ATOM 4290 C CA . LYS A 1 554 ? -23.453 -0.375 9.841 1.00 89.38 554 LYS A CA 1
ATOM 4291 C C . LYS A 1 554 ? -22.306 -0.157 10.819 1.00 89.38 554 LYS A C 1
ATOM 4293 O O . LYS A 1 554 ? -22.525 -0.184 12.032 1.00 89.38 554 LYS A O 1
ATOM 4298 N N . ILE A 1 555 ? -21.114 0.105 10.287 1.00 81.69 555 ILE A N 1
ATOM 4299 C CA . ILE A 1 555 ? -19.989 0.568 11.092 1.00 81.69 555 ILE A CA 1
ATOM 4300 C C . ILE A 1 555 ? -20.441 1.882 11.740 1.00 81.69 555 ILE A C 1
ATOM 4302 O O . ILE A 1 555 ? -20.853 2.796 11.013 1.00 81.69 555 ILE A O 1
ATOM 4306 N N . PRO A 1 556 ? -20.434 1.990 13.082 1.00 70.62 556 PRO A N 1
ATOM 4307 C CA . PRO A 1 556 ? -20.681 3.261 13.739 1.00 70.62 556 PRO A CA 1
ATOM 4308 C C . PRO A 1 556 ? -19.716 4.267 13.125 1.00 70.62 556 PRO A C 1
ATOM 4310 O O . PRO A 1 556 ? -18.507 4.034 13.142 1.00 70.62 556 PRO A O 1
ATOM 4313 N N . SER A 1 557 ? -20.230 5.343 12.521 1.00 62.62 557 SER A N 1
ATOM 4314 C CA . SER A 1 557 ? -19.348 6.395 12.028 1.00 62.62 557 SER A CA 1
ATOM 4315 C C . SER A 1 557 ? -18.480 6.802 13.206 1.00 62.62 557 SER A C 1
ATOM 4317 O O . SER A 1 557 ? -19.039 7.189 14.233 1.00 62.62 557 SER A O 1
ATOM 4319 N N . GLN A 1 558 ? -17.155 6.677 13.086 1.00 54.31 558 GLN A N 1
ATOM 4320 C CA . GLN A 1 558 ? -16.263 7.338 14.025 1.00 54.31 558 GLN A CA 1
ATOM 4321 C C . GLN A 1 558 ? -16.604 8.816 13.925 1.00 54.31 558 GLN A C 1
ATOM 4323 O O . GLN A 1 558 ? -16.258 9.488 12.950 1.00 54.31 558 GLN A O 1
ATOM 4328 N N . SER A 1 559 ? -17.424 9.279 14.860 1.00 48.00 559 SER A N 1
ATOM 4329 C CA . SER A 1 559 ? -17.845 10.653 14.880 1.00 48.00 559 SER A CA 1
ATOM 4330 C C . SER A 1 559 ? -16.593 11.428 15.241 1.00 48.00 559 SER A C 1
ATOM 4332 O O . SER A 1 559 ? -15.909 11.131 16.221 1.00 48.00 559 SER A O 1
ATOM 4334 N N . ASN A 1 560 ? -16.172 12.305 14.335 1.00 61.47 560 ASN A N 1
ATOM 4335 C CA . ASN A 1 560 ? -14.972 13.080 14.566 1.00 61.47 560 ASN A CA 1
ATOM 4336 C C . ASN A 1 560 ? -15.314 14.000 15.744 1.00 61.47 560 ASN A C 1
ATOM 4338 O O . ASN A 1 560 ? -16.199 14.843 15.572 1.00 61.47 560 ASN A O 1
ATOM 4342 N N . PRO A 1 561 ? -14.684 13.860 16.926 1.00 68.12 561 PRO A N 1
ATOM 4343 C CA . PRO A 1 561 ? -15.124 14.580 18.122 1.00 68.12 561 PRO A CA 1
ATOM 4344 C C . PRO A 1 561 ? -15.125 16.096 17.901 1.00 68.12 561 PRO A C 1
ATOM 4346 O O . PRO A 1 561 ? -15.949 16.813 18.456 1.00 68.12 561 PRO A O 1
ATOM 4349 N N . LEU A 1 562 ? -14.247 16.574 17.011 1.00 63.56 562 LEU A N 1
ATOM 4350 C CA . LEU A 1 562 ? -14.186 17.960 16.557 1.00 63.56 562 LEU A CA 1
ATOM 4351 C C . LEU A 1 562 ? -15.419 18.382 15.735 1.00 63.56 562 LEU A C 1
ATOM 4353 O O . LEU A 1 562 ? -15.915 19.490 15.904 1.00 63.56 562 LEU A O 1
ATOM 4357 N N . PHE A 1 563 ? -15.916 17.512 14.853 1.00 70.19 563 PHE A N 1
ATOM 4358 C CA . PHE A 1 563 ? -17.092 17.768 14.015 1.00 70.19 563 PHE A CA 1
ATOM 4359 C C . PHE A 1 563 ? -18.389 17.681 14.825 1.00 70.19 563 PHE A C 1
ATOM 4361 O O . PHE A 1 563 ? -19.269 18.522 14.662 1.00 70.19 563 PHE A O 1
ATOM 4368 N N . ASP A 1 564 ? -18.479 16.733 15.758 1.00 72.06 564 ASP A N 1
ATOM 4369 C CA . ASP A 1 564 ? -19.593 16.651 16.707 1.00 72.06 564 ASP A CA 1
ATOM 4370 C C . ASP A 1 564 ? -19.622 17.876 17.626 1.00 72.06 564 ASP A C 1
ATOM 4372 O O . ASP A 1 564 ? -20.675 18.477 17.826 1.00 72.06 564 ASP A O 1
ATOM 4376 N N . MET A 1 565 ? -18.457 18.331 18.098 1.00 71.56 565 MET A N 1
ATOM 4377 C CA . MET A 1 565 ? -18.363 19.548 18.901 1.00 71.56 565 MET A CA 1
ATOM 4378 C C . MET A 1 565 ? -18.676 20.804 18.074 1.00 71.56 565 MET A C 1
ATOM 4380 O O . MET A 1 565 ? -19.399 21.669 18.555 1.00 71.56 565 MET A O 1
ATOM 4384 N N . MET A 1 566 ? -18.222 20.900 16.817 1.00 64.19 566 MET A N 1
ATOM 4385 C CA . MET A 1 566 ? -18.569 22.008 15.912 1.00 64.19 566 MET A CA 1
ATOM 4386 C C . MET A 1 566 ? -20.055 22.021 15.535 1.00 64.19 566 MET A C 1
ATOM 4388 O O . MET A 1 566 ? -20.656 23.090 15.507 1.00 64.19 566 MET A O 1
ATOM 4392 N N . SER A 1 567 ? -20.668 20.863 15.275 1.00 62.56 567 SER A N 1
ATOM 4393 C CA . SER A 1 567 ? -22.098 20.760 14.949 1.00 62.56 567 SER A CA 1
ATOM 4394 C C . SER A 1 567 ? -22.983 21.087 16.156 1.00 62.56 567 SER A C 1
ATOM 4396 O O . SER A 1 567 ? -23.982 21.793 16.015 1.00 62.56 567 SER A O 1
ATOM 4398 N N . SER A 1 568 ? -22.554 20.686 17.358 1.00 70.00 568 SER A N 1
ATOM 4399 C CA . SER A 1 568 ? -23.196 21.058 18.619 1.00 70.00 568 SER A CA 1
ATOM 4400 C C . SER A 1 568 ? -22.988 22.535 18.980 1.00 70.00 568 SER A C 1
ATOM 4402 O O . SER A 1 568 ? -23.824 23.101 19.682 1.00 70.00 568 SER A O 1
ATOM 4404 N N . PHE A 1 569 ? -21.908 23.172 18.511 1.00 58.25 569 PHE A N 1
ATOM 4405 C CA . PHE A 1 569 ? -21.620 24.597 18.732 1.00 58.25 569 PHE A CA 1
ATOM 4406 C C . PHE A 1 569 ? -22.281 25.511 17.683 1.00 58.25 569 PHE A C 1
ATOM 4408 O O . PHE A 1 569 ? -22.555 26.673 17.965 1.00 58.25 569 PHE A O 1
ATOM 4415 N N . MET A 1 570 ? -22.576 24.991 16.485 1.00 71.88 570 MET A N 1
ATOM 4416 C CA . MET A 1 570 ? -23.159 25.739 15.360 1.00 71.88 570 MET A CA 1
ATOM 4417 C C . MET A 1 570 ? -24.677 25.526 15.189 1.00 71.88 570 MET A C 1
ATOM 4419 O O . MET A 1 570 ? -25.228 25.861 14.146 1.00 71.88 570 MET A O 1
ATOM 4423 N N . GLY A 1 571 ? -25.364 24.974 16.197 1.00 63.22 571 GLY A N 1
ATOM 4424 C CA . GLY A 1 571 ? -26.828 25.036 16.339 1.00 63.22 571 GLY A CA 1
ATOM 4425 C C . GLY A 1 571 ? -27.663 24.608 15.121 1.00 63.22 571 GLY A C 1
ATOM 4426 O O . GLY A 1 571 ? -28.686 25.234 14.850 1.00 63.22 571 GLY A O 1
ATOM 4427 N N . GLY A 1 572 ? -27.248 23.584 14.366 1.00 45.66 572 GLY A N 1
ATOM 4428 C CA . GLY A 1 572 ? -27.861 23.237 13.078 1.00 45.66 572 GLY A CA 1
ATOM 4429 C C . GLY A 1 572 ? -28.483 21.842 13.033 1.00 45.66 572 GLY A C 1
ATOM 4430 O O . GLY A 1 572 ? -27.773 20.842 13.104 1.00 45.66 572 GLY A O 1
ATOM 4431 N N . GLY A 1 573 ? -29.808 21.784 12.861 1.00 46.72 573 GLY A N 1
ATOM 4432 C CA . GLY A 1 573 ? -30.571 20.564 12.588 1.00 46.72 573 GLY A CA 1
ATOM 4433 C C . GLY A 1 573 ? -30.095 19.823 11.333 1.00 46.72 573 GLY A C 1
ATOM 4434 O O . GLY A 1 573 ? -29.671 20.424 10.345 1.00 46.72 573 GLY A O 1
ATOM 4435 N N . GLY A 1 574 ? -30.152 18.493 11.403 1.00 42.75 574 GLY A N 1
ATOM 4436 C CA . GLY A 1 574 ? -29.562 17.586 10.426 1.00 42.75 574 GLY A CA 1
ATOM 4437 C C . GLY A 1 574 ? -30.130 17.717 9.013 1.00 42.75 574 GLY A C 1
ATOM 4438 O O . GLY A 1 574 ? -31.319 17.514 8.781 1.00 42.75 574 GLY A O 1
ATOM 4439 N N . SER A 1 575 ? -29.237 17.943 8.051 1.00 40.06 575 SER A N 1
ATOM 4440 C CA . SER A 1 575 ? -29.443 17.579 6.648 1.00 40.06 575 SER A CA 1
ATOM 4441 C C . SER A 1 575 ? -28.418 16.502 6.282 1.00 40.06 575 SER A C 1
ATOM 4443 O O . SER A 1 575 ? -27.241 16.759 6.036 1.00 40.06 575 SER A O 1
ATOM 4445 N N . GLY A 1 576 ? -28.862 15.245 6.340 1.00 37.03 576 GLY A N 1
ATOM 4446 C CA . GLY A 1 576 ? -28.045 14.088 5.993 1.00 37.03 576 GLY A CA 1
ATOM 4447 C C . GLY A 1 576 ? -27.864 13.994 4.482 1.00 37.03 576 GLY A C 1
ATOM 4448 O O . GLY A 1 576 ? -28.798 13.650 3.765 1.00 37.03 576 GLY A O 1
ATOM 4449 N N . SER A 1 577 ? -26.653 14.266 4.002 1.00 31.72 577 SER A N 1
ATOM 4450 C CA . SER A 1 577 ? -26.253 13.916 2.637 1.00 31.72 577 SER A CA 1
ATOM 4451 C C . SER A 1 577 ? -26.049 12.399 2.553 1.00 31.72 577 SER A C 1
ATOM 4453 O O . SER A 1 577 ? -25.217 11.840 3.271 1.00 31.72 577 SER A O 1
ATOM 4455 N N . GLN A 1 578 ? -26.833 11.722 1.709 1.00 31.58 578 GLN A N 1
ATOM 4456 C CA . GLN A 1 578 ? -26.724 10.283 1.457 1.00 31.58 578 GLN A CA 1
ATOM 4457 C C . GLN A 1 578 ? -25.352 9.941 0.857 1.00 31.58 578 GLN A C 1
ATOM 4459 O O . GLN A 1 578 ? -25.011 10.384 -0.239 1.00 31.58 578 GLN A O 1
ATOM 4464 N N . LYS A 1 579 ? -24.577 9.119 1.572 1.00 33.97 579 LYS A N 1
ATOM 4465 C CA . LYS A 1 579 ? -23.411 8.421 1.015 1.00 33.97 579 LYS A CA 1
ATOM 4466 C C . LYS A 1 579 ? -23.869 7.265 0.107 1.00 33.97 579 LYS A C 1
ATOM 4468 O O . LYS A 1 579 ? -24.922 6.682 0.377 1.00 33.97 579 LYS A O 1
ATOM 4473 N N . PRO A 1 580 ? -23.092 6.920 -0.937 1.00 32.94 580 PRO A N 1
ATOM 4474 C CA . PRO A 1 580 ? -23.420 5.820 -1.837 1.00 32.94 580 PRO A CA 1
ATOM 4475 C C . PRO A 1 580 ? -23.490 4.486 -1.081 1.00 32.94 580 PRO A C 1
ATOM 4477 O O . PRO A 1 580 ? -22.727 4.254 -0.144 1.00 32.94 580 PRO A O 1
ATOM 4480 N N . ALA A 1 581 ? -24.441 3.638 -1.477 1.00 37.38 581 ALA A N 1
ATOM 4481 C CA . ALA A 1 581 ? -24.732 2.362 -0.831 1.00 37.38 581 ALA A CA 1
ATOM 4482 C C . ALA A 1 581 ? -23.531 1.402 -0.897 1.00 37.38 581 ALA A C 1
ATOM 4484 O O . ALA A 1 581 ? -22.947 1.207 -1.965 1.00 37.38 581 ALA A O 1
ATOM 4485 N N . SER A 1 582 ? -23.183 0.788 0.240 1.00 46.12 582 SER A N 1
ATOM 4486 C CA . SER A 1 582 ? -22.188 -0.282 0.297 1.00 46.12 582 SER A CA 1
ATOM 4487 C C . SER A 1 582 ? -22.713 -1.522 -0.436 1.00 46.12 582 SER A C 1
ATOM 4489 O O . SER A 1 582 ? -23.871 -1.923 -0.294 1.00 46.12 582 SER A O 1
ATOM 4491 N N . ARG A 1 583 ? -21.867 -2.103 -1.294 1.00 45.66 583 ARG A N 1
ATOM 4492 C CA . ARG A 1 583 ? -22.195 -3.279 -2.106 1.00 45.66 583 ARG A CA 1
ATOM 4493 C C . ARG A 1 583 ? -22.177 -4.513 -1.201 1.00 45.66 583 ARG A C 1
ATOM 4495 O O . ARG A 1 583 ? -21.109 -4.964 -0.804 1.00 45.66 583 ARG A O 1
ATOM 4502 N N . ARG A 1 584 ? -23.358 -5.033 -0.858 1.00 58.59 584 ARG A N 1
ATOM 4503 C CA . ARG A 1 584 ? -23.518 -6.278 -0.093 1.00 58.59 584 ARG A CA 1
ATOM 4504 C C . ARG A 1 584 ? -22.934 -7.451 -0.886 1.00 58.59 584 ARG A C 1
ATOM 4506 O O . ARG A 1 584 ? -23.207 -7.574 -2.080 1.00 58.59 584 ARG A O 1
ATOM 4513 N N . VAL A 1 585 ? -22.168 -8.316 -0.226 1.00 61.50 585 VAL A N 1
ATOM 4514 C CA . VAL A 1 585 ? -21.805 -9.624 -0.785 1.00 61.50 585 VAL A CA 1
ATOM 4515 C C . VAL A 1 585 ? -23.021 -10.531 -0.591 1.00 61.50 585 VAL A C 1
ATOM 4517 O O . VAL A 1 585 ? -23.375 -10.870 0.538 1.00 61.50 585 VAL A O 1
ATOM 4520 N N . GLU A 1 586 ? -23.740 -10.836 -1.670 1.00 41.47 586 GLU A N 1
ATOM 4521 C CA . GLU A 1 586 ? -24.874 -11.763 -1.616 1.00 41.47 586 GLU A CA 1
ATOM 4522 C C . GLU A 1 586 ? -24.366 -13.204 -1.487 1.00 41.47 586 GLU A C 1
ATOM 4524 O O . GLU A 1 586 ? -23.417 -13.606 -2.162 1.00 41.47 586 GLU A O 1
ATOM 4529 N N . ALA A 1 587 ? -24.997 -13.983 -0.606 1.00 37.50 587 ALA A N 1
ATOM 4530 C CA . ALA A 1 587 ? -24.765 -15.419 -0.534 1.00 37.50 587 ALA A CA 1
ATOM 4531 C C . ALA A 1 587 ? -25.186 -16.070 -1.861 1.00 37.50 587 ALA A C 1
ATOM 4533 O O . ALA A 1 587 ? -26.192 -15.676 -2.456 1.00 37.50 587 ALA A O 1
ATOM 4534 N N . ALA A 1 588 ? -24.423 -17.065 -2.323 1.00 36.47 588 ALA A N 1
ATOM 4535 C CA . ALA A 1 588 ? -24.768 -17.807 -3.530 1.00 36.47 588 ALA A CA 1
ATOM 4536 C C . ALA A 1 588 ? -26.185 -18.409 -3.399 1.00 36.47 588 ALA A C 1
ATOM 4538 O O . ALA A 1 588 ? -26.518 -18.941 -2.334 1.00 36.47 588 ALA A O 1
ATOM 4539 N N . PRO A 1 589 ? -27.027 -18.337 -4.447 1.00 32.34 589 PRO A N 1
ATOM 4540 C CA . PRO A 1 589 ? -28.343 -18.958 -4.417 1.00 32.34 589 PRO A CA 1
ATOM 4541 C C . PRO A 1 589 ? -28.201 -20.468 -4.199 1.00 32.34 589 PRO A C 1
ATOM 4543 O O . PRO A 1 589 ? -27.309 -21.106 -4.763 1.00 32.34 589 PRO A O 1
ATOM 4546 N N . ALA A 1 590 ? -29.079 -21.032 -3.367 1.00 35.03 590 ALA A N 1
ATOM 4547 C CA . ALA A 1 590 ? -29.115 -22.465 -3.107 1.00 35.03 590 ALA A CA 1
ATOM 4548 C C . ALA A 1 590 ? -29.251 -23.248 -4.431 1.00 35.03 590 ALA A C 1
ATOM 4550 O O . ALA A 1 590 ? -30.015 -22.822 -5.305 1.00 35.03 590 ALA A O 1
ATOM 4551 N N . PRO A 1 591 ? -28.533 -24.374 -4.605 1.00 37.84 591 PRO A N 1
ATOM 4552 C CA . PRO A 1 591 ? -28.656 -25.191 -5.804 1.00 37.84 591 PRO A CA 1
ATOM 4553 C C . PRO A 1 591 ? -30.102 -25.668 -5.961 1.00 37.84 591 PRO A C 1
ATOM 4555 O O . PRO A 1 591 ? -30.726 -26.130 -5.003 1.00 37.84 591 PRO A O 1
ATOM 4558 N N . ALA A 1 592 ? -30.639 -25.528 -7.174 1.00 42.09 592 ALA A N 1
ATOM 4559 C CA . ALA A 1 592 ? -31.973 -26.007 -7.505 1.00 42.09 592 ALA A CA 1
ATOM 4560 C C . ALA A 1 592 ? -32.071 -27.521 -7.229 1.00 42.09 592 ALA A C 1
ATOM 4562 O O . ALA A 1 592 ? -31.110 -28.247 -7.511 1.00 42.09 592 ALA A O 1
ATOM 4563 N N . PRO A 1 593 ? -33.201 -28.011 -6.687 1.00 40.03 593 PRO A N 1
ATOM 4564 C CA . PRO A 1 593 ? -33.392 -29.438 -6.473 1.00 40.03 593 PRO A CA 1
ATOM 4565 C C . PRO A 1 593 ? -33.262 -30.177 -7.808 1.00 40.03 593 PRO A C 1
ATOM 4567 O O . PRO A 1 593 ? -33.822 -29.754 -8.821 1.00 40.03 593 PRO A O 1
ATOM 4570 N N . ALA A 1 594 ? -32.482 -31.261 -7.800 1.00 44.75 594 ALA A N 1
ATOM 4571 C CA . ALA A 1 594 ? -32.289 -32.112 -8.965 1.00 44.75 594 ALA A CA 1
ATOM 4572 C C . ALA A 1 594 ? -33.653 -32.595 -9.498 1.00 44.75 594 ALA A C 1
ATOM 4574 O O . ALA A 1 594 ? -34.533 -32.910 -8.690 1.00 44.75 594 ALA A O 1
ATOM 4575 N N . PRO A 1 595 ? -33.851 -32.653 -10.827 1.00 45.44 595 PRO A N 1
ATOM 4576 C CA . PRO A 1 595 ? -35.088 -33.170 -11.389 1.00 45.44 595 PRO A CA 1
ATOM 4577 C C . PRO A 1 595 ? -35.270 -34.625 -10.953 1.00 45.44 595 PRO A C 1
ATOM 4579 O O . PRO A 1 595 ? -34.355 -35.441 -11.083 1.00 45.44 595 PRO A O 1
ATOM 4582 N N . ALA A 1 596 ? -36.449 -34.922 -10.406 1.00 39.62 596 ALA A N 1
ATOM 4583 C CA . ALA A 1 596 ? -36.873 -36.285 -10.143 1.00 39.62 596 ALA A CA 1
ATOM 4584 C C . ALA A 1 596 ? -36.846 -37.067 -11.463 1.00 39.62 596 ALA A C 1
ATOM 4586 O O . ALA A 1 596 ? -37.389 -36.613 -12.471 1.00 39.62 596 ALA A O 1
ATOM 4587 N N . LEU A 1 597 ? -36.154 -38.203 -11.450 1.00 45.88 597 LEU A N 1
ATOM 4588 C CA . LEU A 1 597 ? -36.225 -39.196 -12.510 1.00 45.88 597 LEU A CA 1
ATOM 4589 C C . LEU A 1 597 ? -37.536 -39.963 -12.318 1.00 45.88 597 LEU A C 1
ATOM 4591 O O . LEU A 1 597 ? -37.585 -40.850 -11.466 1.00 45.88 597 LEU A O 1
ATOM 4595 N N . ASP A 1 598 ? -38.560 -39.587 -13.082 1.00 42.25 598 ASP A N 1
ATOM 4596 C CA . ASP A 1 598 ? -39.649 -40.489 -13.473 1.00 42.25 598 ASP A CA 1
ATOM 4597 C C . ASP A 1 598 ? -39.371 -41.029 -14.882 1.00 42.25 598 ASP A C 1
ATOM 4599 O O . ASP A 1 598 ? -39.006 -40.213 -15.768 1.00 42.25 598 ASP A O 1
#

Secondary structure (DSSP, 8-state):
-BPPPPHHHHHHHHHHHHHHHHHHHHHHHHHHHHHSSS---HHHHHHHHHHHHHHHHHHHHHHGGGBTTSGGG--HHHHHHHHHHHHHHHHHHHHHHHHHHHHHHHHHHHHTT--GGG-SGGG-SSS-HHHHHHHHHHHHHHHHHHHHHHHHHHHHHHHHHHHHHH---TTS-TTS--SPPP----S---TT----TT----------------------------SS----------------------PPPS-S---------------HHHHHHHHHHHHHHHTT-HHHHHHHHHHHHHHHHHTT-HHHHHHHHHHHHHHHHHTT-HHHHHHHHHHHHHHHHHTT----HHHHHHHHHHHHHSPTT-HHHHHHHHHHHHHHHHHSS-TT--HHHHHHHHHHHHHTT-HHHHHHHHTTS-TTHHHHHHHHHHHHHTTS-GGGHHHHHHHHHHHHHHTT-HHHHHHHHHHHHHHHHHH-TTS--EEEEETTEEEEE-TT-HHHHHHHHHHHHHHHT-HHHHHHHHHHTHHHHHHH-S-HHHHHHHHHHHH--PPPP---HHHHHHHHHTT-----PPPPPP---PPPPPPPPPPP--

Organism: Aureobasidium melanogenum (NCBI:txid46634)